Protein AF-A0A0L0C2Z0-F1 (afdb_monomer_lite)

InterPro domains:
  IPR006155 Josephin domain [PF02099] (285-440)
  IPR006155 Josephin domain [PS50957] (277-455)
  IPR006155 Josephin domain [SM01246] (284-443)
  IPR007239 Autophagy-related protein 5 [PTHR13040] (2-260)
  IPR042526 Autophagy protein Atg5, helix rich domain [G3DSA:1.10.246.190] (118-175)
  IPR042527 Autophagy protein Atg5, UblA domain superfamily [G3DSA:3.10.20.620] (15-117)
  IPR048318 Autophagy protein ATG5, UblB domain [PF04106] (185-260)
  IPR048939 Autophagy protein ATG5, UblA domain [PF20638] (11-105)
  IPR048940 Autophagy protein ATG5, alpha-helical bundle region [PF20637] (120-175)

pLDDT: mean 80.2, std 19.44, range [28.69, 98.31]

Structure (mmCIF, N/CA/C/O backbone):
data_AF-A0A0L0C2Z0-F1
#
_entry.id   AF-A0A0L0C2Z0-F1
#
loop_
_atom_site.group_PDB
_atom_site.id
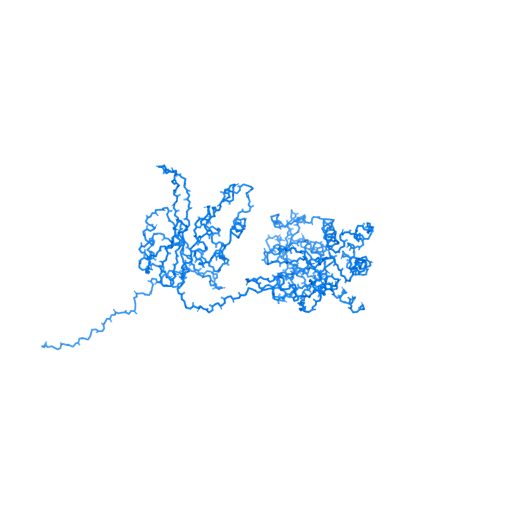_atom_site.type_symbol
_atom_site.label_atom_id
_atom_site.label_alt_id
_atom_site.label_comp_id
_atom_site.label_asym_id
_atom_site.label_entity_id
_atom_site.label_seq_id
_atom_site.pdbx_PDB_ins_code
_atom_site.Cartn_x
_atom_site.Cartn_y
_atom_site.Cartn_z
_atom_site.occupancy
_atom_site.B_iso_or_equiv
_atom_site.auth_seq_id
_atom_site.auth_comp_id
_atom_site.auth_asym_id
_atom_site.auth_atom_id
_atom_site.pdbx_PDB_model_num
ATOM 1 N N . MET A 1 1 ? -10.459 -18.770 23.429 1.00 47.56 1 MET A N 1
ATOM 2 C CA . MET A 1 1 ? -9.121 -18.829 24.066 1.00 47.56 1 MET A CA 1
ATOM 3 C C . MET A 1 1 ? -8.181 -19.833 23.396 1.00 47.56 1 MET A C 1
ATOM 5 O O . MET A 1 1 ? -7.162 -19.390 22.893 1.00 47.56 1 MET A O 1
ATOM 9 N N . ALA A 1 2 ? -8.463 -21.149 23.352 1.00 56.53 2 ALA A N 1
ATOM 10 C CA . ALA A 1 2 ? -7.576 -22.105 22.654 1.00 56.53 2 ALA A CA 1
ATOM 11 C C . ALA A 1 2 ? -7.590 -21.919 21.121 1.00 56.53 2 ALA A C 1
ATOM 13 O O . ALA A 1 2 ? -6.533 -21.776 20.516 1.00 56.53 2 ALA A O 1
ATOM 14 N N . TYR A 1 3 ? -8.785 -21.803 20.533 1.00 68.88 3 TYR A N 1
ATOM 15 C CA . TYR A 1 3 ? -8.979 -21.578 19.094 1.00 68.88 3 TYR A CA 1
ATOM 16 C C . TYR A 1 3 ? -8.363 -20.263 18.588 1.00 68.88 3 TYR A C 1
ATOM 18 O O . TYR A 1 3 ? -7.812 -20.210 17.496 1.00 68.88 3 TYR A O 1
ATOM 26 N N . ASP A 1 4 ? -8.375 -19.205 19.401 1.00 87.19 4 ASP A N 1
ATOM 27 C CA . ASP A 1 4 ? -7.778 -17.919 19.018 1.00 87.19 4 ASP A CA 1
ATOM 28 C C . ASP A 1 4 ? -6.243 -17.996 18.926 1.00 87.19 4 ASP A C 1
ATOM 30 O O . ASP A 1 4 ? -5.631 -17.391 18.045 1.00 87.19 4 ASP A O 1
ATOM 34 N N . ARG A 1 5 ? -5.600 -18.803 19.788 1.00 89.88 5 ARG A N 1
ATOM 35 C CA . ARG A 1 5 ? -4.153 -19.064 19.701 1.00 89.88 5 ARG A CA 1
ATOM 36 C C . ARG A 1 5 ? -3.799 -19.863 18.445 1.00 89.88 5 ARG A C 1
ATOM 38 O O . ARG A 1 5 ? -2.723 -19.653 17.890 1.00 89.88 5 ARG A O 1
ATOM 45 N N . GLU A 1 6 ? -4.677 -20.759 18.000 1.00 93.69 6 GLU A N 1
ATOM 46 C CA . GLU A 1 6 ? -4.495 -21.480 16.735 1.00 93.69 6 GLU A CA 1
ATOM 47 C C . GLU A 1 6 ? -4.529 -20.517 15.547 1.00 93.69 6 GLU A C 1
ATOM 49 O O . GLU A 1 6 ? -3.650 -20.600 14.695 1.00 93.69 6 GLU A O 1
ATOM 54 N N . VAL A 1 7 ? -5.441 -19.535 15.538 1.00 94.81 7 VAL A N 1
ATOM 55 C CA . VAL A 1 7 ? -5.459 -18.477 14.510 1.00 94.81 7 VAL A CA 1
ATOM 56 C C . VAL A 1 7 ? -4.134 -17.715 14.485 1.00 94.81 7 VAL A C 1
ATOM 58 O O . VAL A 1 7 ? -3.525 -17.600 13.424 1.00 94.81 7 VAL A O 1
ATOM 61 N N . LEU A 1 8 ? -3.634 -17.263 15.642 1.00 95.88 8 LEU A N 1
ATOM 62 C CA . LEU A 1 8 ? -2.332 -16.583 15.730 1.00 95.88 8 LEU A CA 1
ATOM 63 C C . LEU A 1 8 ? -1.199 -17.421 15.135 1.00 95.88 8 LEU A C 1
ATOM 65 O O . LEU A 1 8 ? -0.312 -16.893 14.463 1.00 95.88 8 LEU A O 1
ATOM 69 N N . ARG A 1 9 ? -1.227 -18.729 15.393 1.00 96.25 9 ARG A N 1
ATOM 70 C CA . ARG A 1 9 ? -0.222 -19.661 14.898 1.00 96.25 9 ARG A CA 1
ATOM 71 C C . ARG A 1 9 ? -0.334 -19.878 13.390 1.00 96.25 9 ARG A C 1
ATOM 73 O O . ARG A 1 9 ? 0.683 -19.836 12.712 1.00 96.25 9 ARG A O 1
ATOM 80 N N . MET A 1 10 ? -1.548 -20.016 12.859 1.00 95.88 10 MET A N 1
ATOM 81 C CA . MET A 1 10 ? -1.787 -20.124 11.416 1.00 95.88 10 MET A CA 1
ATOM 82 C C . MET A 1 10 ? -1.337 -18.870 10.661 1.00 95.88 10 MET A C 1
ATOM 84 O O . MET A 1 10 ? -0.741 -18.982 9.593 1.00 95.88 10 MET A O 1
ATOM 88 N N . ILE A 1 11 ? -1.585 -17.680 11.217 1.00 96.12 11 ILE A N 1
ATOM 89 C CA . ILE A 1 11 ? -1.091 -16.420 10.647 1.00 96.12 11 ILE A CA 1
ATOM 90 C C . ILE A 1 11 ? 0.441 -16.377 10.675 1.00 96.12 11 ILE A C 1
ATOM 92 O O . ILE A 1 11 ? 1.062 -16.005 9.681 1.00 96.12 11 ILE A O 1
ATOM 96 N N . TRP A 1 12 ? 1.054 -16.800 11.784 1.00 97.62 12 TRP A N 1
ATOM 97 C CA . TRP A 1 12 ? 2.509 -16.858 11.927 1.00 97.62 12 TRP A CA 1
ATOM 98 C C . TRP A 1 12 ? 3.179 -17.804 10.928 1.00 97.62 12 TRP A C 1
ATOM 100 O O . TRP A 1 12 ? 4.178 -17.451 10.306 1.00 97.62 12 TRP A O 1
ATOM 110 N N . GLU A 1 13 ? 2.607 -18.991 10.753 1.00 96.88 13 GLU A N 1
ATOM 111 C CA . GLU A 1 13 ? 3.121 -20.045 9.877 1.00 96.88 13 GLU A CA 1
ATOM 112 C C . GLU A 1 13 ? 2.783 -19.803 8.392 1.00 96.88 13 GLU A C 1
ATOM 114 O O . GLU A 1 13 ? 3.186 -20.581 7.528 1.00 96.88 13 GLU A O 1
ATOM 119 N N . GLY A 1 14 ? 2.072 -18.718 8.063 1.00 96.12 14 GLY A N 1
ATOM 120 C CA . GLY A 1 14 ? 1.723 -18.358 6.693 1.00 96.12 14 GLY A CA 1
ATOM 121 C C . GLY A 1 14 ? 2.952 -18.053 5.832 1.00 96.12 14 GLY A C 1
ATOM 122 O O . GLY A 1 14 ? 3.730 -17.143 6.129 1.00 96.12 14 GLY A O 1
ATOM 123 N N . GLN A 1 15 ? 3.097 -18.767 4.712 1.00 95.69 15 GLN A N 1
ATOM 124 C CA . GLN A 1 15 ? 4.221 -18.612 3.783 1.00 95.69 15 GLN A CA 1
ATOM 125 C C . GLN A 1 15 ? 3.777 -18.226 2.366 1.00 95.69 15 GLN A C 1
ATOM 127 O O . GLN A 1 15 ? 2.624 -18.419 1.975 1.00 95.69 15 GLN A O 1
ATOM 132 N N . ILE A 1 16 ? 4.716 -17.675 1.597 1.00 94.25 16 ILE A N 1
ATOM 133 C CA . ILE A 1 16 ? 4.593 -17.374 0.169 1.00 94.25 16 ILE A CA 1
ATOM 134 C C . ILE A 1 16 ? 5.745 -18.061 -0.566 1.00 94.25 16 ILE A C 1
ATOM 136 O O . ILE A 1 16 ? 6.902 -17.954 -0.152 1.00 94.25 16 ILE A O 1
ATOM 140 N N . ALA A 1 17 ? 5.421 -18.752 -1.658 1.00 95.50 17 ALA A N 1
ATOM 141 C CA . ALA A 1 17 ? 6.410 -19.283 -2.584 1.00 95.50 17 ALA A CA 1
ATOM 142 C C . ALA A 1 17 ? 6.963 -18.144 -3.450 1.00 95.50 17 ALA A C 1
ATOM 144 O O . ALA A 1 17 ? 6.219 -17.542 -4.223 1.00 95.50 17 ALA A O 1
ATOM 145 N N . LEU A 1 18 ? 8.254 -17.853 -3.316 1.00 95.81 18 LEU A N 1
ATOM 146 C CA . LEU A 1 18 ? 8.974 -16.841 -4.083 1.00 95.81 18 LEU A CA 1
ATOM 147 C C . LEU A 1 18 ? 9.867 -17.510 -5.127 1.00 95.81 18 LEU A C 1
ATOM 149 O O . LEU A 1 18 ? 10.524 -18.512 -4.836 1.00 95.81 18 LEU A O 1
ATOM 153 N N . SER A 1 19 ? 9.920 -16.921 -6.317 1.00 96.12 19 SER A N 1
ATOM 154 C CA . SER A 1 19 ? 10.895 -17.236 -7.360 1.00 96.12 19 SER A CA 1
ATOM 155 C C . SER A 1 19 ? 11.698 -15.978 -7.639 1.00 96.12 19 SER A C 1
ATOM 157 O O . SER A 1 19 ? 11.128 -14.988 -8.072 1.00 96.12 19 SER A O 1
ATOM 159 N N . PHE A 1 20 ? 13.003 -15.998 -7.408 1.00 97.12 20 PHE A N 1
ATOM 160 C CA . PHE A 1 20 ? 13.877 -14.876 -7.725 1.00 97.12 20 PHE A CA 1
ATOM 161 C C . PHE A 1 20 ? 14.598 -15.125 -9.043 1.00 97.12 20 PHE A C 1
ATOM 163 O O . PHE A 1 20 ? 15.106 -16.224 -9.265 1.00 97.12 20 PHE A O 1
ATOM 170 N N . GLN A 1 21 ? 14.683 -14.093 -9.870 1.00 95.38 21 GLN A N 1
ATOM 171 C CA . GLN A 1 21 ? 15.511 -14.038 -11.074 1.00 95.38 21 GLN A CA 1
ATOM 172 C C . GLN A 1 21 ? 16.359 -12.765 -11.022 1.00 95.38 21 GLN A C 1
ATOM 174 O O . GLN A 1 21 ? 15.881 -11.753 -10.517 1.00 95.38 21 GLN A O 1
ATOM 179 N N . ALA A 1 22 ? 17.598 -12.793 -11.506 1.00 93.69 22 ALA A N 1
ATOM 180 C CA . ALA A 1 22 ? 18.374 -11.562 -11.669 1.00 93.69 22 ALA A CA 1
ATOM 181 C C . ALA A 1 22 ? 17.960 -10.840 -12.957 1.00 93.69 22 ALA A C 1
ATOM 183 O O . ALA A 1 22 ? 17.511 -11.489 -13.905 1.00 93.69 22 ALA A O 1
ATOM 184 N N . ASP A 1 23 ? 18.098 -9.515 -12.982 1.00 90.62 23 ASP A N 1
ATOM 185 C CA . ASP A 1 23 ? 17.866 -8.740 -14.200 1.00 90.62 23 ASP A CA 1
ATOM 186 C C . ASP A 1 23 ? 18.815 -9.226 -15.325 1.00 90.62 23 ASP A C 1
ATOM 188 O O . ASP A 1 23 ? 20.036 -9.257 -15.121 1.00 90.62 23 ASP A O 1
ATOM 192 N N . PRO A 1 24 ? 18.287 -9.628 -16.501 1.00 87.75 24 PRO A N 1
ATOM 193 C CA . PRO A 1 24 ? 19.092 -10.078 -17.636 1.00 87.75 24 PRO A CA 1
ATOM 194 C C . PRO A 1 24 ? 20.181 -9.096 -18.075 1.00 87.75 24 PRO A C 1
ATOM 196 O O . PRO A 1 24 ? 21.230 -9.549 -18.536 1.00 87.75 24 PRO A O 1
ATOM 199 N N . ASP A 1 25 ? 19.955 -7.789 -17.917 1.00 88.38 25 ASP A N 1
ATOM 200 C CA . ASP A 1 25 ? 20.890 -6.731 -18.308 1.00 88.38 25 ASP A CA 1
ATOM 201 C C . ASP A 1 25 ? 22.071 -6.590 -17.330 1.00 88.38 25 ASP A C 1
ATOM 203 O O . ASP A 1 25 ? 23.088 -5.984 -17.673 1.00 88.38 25 ASP A O 1
ATOM 207 N N . GLU A 1 26 ? 21.962 -7.138 -16.114 1.00 88.81 26 GLU A N 1
ATOM 208 C CA . GLU A 1 26 ? 23.016 -7.097 -15.087 1.00 88.81 26 GLU A CA 1
ATOM 209 C C . GLU A 1 26 ? 23.879 -8.372 -15.051 1.00 88.81 26 GLU A C 1
ATOM 211 O O . GLU A 1 26 ? 24.938 -8.405 -14.414 1.00 88.81 26 GLU A O 1
ATOM 216 N N . ILE A 1 27 ? 23.443 -9.433 -15.735 1.00 92.00 27 ILE A N 1
ATOM 217 C CA . ILE A 1 27 ? 24.115 -10.733 -15.729 1.00 92.00 27 ILE A CA 1
ATOM 218 C C . ILE A 1 27 ? 25.329 -10.738 -16.664 1.00 92.00 27 ILE A C 1
ATOM 220 O O . ILE A 1 27 ? 25.259 -10.405 -17.847 1.00 92.00 27 ILE A O 1
ATOM 224 N N . VAL A 1 28 ? 26.450 -11.235 -16.145 1.00 89.62 28 VAL A N 1
ATOM 225 C CA . VAL A 1 28 ? 27.685 -11.479 -16.886 1.00 89.62 28 VAL A CA 1
ATOM 226 C C . VAL A 1 28 ? 27.852 -12.978 -17.133 1.00 89.62 28 VAL A C 1
ATOM 228 O O . VAL A 1 28 ? 28.074 -13.765 -16.213 1.00 89.62 28 VAL A O 1
ATOM 231 N N . GLY A 1 29 ? 27.817 -13.378 -18.405 1.00 88.12 29 GLY A N 1
ATOM 232 C CA . GLY A 1 29 ? 28.074 -14.756 -18.826 1.00 88.12 29 GLY A CA 1
ATOM 233 C C . GLY A 1 29 ? 26.810 -15.611 -18.910 1.00 88.12 29 GLY A C 1
ATOM 234 O O . GLY A 1 29 ? 25.892 -15.287 -19.660 1.00 88.12 29 GLY A O 1
ATOM 235 N N . LEU A 1 30 ? 26.800 -16.755 -18.219 1.00 89.69 30 LEU A N 1
ATOM 236 C CA . LEU A 1 30 ? 25.678 -17.694 -18.264 1.00 89.69 30 LEU A CA 1
ATOM 237 C C . LEU A 1 30 ? 24.506 -17.161 -17.430 1.00 89.69 30 LEU A C 1
ATOM 239 O O . LEU A 1 30 ? 24.693 -16.778 -16.277 1.00 89.69 30 LEU A O 1
ATOM 243 N N . GLN A 1 31 ? 23.300 -17.221 -17.994 1.00 90.88 31 GLN A N 1
ATOM 244 C CA . GLN A 1 31 ? 22.061 -16.943 -17.272 1.00 90.88 31 GLN A CA 1
ATOM 245 C C . GLN A 1 31 ? 21.900 -17.922 -16.087 1.00 90.88 31 GLN A C 1
ATOM 247 O O . GLN A 1 31 ? 21.938 -19.138 -16.308 1.00 90.88 31 GLN A O 1
ATOM 252 N N . PRO A 1 32 ? 21.766 -17.428 -14.841 1.00 94.19 32 PRO A N 1
ATOM 253 C CA . PRO A 1 32 ? 21.552 -18.267 -13.670 1.00 94.19 32 PRO A CA 1
ATOM 254 C C . PRO A 1 32 ? 20.141 -18.859 -13.660 1.00 94.19 32 PRO A C 1
ATOM 256 O O . PRO A 1 32 ? 19.200 -18.283 -14.202 1.00 94.19 32 PRO A O 1
ATOM 259 N N . GLU A 1 33 ? 19.985 -20.000 -12.993 1.00 95.81 33 GLU A N 1
ATOM 260 C CA . GLU A 1 33 ? 18.660 -20.552 -12.716 1.00 95.81 33 GLU A CA 1
ATOM 261 C C . GLU A 1 33 ? 17.923 -19.702 -11.672 1.00 95.81 33 GLU A C 1
ATOM 263 O O . GLU A 1 33 ? 18.534 -19.050 -10.819 1.00 95.81 33 GLU A O 1
ATOM 268 N N . ASN A 1 34 ? 16.590 -19.744 -11.704 1.00 96.50 34 ASN A N 1
ATOM 269 C CA . ASN A 1 34 ? 15.777 -19.064 -10.704 1.00 96.50 34 ASN A CA 1
ATOM 270 C C . ASN A 1 34 ? 16.021 -19.647 -9.306 1.00 96.50 34 ASN A C 1
ATOM 272 O O . ASN A 1 34 ? 16.109 -20.862 -9.114 1.00 96.50 34 ASN A O 1
ATOM 276 N N . PHE A 1 35 ? 16.068 -18.774 -8.301 1.00 97.56 35 PHE A N 1
ATOM 277 C CA . PHE A 1 35 ? 16.209 -19.175 -6.905 1.00 97.56 35 PHE A CA 1
ATOM 278 C C . PHE A 1 35 ? 14.834 -19.225 -6.239 1.00 97.56 35 PHE A C 1
ATOM 280 O O . PHE A 1 35 ? 14.166 -18.201 -6.107 1.00 97.56 35 PHE A O 1
ATOM 287 N N . TYR A 1 36 ? 14.429 -20.396 -5.752 1.00 97.00 36 TYR A N 1
ATOM 288 C CA . TYR A 1 36 ? 13.130 -20.582 -5.104 1.00 97.00 36 TYR A CA 1
ATOM 289 C C . TYR A 1 36 ? 13.244 -20.573 -3.577 1.00 97.00 36 TYR A C 1
ATOM 291 O O . TYR A 1 36 ? 14.165 -21.159 -3.003 1.00 97.00 36 TYR A O 1
ATOM 299 N N . LEU A 1 37 ? 12.293 -19.922 -2.905 1.00 96.06 37 LEU A N 1
ATOM 300 C CA . LEU A 1 37 ? 12.256 -19.818 -1.445 1.00 96.06 37 LEU A CA 1
ATOM 301 C C . LEU A 1 37 ? 10.814 -19.771 -0.932 1.00 96.06 37 LEU A C 1
ATOM 303 O O . LEU A 1 37 ? 10.010 -18.982 -1.418 1.00 96.06 37 LEU A O 1
ATOM 307 N N . MET A 1 38 ? 10.506 -20.546 0.109 1.00 96.50 38 MET A N 1
ATOM 308 C CA . MET A 1 38 ? 9.313 -20.310 0.927 1.00 96.50 38 MET A CA 1
ATOM 309 C C . MET A 1 38 ? 9.646 -19.256 1.982 1.00 96.50 38 MET A C 1
ATOM 311 O O . MET A 1 38 ? 10.513 -19.483 2.826 1.00 96.50 38 MET A O 1
ATOM 315 N N . ALA A 1 39 ? 8.983 -18.104 1.930 1.00 96.31 39 ALA A N 1
ATOM 316 C CA . ALA A 1 39 ? 9.209 -17.006 2.865 1.00 96.31 39 ALA A CA 1
ATOM 317 C C . ALA A 1 39 ? 7.976 -16.759 3.738 1.00 96.31 39 ALA A C 1
ATOM 319 O O . ALA A 1 39 ? 6.848 -16.815 3.251 1.00 96.31 39 ALA A O 1
ATOM 320 N N . SER A 1 40 ? 8.185 -16.458 5.024 1.00 97.25 40 SER A N 1
ATOM 321 C CA . SER A 1 40 ? 7.097 -16.062 5.926 1.00 97.25 40 SER A CA 1
ATOM 322 C C . SER A 1 40 ? 6.457 -14.755 5.454 1.00 97.25 40 SER A C 1
ATOM 324 O O . SER A 1 40 ? 7.158 -13.780 5.170 1.00 97.25 40 SER A O 1
ATOM 326 N N . ARG A 1 41 ? 5.119 -14.715 5.436 1.00 96.50 41 ARG A N 1
ATOM 327 C CA . ARG A 1 41 ? 4.322 -13.509 5.148 1.00 96.50 41 ARG A CA 1
ATOM 328 C C . ARG A 1 41 ? 4.651 -12.360 6.095 1.00 96.50 41 ARG A C 1
ATOM 330 O O . ARG A 1 41 ? 4.566 -11.199 5.701 1.00 96.50 41 ARG A O 1
ATOM 337 N N . LEU A 1 42 ? 5.012 -12.689 7.332 1.00 97.62 42 LEU A N 1
ATOM 338 C CA . LEU A 1 42 ? 5.240 -11.721 8.399 1.00 97.62 42 LEU A CA 1
ATOM 339 C C . LEU A 1 42 ? 6.662 -11.150 8.408 1.00 97.62 42 LEU A C 1
ATOM 341 O O . LEU A 1 42 ? 6.927 -10.200 9.142 1.00 97.62 42 LEU A O 1
ATOM 345 N N . SER A 1 43 ? 7.571 -11.731 7.620 1.00 96.44 43 SER A N 1
ATOM 346 C CA . SER A 1 43 ? 8.952 -11.268 7.508 1.00 96.44 43 SER A CA 1
ATOM 347 C C . SER A 1 43 ? 9.094 -10.173 6.446 1.00 96.44 43 SER A C 1
ATOM 349 O O . SER A 1 43 ? 8.129 -9.781 5.789 1.00 96.44 43 SER A O 1
ATOM 351 N N . TYR A 1 44 ? 10.316 -9.686 6.269 1.00 95.56 44 TYR A N 1
ATOM 352 C CA . TYR A 1 44 ? 10.690 -8.645 5.315 1.00 95.56 44 TYR A CA 1
ATOM 353 C C . TYR A 1 44 ? 11.719 -9.205 4.334 1.00 95.56 44 TYR A C 1
ATOM 355 O O . TYR A 1 44 ? 12.557 -10.018 4.731 1.00 95.56 44 TYR A O 1
ATOM 363 N N . LEU A 1 45 ? 11.701 -8.749 3.075 1.00 94.44 45 LEU A N 1
ATOM 364 C CA . LEU A 1 45 ? 12.628 -9.241 2.044 1.00 94.44 45 LEU A CA 1
ATOM 365 C C . LEU A 1 45 ? 14.098 -9.215 2.512 1.00 94.44 45 LEU A C 1
ATOM 367 O O . LEU A 1 45 ? 14.719 -10.278 2.490 1.00 94.44 45 LEU A O 1
ATOM 371 N N . PRO A 1 46 ? 14.636 -8.108 3.075 1.00 92.81 46 PRO A N 1
ATOM 372 C CA . PRO A 1 46 ? 16.037 -8.061 3.507 1.00 92.81 46 PRO A CA 1
ATOM 373 C C . PRO A 1 46 ? 16.429 -9.085 4.584 1.00 92.81 46 PRO A C 1
ATOM 375 O O . PRO A 1 46 ? 17.612 -9.368 4.749 1.00 92.81 46 PRO A O 1
ATOM 378 N N . LEU A 1 47 ? 15.473 -9.644 5.338 1.00 92.88 47 LEU A N 1
ATOM 379 C CA . LEU A 1 47 ? 15.763 -10.648 6.369 1.00 92.88 47 LEU A CA 1
ATOM 380 C C . LEU A 1 47 ? 15.894 -12.064 5.804 1.00 92.88 47 LEU A C 1
ATOM 382 O O . LEU A 1 47 ? 16.556 -12.901 6.416 1.00 92.88 47 LEU A O 1
ATOM 386 N N . VAL A 1 48 ? 15.265 -12.342 4.660 1.00 93.25 48 VAL A N 1
ATOM 387 C CA . VAL A 1 48 ? 15.159 -13.701 4.103 1.00 93.25 48 VAL A CA 1
ATOM 388 C C . VAL A 1 48 ? 15.990 -13.901 2.834 1.00 93.25 48 VAL A C 1
ATOM 390 O O . VAL A 1 48 ? 16.184 -15.037 2.402 1.00 93.25 48 VAL A O 1
ATOM 393 N N . THR A 1 49 ? 16.532 -12.828 2.249 1.00 93.88 49 THR A N 1
ATOM 394 C CA . THR A 1 49 ? 17.219 -12.865 0.948 1.00 93.88 49 THR A CA 1
ATOM 395 C C . THR A 1 49 ? 18.749 -12.905 1.019 1.00 93.88 49 THR A C 1
ATOM 397 O O . THR A 1 49 ? 19.394 -12.809 -0.021 1.00 93.88 49 THR A O 1
ATOM 400 N N . ASP A 1 50 ? 19.368 -13.121 2.187 1.00 92.38 50 ASP A N 1
ATOM 401 C CA . ASP A 1 50 ? 20.840 -13.226 2.314 1.00 92.38 50 ASP A CA 1
ATOM 402 C C . ASP A 1 50 ? 21.426 -14.318 1.389 1.00 92.38 50 ASP A C 1
ATOM 404 O O . ASP A 1 50 ? 22.436 -14.122 0.705 1.00 92.38 50 ASP A O 1
ATOM 408 N N . LYS A 1 51 ? 20.762 -15.483 1.324 1.00 94.50 51 LYS A N 1
ATOM 409 C CA . LYS A 1 51 ? 21.162 -16.593 0.438 1.00 94.50 51 LYS A CA 1
ATOM 410 C C . LYS A 1 51 ? 20.912 -16.281 -1.039 1.00 94.50 51 LYS A C 1
ATOM 412 O O . LYS A 1 51 ? 21.720 -16.686 -1.870 1.00 94.50 51 LYS A O 1
ATOM 417 N N . VAL A 1 52 ? 19.836 -15.552 -1.336 1.00 95.31 52 VAL A N 1
ATOM 418 C CA . VAL A 1 52 ? 19.462 -15.116 -2.691 1.00 95.31 52 VAL A CA 1
ATOM 419 C C . VAL A 1 52 ? 20.524 -14.156 -3.227 1.00 95.31 52 VAL A C 1
ATOM 421 O O . VAL A 1 52 ? 21.109 -14.416 -4.276 1.00 95.31 52 VAL A O 1
ATOM 424 N N . LYS A 1 53 ? 20.876 -13.123 -2.446 1.00 93.69 53 LYS A N 1
ATOM 425 C CA . LYS A 1 53 ? 21.947 -12.170 -2.773 1.00 93.69 53 LYS A CA 1
ATOM 426 C C . LYS A 1 53 ? 23.267 -12.893 -3.053 1.00 93.69 53 LYS A C 1
ATOM 428 O O . LYS A 1 53 ? 23.874 -12.671 -4.093 1.00 93.69 53 LYS A O 1
ATOM 433 N N . LYS A 1 54 ? 23.685 -13.806 -2.165 1.00 94.38 54 LYS A N 1
ATOM 434 C CA . LYS A 1 54 ? 24.940 -14.573 -2.307 1.00 94.38 54 LYS A CA 1
ATOM 435 C C . LYS A 1 54 ? 24.965 -15.515 -3.519 1.00 94.38 54 LYS A C 1
ATOM 437 O O . LYS A 1 54 ? 26.046 -15.868 -3.997 1.00 94.38 54 LYS A O 1
ATOM 442 N N . TYR A 1 55 ? 23.806 -16.007 -3.951 1.00 96.00 55 TYR A N 1
ATOM 443 C CA . TYR A 1 55 ? 23.698 -16.851 -5.137 1.00 96.00 55 TYR A CA 1
ATOM 444 C C . TYR A 1 55 ? 23.883 -16.016 -6.406 1.00 96.00 55 TYR A C 1
ATOM 446 O O . TYR A 1 55 ? 24.805 -16.292 -7.174 1.00 96.00 55 TYR A O 1
ATOM 454 N N . PHE A 1 56 ? 23.075 -14.964 -6.575 1.00 95.25 56 PHE A N 1
ATOM 455 C CA . PHE A 1 56 ? 23.084 -14.147 -7.788 1.00 95.25 56 PHE A CA 1
ATOM 456 C C . PHE A 1 56 ? 24.340 -13.289 -7.933 1.00 95.25 56 PHE A C 1
ATOM 458 O O . PHE A 1 56 ? 24.809 -13.132 -9.052 1.00 95.25 56 PHE A O 1
ATOM 465 N N . SER A 1 57 ? 24.969 -12.840 -6.839 1.00 93.38 57 SER A N 1
ATOM 466 C CA . SER A 1 57 ? 26.181 -12.006 -6.912 1.00 93.38 57 SER A CA 1
ATOM 467 C C . SER A 1 57 ? 27.334 -12.652 -7.694 1.00 93.38 57 SER A C 1
ATOM 469 O O . SER A 1 57 ? 28.195 -11.953 -8.208 1.00 93.38 57 SER A O 1
ATOM 471 N N . ARG A 1 58 ? 27.358 -13.985 -7.828 1.00 93.44 58 ARG A N 1
ATOM 472 C CA . ARG A 1 58 ? 28.373 -14.722 -8.606 1.00 93.44 58 ARG A CA 1
ATOM 473 C C . ARG A 1 58 ? 28.260 -14.509 -10.116 1.00 93.44 58 ARG A C 1
ATOM 475 O O . ARG A 1 58 ? 29.214 -14.802 -10.829 1.00 93.44 58 ARG A O 1
ATOM 482 N N . PHE A 1 59 ? 27.100 -14.050 -10.575 1.00 93.38 59 PHE A N 1
ATOM 483 C CA . PHE A 1 59 ? 26.765 -13.823 -11.978 1.00 93.38 59 PHE A CA 1
ATOM 484 C C . PHE A 1 59 ? 26.744 -12.331 -12.332 1.00 93.38 59 PHE A C 1
ATOM 486 O O . PHE A 1 59 ? 26.435 -11.988 -13.463 1.00 93.38 59 PHE A O 1
ATOM 493 N N . ILE A 1 60 ? 27.066 -11.450 -11.383 1.00 92.62 60 ILE A N 1
ATOM 494 C CA . ILE A 1 60 ? 27.052 -9.993 -11.553 1.00 92.62 60 ILE A CA 1
ATOM 495 C C . ILE A 1 60 ? 28.488 -9.477 -11.689 1.00 92.62 60 ILE A C 1
ATOM 497 O O . ILE A 1 60 ? 29.424 -10.054 -11.121 1.00 92.62 60 ILE A O 1
ATOM 501 N N . ALA A 1 61 ? 28.668 -8.385 -12.436 1.00 87.00 61 ALA A N 1
ATOM 502 C CA . ALA A 1 61 ? 29.957 -7.717 -12.600 1.00 87.00 61 ALA A CA 1
ATOM 503 C C . ALA A 1 61 ? 30.581 -7.339 -11.242 1.00 87.00 61 ALA A C 1
ATOM 505 O O . ALA A 1 61 ? 29.885 -6.896 -10.330 1.00 87.00 61 ALA A O 1
ATOM 506 N N . ALA A 1 62 ? 31.898 -7.529 -11.095 1.00 85.56 62 ALA A N 1
ATOM 507 C CA . ALA A 1 62 ? 32.604 -7.418 -9.811 1.00 85.56 62 ALA A CA 1
ATOM 508 C C . ALA A 1 62 ? 32.459 -6.044 -9.128 1.00 85.56 62 ALA A C 1
ATOM 510 O O . ALA A 1 62 ? 32.458 -5.967 -7.905 1.00 85.56 62 ALA A O 1
ATOM 511 N N . ASP A 1 63 ? 32.306 -4.975 -9.907 1.00 84.56 63 ASP A N 1
ATOM 512 C CA . ASP A 1 63 ? 32.081 -3.604 -9.441 1.00 84.56 63 ASP A CA 1
ATOM 513 C C . ASP A 1 63 ? 30.658 -3.356 -8.908 1.00 84.56 63 ASP A C 1
ATOM 515 O O . ASP A 1 63 ? 30.427 -2.368 -8.214 1.00 84.56 63 ASP A O 1
ATOM 519 N N . GLN A 1 64 ? 29.716 -4.261 -9.188 1.00 84.31 64 GLN A N 1
ATOM 520 C CA . GLN A 1 64 ? 28.310 -4.174 -8.781 1.00 84.31 64 GLN A CA 1
ATOM 521 C C . GLN A 1 64 ? 27.914 -5.218 -7.721 1.00 84.31 64 GLN A C 1
ATOM 523 O O . GLN A 1 64 ? 26.850 -5.103 -7.116 1.00 84.31 64 GLN A O 1
ATOM 528 N N . GLN A 1 65 ? 28.760 -6.217 -7.439 1.00 81.88 65 GLN A N 1
ATOM 529 C CA . GLN A 1 65 ? 28.454 -7.298 -6.481 1.00 81.88 65 GLN A CA 1
ATOM 530 C C . GLN A 1 65 ? 28.154 -6.794 -5.061 1.00 81.88 65 GLN A C 1
ATOM 532 O O . GLN A 1 65 ? 27.308 -7.364 -4.364 1.00 81.88 65 GLN A O 1
ATOM 537 N N . ASP A 1 66 ? 28.819 -5.712 -4.653 1.00 78.81 66 ASP A N 1
ATOM 538 C CA . ASP A 1 66 ? 28.648 -5.078 -3.342 1.00 78.81 66 ASP A CA 1
ATOM 539 C C . ASP A 1 66 ? 27.537 -4.012 -3.323 1.00 78.81 66 ASP A C 1
ATOM 541 O O . ASP A 1 66 ? 27.322 -3.352 -2.304 1.00 78.81 66 ASP A O 1
ATOM 545 N N . GLY A 1 67 ? 26.795 -3.862 -4.425 1.00 76.19 67 GLY A N 1
ATOM 546 C CA . GLY A 1 67 ? 25.687 -2.923 -4.552 1.00 76.19 67 GLY A CA 1
ATOM 547 C C . GLY A 1 67 ? 24.551 -3.144 -3.543 1.00 76.19 67 GLY A C 1
ATOM 548 O O . GLY A 1 67 ? 24.369 -4.224 -2.952 1.00 76.19 67 GLY A O 1
ATOM 549 N N . VAL A 1 68 ? 23.762 -2.083 -3.345 1.00 84.00 68 VAL A N 1
ATOM 550 C CA . VAL A 1 68 ? 22.525 -2.135 -2.557 1.00 84.00 68 VAL A CA 1
ATOM 551 C C . VAL A 1 68 ? 21.476 -2.871 -3.375 1.00 84.00 68 VAL A C 1
ATOM 553 O O . VAL A 1 68 ? 21.022 -2.386 -4.409 1.00 84.00 68 VAL A O 1
ATOM 556 N N . VAL A 1 69 ? 21.097 -4.048 -2.890 1.00 91.06 69 VAL A N 1
ATOM 557 C CA . VAL A 1 69 ? 20.124 -4.902 -3.564 1.00 91.06 69 VAL A CA 1
ATOM 558 C C . VAL A 1 69 ? 18.719 -4.343 -3.395 1.00 91.06 69 VAL A C 1
ATOM 560 O O . VAL A 1 69 ? 18.316 -3.981 -2.287 1.00 91.06 69 VAL A O 1
ATOM 563 N N . TRP A 1 70 ? 17.953 -4.351 -4.479 1.00 92.88 70 TRP A N 1
ATOM 564 C CA . TRP A 1 70 ? 16.524 -4.062 -4.464 1.00 92.88 70 TRP A CA 1
ATOM 565 C C . TRP A 1 70 ? 15.758 -5.072 -5.321 1.00 92.88 70 TRP A C 1
ATOM 567 O O . TRP A 1 70 ? 16.352 -5.885 -6.030 1.00 92.88 70 TRP A O 1
ATOM 577 N N . PHE A 1 71 ? 14.434 -5.070 -5.183 1.00 93.75 71 PHE A N 1
ATOM 578 C CA . PHE A 1 71 ? 13.558 -6.025 -5.852 1.00 93.75 71 PHE A CA 1
ATOM 579 C C . PHE A 1 71 ? 12.420 -5.297 -6.553 1.00 93.75 71 PHE A C 1
ATOM 581 O O . PHE A 1 71 ? 11.900 -4.319 -6.010 1.00 93.75 71 PHE A O 1
ATOM 588 N N . ASP A 1 72 ? 11.990 -5.814 -7.697 1.00 90.69 72 ASP A N 1
ATOM 589 C CA . ASP A 1 72 ? 10.769 -5.380 -8.371 1.00 90.69 72 ASP A CA 1
ATOM 590 C C . ASP A 1 72 ? 9.840 -6.558 -8.679 1.00 90.69 72 ASP A C 1
ATOM 592 O O . ASP A 1 72 ? 10.246 -7.726 -8.694 1.00 90.69 72 ASP A O 1
ATOM 596 N N . TYR A 1 73 ? 8.576 -6.220 -8.913 1.00 86.94 73 TYR A N 1
ATOM 597 C CA . TYR A 1 73 ? 7.595 -7.099 -9.529 1.00 86.94 73 TYR A CA 1
ATOM 598 C C . TYR A 1 73 ? 6.967 -6.376 -10.724 1.00 86.94 73 TYR A C 1
ATOM 600 O O . TYR A 1 73 ? 6.348 -5.327 -10.544 1.00 86.94 73 TYR A O 1
ATOM 608 N N . ASN A 1 74 ? 7.107 -6.927 -11.934 1.00 80.00 74 ASN A N 1
ATOM 609 C CA . ASN A 1 74 ? 6.595 -6.339 -13.182 1.00 80.00 74 ASN A CA 1
ATOM 610 C C . ASN A 1 74 ? 7.021 -4.871 -13.403 1.00 80.00 74 ASN A C 1
ATOM 612 O O . ASN A 1 74 ? 6.226 -4.044 -13.850 1.00 80.00 74 ASN A O 1
ATOM 616 N N . GLY A 1 75 ? 8.267 -4.536 -13.069 1.00 77.94 75 GLY A N 1
ATOM 617 C CA . GLY A 1 75 ? 8.826 -3.191 -13.192 1.00 77.94 75 GLY A CA 1
ATOM 618 C C . GLY A 1 75 ? 8.445 -2.241 -12.054 1.00 77.94 75 GLY A C 1
ATOM 619 O O . GLY A 1 75 ? 8.824 -1.073 -12.097 1.00 77.94 75 GLY A O 1
ATOM 620 N N . ILE A 1 76 ? 7.711 -2.709 -11.037 1.00 82.62 76 ILE A N 1
ATOM 621 C CA . ILE A 1 76 ? 7.312 -1.907 -9.873 1.00 82.62 76 ILE A CA 1
ATOM 622 C C . ILE A 1 76 ? 8.271 -2.192 -8.705 1.00 82.62 76 ILE A C 1
ATOM 624 O O . ILE A 1 76 ? 8.240 -3.301 -8.159 1.00 82.62 76 ILE A O 1
ATOM 628 N N . PRO A 1 77 ? 9.095 -1.215 -8.271 1.00 88.81 77 PRO A N 1
ATOM 629 C CA . PRO A 1 77 ? 10.013 -1.398 -7.150 1.00 88.81 77 PRO A CA 1
ATOM 630 C C . PRO A 1 77 ? 9.284 -1.705 -5.835 1.00 88.81 77 PRO A C 1
ATOM 632 O O . PRO A 1 77 ? 8.331 -1.024 -5.449 1.00 88.81 77 PRO A O 1
ATOM 635 N N . LEU A 1 78 ? 9.760 -2.714 -5.103 1.00 89.94 78 LEU A N 1
ATOM 636 C CA . LEU A 1 78 ? 9.147 -3.174 -3.860 1.00 89.94 78 LEU A CA 1
ATOM 637 C C . LEU A 1 78 ? 9.708 -2.444 -2.635 1.00 89.94 78 LEU A C 1
ATOM 639 O O . LEU A 1 78 ? 10.913 -2.418 -2.375 1.00 89.94 78 LEU A O 1
ATOM 643 N N . LYS A 1 79 ? 8.806 -1.906 -1.809 1.00 90.06 79 LYS A N 1
ATOM 644 C CA . LYS A 1 79 ? 9.144 -1.225 -0.552 1.00 90.06 79 LYS A CA 1
ATOM 645 C C . LYS A 1 79 ? 9.620 -2.228 0.502 1.00 90.06 79 LYS A C 1
ATOM 647 O O . LYS A 1 79 ? 8.816 -2.862 1.176 1.00 90.06 79 LYS A O 1
ATOM 652 N N . LEU A 1 80 ? 10.937 -2.319 0.692 1.00 90.88 80 LEU A N 1
ATOM 653 C CA . LEU A 1 80 ? 11.595 -3.328 1.545 1.00 90.88 80 LEU A CA 1
ATOM 654 C C . LEU A 1 80 ? 11.183 -3.309 3.028 1.00 90.88 80 LEU A C 1
ATOM 656 O O . LEU A 1 80 ? 11.368 -4.301 3.730 1.00 90.88 80 LEU A O 1
ATOM 660 N N . HIS A 1 81 ? 10.629 -2.193 3.504 1.00 90.31 81 HIS A N 1
ATOM 661 C CA . HIS A 1 81 ? 10.125 -2.040 4.869 1.00 90.31 81 HIS A CA 1
ATOM 662 C C . HIS A 1 81 ? 8.683 -2.518 5.054 1.00 90.31 81 HIS A C 1
ATOM 664 O O . HIS A 1 81 ? 8.158 -2.435 6.161 1.00 90.31 81 HIS A O 1
ATOM 670 N N . TYR A 1 82 ? 8.016 -2.989 4.000 1.00 93.56 82 TYR A N 1
ATOM 671 C CA . TYR A 1 82 ? 6.718 -3.641 4.130 1.00 93.56 82 TYR A CA 1
ATOM 672 C C . TYR A 1 82 ? 6.896 -5.151 4.308 1.00 93.56 82 TYR A C 1
ATOM 674 O O . TYR A 1 82 ? 7.726 -5.755 3.622 1.00 93.56 82 TYR A O 1
ATOM 682 N N . PRO A 1 83 ? 6.109 -5.774 5.203 1.00 96.00 83 PRO A N 1
ATOM 683 C CA . PRO A 1 83 ? 6.005 -7.223 5.275 1.00 96.00 83 PRO A CA 1
ATOM 684 C C . PRO A 1 83 ? 5.742 -7.870 3.908 1.00 96.00 83 PRO A C 1
ATOM 686 O O . PRO A 1 83 ? 4.947 -7.366 3.109 1.00 96.00 83 PRO A O 1
ATOM 689 N N . ILE A 1 84 ? 6.367 -9.023 3.662 1.00 96.00 84 ILE A N 1
ATOM 690 C CA . ILE A 1 84 ? 6.281 -9.770 2.394 1.00 96.00 84 ILE A CA 1
ATOM 691 C C . ILE A 1 84 ? 4.823 -10.079 2.037 1.00 96.00 84 ILE A C 1
ATOM 693 O O . ILE A 1 84 ? 4.428 -9.943 0.881 1.00 96.00 84 ILE A O 1
ATOM 697 N N . GLY A 1 85 ? 4.005 -10.437 3.031 1.00 94.56 85 GLY A N 1
ATOM 698 C CA . GLY A 1 85 ? 2.580 -10.708 2.858 1.00 94.56 85 GLY A CA 1
ATOM 699 C C . GLY A 1 85 ? 1.806 -9.528 2.275 1.00 94.56 85 GLY A C 1
ATOM 700 O O . GLY A 1 85 ? 0.947 -9.728 1.425 1.00 94.56 85 GLY A O 1
ATOM 701 N N . ILE A 1 86 ? 2.150 -8.301 2.668 1.00 92.94 86 ILE A N 1
ATOM 702 C CA . ILE A 1 86 ? 1.489 -7.085 2.180 1.00 92.94 86 ILE A CA 1
ATOM 703 C C . ILE A 1 86 ? 1.942 -6.773 0.764 1.00 92.94 86 ILE A C 1
ATOM 705 O O . ILE A 1 86 ? 1.105 -6.493 -0.086 1.00 92.94 86 ILE A O 1
ATOM 709 N N . LEU A 1 87 ? 3.253 -6.840 0.504 1.00 92.00 87 LEU A N 1
ATOM 710 C CA . LEU A 1 87 ? 3.788 -6.625 -0.841 1.00 92.00 87 LEU A CA 1
ATOM 711 C C . LEU A 1 87 ? 3.145 -7.595 -1.842 1.00 92.00 87 LEU A C 1
ATOM 713 O O . LEU A 1 87 ? 2.738 -7.179 -2.919 1.00 92.00 87 LEU A O 1
ATOM 717 N N . HIS A 1 88 ? 2.980 -8.856 -1.449 1.00 90.69 88 HIS A N 1
ATOM 718 C CA . HIS A 1 88 ? 2.291 -9.858 -2.250 1.00 90.69 88 HIS A CA 1
ATOM 719 C C . HIS A 1 88 ? 0.801 -9.533 -2.435 1.00 90.69 88 HIS A C 1
ATOM 721 O O . HIS A 1 88 ? 0.300 -9.520 -3.559 1.00 90.69 88 HIS A O 1
ATOM 727 N N . ASP A 1 89 ? 0.077 -9.257 -1.346 1.00 87.81 89 ASP A N 1
ATOM 728 C CA . ASP A 1 89 ? -1.371 -9.027 -1.388 1.00 87.81 89 ASP A CA 1
ATOM 729 C C . ASP A 1 89 ? -1.758 -7.728 -2.128 1.00 87.81 89 ASP A C 1
ATOM 731 O O . ASP A 1 89 ? -2.897 -7.619 -2.584 1.00 87.81 89 ASP A O 1
ATOM 735 N N . LEU A 1 90 ? -0.836 -6.763 -2.257 1.00 82.88 90 LEU A N 1
ATOM 736 C CA . LEU A 1 90 ? -1.018 -5.531 -3.037 1.00 82.88 90 LEU A CA 1
ATOM 737 C C . LEU A 1 90 ? -0.914 -5.735 -4.548 1.00 82.88 90 LEU A C 1
ATOM 739 O O . LEU A 1 90 ? -1.527 -4.983 -5.296 1.00 82.88 90 LEU A O 1
ATOM 743 N N . GLN A 1 91 ? -0.112 -6.705 -4.985 1.00 73.50 91 GLN A N 1
ATOM 744 C CA . GLN A 1 91 ? 0.283 -6.851 -6.388 1.00 73.50 91 GLN A CA 1
ATOM 745 C C . GLN A 1 91 ? -0.428 -8.012 -7.100 1.00 73.50 91 GLN A C 1
ATOM 747 O O . GLN A 1 91 ? -0.314 -8.154 -8.315 1.00 73.50 91 GLN A O 1
ATOM 752 N N . THR A 1 92 ? -1.156 -8.862 -6.365 1.00 60.12 92 THR A N 1
ATOM 753 C CA . THR A 1 92 ? -1.758 -10.091 -6.904 1.00 60.12 92 THR A CA 1
ATOM 754 C C . THR A 1 92 ? -3.285 -10.015 -6.978 1.00 60.12 92 THR A C 1
ATOM 756 O O . THR A 1 92 ? -4.003 -10.331 -6.026 1.00 60.12 92 THR A O 1
ATOM 759 N N . ASP A 1 93 ? -3.788 -9.658 -8.163 1.00 55.28 93 ASP A N 1
ATOM 760 C CA . ASP A 1 93 ? -5.145 -10.033 -8.597 1.00 55.28 93 ASP A CA 1
ATOM 761 C C . ASP A 1 93 ? -5.189 -11.458 -9.187 1.00 55.28 93 ASP A C 1
ATOM 763 O O . ASP A 1 93 ? -6.261 -12.056 -9.264 1.00 55.28 93 ASP A O 1
ATOM 767 N N . ASN A 1 94 ? -4.025 -12.027 -9.533 1.00 52.09 94 ASN A N 1
ATOM 768 C CA . ASN A 1 94 ? -3.867 -13.388 -10.046 1.00 52.09 94 ASN A CA 1
ATOM 769 C C . ASN A 1 94 ? -3.166 -14.286 -9.014 1.00 52.09 94 ASN A C 1
ATOM 771 O O . ASN A 1 94 ? -2.064 -13.977 -8.567 1.00 52.09 94 ASN A O 1
ATOM 775 N N . ASP A 1 95 ? -3.766 -15.438 -8.698 1.00 58.75 95 ASP A N 1
ATOM 776 C CA . ASP A 1 95 ? -3.219 -16.487 -7.815 1.00 58.75 95 ASP A CA 1
ATOM 777 C C . ASP A 1 95 ? -2.021 -17.253 -8.437 1.00 58.75 95 ASP A C 1
ATOM 779 O O . ASP A 1 95 ? -1.777 -18.420 -8.124 1.00 58.75 95 ASP A O 1
ATOM 783 N N . SER A 1 96 ? -1.266 -16.636 -9.353 1.00 66.81 96 SER A N 1
ATOM 784 C CA . SER A 1 96 ? -0.121 -17.277 -10.000 1.00 66.81 96 SER A CA 1
ATOM 785 C C . SER A 1 96 ? 1.028 -17.427 -9.002 1.00 66.81 96 SER A C 1
ATOM 787 O O . SER A 1 96 ? 1.698 -16.454 -8.660 1.00 66.81 96 SER A O 1
ATOM 789 N N . GLN A 1 97 ? 1.248 -18.655 -8.539 1.00 78.50 97 GLN A N 1
ATOM 790 C CA . GLN A 1 97 ? 2.411 -19.040 -7.744 1.00 78.50 97 GLN A CA 1
ATOM 791 C C . GLN A 1 97 ? 3.423 -19.802 -8.615 1.00 78.50 97 GLN A C 1
ATOM 793 O O . GLN A 1 97 ? 3.005 -20.568 -9.488 1.00 78.50 97 GLN A O 1
ATOM 798 N N . PRO A 1 98 ? 4.738 -19.667 -8.359 1.00 90.25 98 PRO A N 1
ATOM 799 C CA . PRO A 1 98 ? 5.362 -18.818 -7.336 1.00 90.25 98 PRO A CA 1
ATOM 800 C C . PRO A 1 98 ? 5.345 -17.324 -7.707 1.00 90.25 98 PRO A C 1
ATOM 802 O O . PRO A 1 98 ? 5.271 -16.969 -8.879 1.00 90.25 98 PRO A O 1
ATOM 805 N N . TRP A 1 99 ? 5.429 -16.442 -6.707 1.00 92.38 99 TRP A N 1
ATOM 806 C CA . TRP A 1 99 ? 5.533 -14.998 -6.925 1.00 92.38 99 TRP A CA 1
ATOM 807 C C . TRP A 1 99 ? 6.942 -14.661 -7.434 1.00 92.38 99 TRP A C 1
ATOM 809 O O . TRP A 1 99 ? 7.928 -14.784 -6.701 1.00 92.38 99 TRP A O 1
ATOM 819 N N . CYS A 1 100 ? 7.033 -14.317 -8.721 1.00 92.38 100 CYS A N 1
ATOM 820 C CA . CYS A 1 100 ? 8.293 -14.085 -9.424 1.00 92.38 100 CYS A CA 1
ATOM 821 C C . CYS A 1 100 ? 8.816 -12.666 -9.192 1.00 92.38 100 CYS A C 1
ATOM 823 O O . CYS A 1 100 ? 8.222 -11.718 -9.688 1.00 92.38 100 CYS A O 1
ATOM 825 N N . LEU A 1 101 ? 9.928 -12.525 -8.477 1.00 94.44 101 LEU A N 1
ATOM 826 C CA . LEU A 1 101 ? 10.589 -11.257 -8.185 1.00 94.44 101 LEU A CA 1
ATOM 827 C C . LEU A 1 101 ? 11.885 -11.128 -8.980 1.00 94.44 101 LEU A C 1
ATOM 829 O O . LEU A 1 101 ? 12.666 -12.080 -9.051 1.00 94.44 101 LEU A O 1
ATOM 833 N N . THR A 1 102 ? 12.152 -9.935 -9.500 1.00 94.19 102 THR A N 1
ATOM 834 C CA . THR A 1 102 ? 13.457 -9.619 -10.087 1.00 94.19 102 THR A CA 1
ATOM 835 C C . THR A 1 102 ? 14.349 -8.998 -9.015 1.00 94.19 102 THR A C 1
ATOM 837 O O . THR A 1 102 ? 13.917 -8.092 -8.301 1.00 94.19 102 THR A O 1
ATOM 840 N N . ILE A 1 103 ? 15.571 -9.509 -8.857 1.00 95.50 103 ILE A N 1
ATOM 841 C CA . ILE A 1 103 ? 16.612 -8.942 -7.992 1.00 95.50 103 ILE A CA 1
ATOM 842 C C . ILE A 1 103 ? 17.563 -8.087 -8.829 1.00 95.50 103 ILE A C 1
ATOM 844 O O . ILE A 1 103 ? 18.038 -8.527 -9.875 1.00 95.50 103 ILE A O 1
ATOM 848 N N . HIS A 1 104 ? 17.873 -6.900 -8.316 1.00 93.31 104 HIS A N 1
ATOM 849 C CA . HIS A 1 104 ? 18.775 -5.933 -8.933 1.00 93.31 104 HIS A CA 1
ATOM 850 C C . HIS A 1 104 ? 19.942 -5.616 -8.005 1.00 93.31 104 HIS A C 1
ATOM 852 O O . HIS A 1 104 ? 19.772 -5.529 -6.784 1.00 93.31 104 HIS A O 1
ATOM 858 N N . PHE A 1 105 ? 21.117 -5.412 -8.589 1.00 91.69 105 PHE A N 1
ATOM 859 C CA . PHE A 1 105 ? 22.368 -5.059 -7.916 1.00 91.69 105 PHE A CA 1
ATOM 860 C C . PHE A 1 105 ? 22.839 -3.643 -8.265 1.00 91.69 105 PHE A C 1
ATOM 862 O O . PHE A 1 105 ? 23.670 -3.080 -7.547 1.00 91.69 105 PHE A O 1
ATOM 869 N N . SER A 1 106 ? 22.298 -3.046 -9.329 1.00 87.75 106 SER A N 1
ATOM 870 C CA . SER A 1 106 ? 22.610 -1.689 -9.771 1.00 87.75 106 SER A CA 1
ATOM 871 C C . SER A 1 106 ? 21.347 -0.819 -9.866 1.00 87.75 106 SER A C 1
ATOM 873 O O . SER A 1 106 ? 20.258 -1.239 -9.478 1.00 87.75 106 SER A O 1
ATOM 875 N N . LYS A 1 107 ? 21.495 0.437 -10.318 1.00 84.88 107 LYS A N 1
ATOM 876 C CA . LYS A 1 107 ? 20.383 1.369 -10.615 1.00 84.88 107 LYS A CA 1
ATOM 877 C C . LYS A 1 107 ? 19.308 1.447 -9.515 1.00 84.88 107 LYS A C 1
ATOM 879 O O . LYS A 1 107 ? 18.116 1.438 -9.805 1.00 84.88 107 LYS A O 1
ATOM 884 N N . PHE A 1 108 ? 19.727 1.522 -8.249 1.00 84.31 108 PHE A N 1
ATOM 885 C CA . PHE A 1 108 ? 18.789 1.612 -7.130 1.00 84.31 108 PHE A CA 1
ATOM 886 C C . PHE A 1 108 ? 17.855 2.830 -7.308 1.00 84.31 108 PHE A C 1
ATOM 888 O O . PHE A 1 108 ? 18.364 3.940 -7.480 1.00 84.31 108 PHE A O 1
ATOM 895 N N . PRO A 1 109 ? 16.521 2.661 -7.247 1.00 82.62 109 PRO A N 1
ATOM 896 C CA . PRO A 1 109 ? 15.564 3.750 -7.446 1.00 82.62 109 PRO A CA 1
ATOM 897 C C . PRO A 1 109 ? 15.472 4.625 -6.186 1.00 82.62 109 PRO A C 1
ATOM 899 O O . PRO A 1 109 ? 14.559 4.483 -5.371 1.00 82.62 109 PRO A O 1
ATOM 902 N N . GLU A 1 110 ? 16.457 5.507 -5.991 1.00 78.56 110 GLU A N 1
ATOM 903 C CA . GLU A 1 110 ? 16.592 6.391 -4.815 1.00 78.56 110 GLU A CA 1
ATOM 904 C C . GLU A 1 110 ? 15.424 7.375 -4.643 1.00 78.56 110 GLU A C 1
ATOM 906 O O . GLU A 1 110 ? 15.162 7.869 -3.549 1.00 78.56 110 GLU A O 1
ATOM 911 N N . ASP A 1 111 ? 14.714 7.647 -5.729 1.00 69.69 111 ASP A N 1
ATOM 912 C CA . ASP A 1 111 ? 13.540 8.501 -5.834 1.00 69.69 111 ASP A CA 1
ATOM 913 C C . ASP A 1 111 ? 12.248 7.830 -5.328 1.00 69.69 111 ASP A C 1
ATOM 915 O O . ASP A 1 111 ? 11.303 8.529 -4.956 1.00 69.69 111 ASP A O 1
ATOM 919 N N . VAL A 1 112 ? 12.213 6.492 -5.246 1.00 65.88 112 VAL A N 1
ATOM 920 C CA . VAL A 1 112 ? 11.024 5.719 -4.827 1.00 65.88 112 VAL A CA 1
ATOM 921 C C . VAL A 1 112 ? 11.281 4.844 -3.595 1.00 65.88 112 VAL A C 1
ATOM 923 O O . VAL A 1 112 ? 10.375 4.639 -2.779 1.00 65.88 112 VAL A O 1
ATOM 926 N N . LEU A 1 113 ? 12.501 4.326 -3.430 1.00 76.94 113 LEU A N 1
ATOM 927 C CA . LEU A 1 113 ? 12.870 3.411 -2.353 1.00 76.94 113 LEU A CA 1
ATOM 928 C C . LEU A 1 113 ? 13.831 4.049 -1.347 1.00 76.94 113 LEU A C 1
ATOM 930 O O . LEU A 1 113 ? 14.728 4.816 -1.678 1.00 76.94 113 LEU A O 1
ATOM 934 N N . VAL A 1 114 ? 13.675 3.647 -0.087 1.00 76.56 114 VAL A N 1
ATOM 935 C CA . VAL A 1 114 ? 14.642 3.941 0.974 1.00 76.56 114 VAL A CA 1
ATOM 936 C C . VAL A 1 114 ? 15.633 2.788 1.051 1.00 76.56 114 VAL A C 1
ATOM 938 O O . VAL A 1 114 ? 15.226 1.625 1.102 1.00 76.56 114 VAL A O 1
ATOM 941 N N . LYS A 1 115 ? 16.926 3.110 1.081 1.00 78.31 115 LYS A N 1
ATOM 942 C CA . LYS A 1 115 ? 17.996 2.124 1.247 1.00 78.31 115 LYS A CA 1
ATOM 943 C C . LYS A 1 115 ? 17.922 1.477 2.632 1.00 78.31 115 LYS A C 1
ATOM 945 O O . LYS A 1 115 ? 17.885 2.173 3.645 1.00 78.31 115 LYS A O 1
ATOM 950 N N . PHE A 1 116 ? 17.899 0.145 2.667 1.00 76.94 116 PHE A N 1
ATOM 951 C CA . PHE A 1 116 ? 17.991 -0.656 3.891 1.00 76.94 116 PHE A CA 1
ATOM 952 C C . PHE A 1 116 ? 19.336 -1.374 3.928 1.00 76.94 116 PHE A C 1
ATOM 954 O O . PHE A 1 116 ? 19.431 -2.575 3.686 1.00 76.94 116 PHE A O 1
ATOM 961 N N . ASP A 1 117 ? 20.379 -0.605 4.235 1.00 71.62 117 ASP A N 1
ATOM 962 C CA . ASP A 1 117 ? 21.772 -1.066 4.182 1.00 71.62 117 ASP A CA 1
ATOM 963 C C . ASP A 1 117 ? 22.175 -1.902 5.411 1.00 71.62 117 ASP A C 1
ATOM 965 O O . ASP A 1 117 ? 23.251 -2.499 5.444 1.00 71.62 117 ASP A O 1
ATOM 969 N N . SER A 1 118 ? 21.317 -1.967 6.436 1.00 79.12 118 SER A N 1
ATOM 970 C CA . SER A 1 118 ? 21.544 -2.769 7.638 1.00 79.12 118 SER A CA 1
ATOM 971 C C . SER A 1 118 ? 20.252 -3.340 8.225 1.00 79.12 118 SER A C 1
ATOM 973 O O . SER A 1 118 ? 19.166 -2.761 8.111 1.00 79.12 118 SER A O 1
ATOM 975 N N . LYS A 1 119 ? 20.386 -4.477 8.921 1.00 85.38 119 LYS A N 1
ATOM 976 C CA . LYS A 1 119 ? 19.291 -5.079 9.701 1.00 85.38 119 LYS A CA 1
ATOM 977 C C . LYS A 1 119 ? 18.837 -4.156 10.843 1.00 85.38 119 LYS A C 1
ATOM 979 O O . LYS A 1 119 ? 17.655 -4.154 11.169 1.00 85.38 119 LYS A O 1
ATOM 984 N N . ASP A 1 120 ? 19.730 -3.311 11.360 1.00 88.44 120 ASP A N 1
ATOM 985 C CA . ASP A 1 120 ? 19.445 -2.353 12.438 1.00 88.44 120 ASP A CA 1
ATOM 986 C C . ASP A 1 120 ? 18.460 -1.252 12.012 1.00 88.44 120 ASP A C 1
ATOM 988 O O . ASP A 1 120 ? 17.636 -0.799 12.813 1.00 88.44 120 ASP A O 1
ATOM 992 N N . LEU A 1 121 ? 18.511 -0.811 10.747 1.00 89.75 121 LEU A N 1
ATOM 993 C CA . LEU A 1 121 ? 17.555 0.175 10.235 1.00 89.75 121 LEU A CA 1
ATOM 994 C C . LEU A 1 121 ? 16.149 -0.428 10.142 1.00 89.75 121 LEU A C 1
ATOM 996 O O . LEU A 1 121 ? 15.163 0.225 10.491 1.00 89.75 121 LEU A O 1
ATOM 1000 N N . LEU A 1 122 ? 16.060 -1.689 9.718 1.00 90.88 122 LEU A N 1
ATOM 1001 C CA . LEU A 1 122 ? 14.797 -2.416 9.664 1.00 90.88 122 LEU A CA 1
ATOM 1002 C C . LEU A 1 122 ? 14.251 -2.708 11.069 1.00 90.88 122 LEU A C 1
ATOM 1004 O O . LEU A 1 122 ? 13.059 -2.514 11.300 1.00 90.88 122 LEU A O 1
ATOM 1008 N N . GLU A 1 123 ? 15.113 -3.077 12.020 1.00 94.62 123 GLU A N 1
ATOM 1009 C CA . GLU A 1 123 ? 14.753 -3.197 13.439 1.00 94.62 123 GLU A CA 1
ATOM 1010 C C . GLU A 1 123 ? 14.199 -1.873 13.981 1.00 94.62 123 GLU A C 1
ATOM 1012 O O . GLU A 1 123 ? 13.152 -1.839 14.628 1.00 94.62 123 GLU A O 1
ATOM 1017 N N . SER A 1 124 ? 14.865 -0.758 13.673 1.00 93.25 124 SER A N 1
ATOM 1018 C CA . SER A 1 124 ? 14.437 0.577 14.097 1.00 93.25 124 SER A CA 1
ATOM 1019 C C . SER A 1 124 ? 13.073 0.950 13.514 1.00 93.25 124 SER A C 1
ATOM 1021 O O . SER A 1 124 ? 12.218 1.472 14.235 1.00 93.25 124 SER A O 1
ATOM 1023 N N . TYR A 1 125 ? 12.838 0.645 12.233 1.00 93.12 125 TYR A N 1
ATOM 1024 C CA . TYR A 1 125 ? 11.542 0.838 11.582 1.00 93.12 125 TYR A CA 1
ATOM 1025 C C . TYR A 1 125 ? 10.445 -0.016 12.235 1.00 93.12 125 TYR A C 1
ATOM 1027 O O . TYR A 1 125 ? 9.380 0.501 12.583 1.00 93.12 125 TYR A O 1
ATOM 1035 N N . PHE A 1 126 ? 10.725 -1.300 12.465 1.00 96.12 126 PHE A N 1
ATOM 1036 C CA . PHE A 1 126 ? 9.825 -2.228 13.143 1.00 96.12 126 PHE A CA 1
ATOM 1037 C C . PHE A 1 126 ? 9.444 -1.724 14.544 1.00 96.12 126 PHE A C 1
ATOM 1039 O O . PHE A 1 126 ? 8.261 -1.619 14.877 1.00 96.12 126 PHE A O 1
ATOM 1046 N N . MET A 1 127 ? 10.434 -1.314 15.341 1.00 96.38 127 MET A N 1
ATOM 1047 C CA . MET A 1 127 ? 10.208 -0.766 16.679 1.00 96.38 127 MET A CA 1
ATOM 1048 C C . MET A 1 127 ? 9.457 0.568 16.656 1.00 96.38 127 MET A C 1
ATOM 1050 O O . MET A 1 127 ? 8.699 0.855 17.583 1.00 96.38 127 MET A O 1
ATOM 1054 N N . SER A 1 128 ? 9.645 1.386 15.619 1.00 96.31 128 SER A N 1
ATOM 1055 C CA . SER A 1 128 ? 8.872 2.615 15.420 1.00 96.31 128 SER A CA 1
ATOM 1056 C C . SER A 1 128 ? 7.388 2.307 15.200 1.00 96.31 128 SER A C 1
ATOM 1058 O O . SER A 1 128 ? 6.540 2.874 15.888 1.00 96.31 128 SER A O 1
ATOM 1060 N N . CYS A 1 129 ? 7.074 1.341 14.329 1.00 97.12 129 CYS A N 1
ATOM 1061 C CA . CYS A 1 129 ? 5.696 0.909 14.078 1.00 97.12 129 CYS A CA 1
ATOM 1062 C C . CYS A 1 129 ? 5.046 0.327 15.343 1.00 97.12 129 CYS A C 1
ATOM 1064 O O . CYS A 1 129 ? 3.946 0.725 15.710 1.00 97.12 129 CYS A O 1
ATOM 1066 N N . LEU A 1 130 ? 5.755 -0.529 16.081 1.00 97.31 130 LEU A N 1
ATOM 1067 C CA . LEU A 1 130 ? 5.274 -1.067 17.358 1.00 97.31 130 LEU A CA 1
ATOM 1068 C C . LEU A 1 130 ? 4.920 0.032 18.372 1.00 97.31 130 LEU A C 1
ATOM 1070 O O . LEU A 1 130 ? 3.878 -0.030 19.027 1.00 97.31 130 LEU A O 1
ATOM 1074 N N . LYS A 1 131 ? 5.779 1.052 18.500 1.00 97.19 131 LYS A N 1
ATOM 1075 C CA . LYS A 1 131 ? 5.529 2.202 19.384 1.00 97.19 131 LYS A CA 1
ATOM 1076 C C . LYS A 1 131 ? 4.320 3.004 18.928 1.00 97.19 131 LYS A C 1
ATOM 1078 O O . LYS A 1 131 ? 3.500 3.383 19.758 1.00 97.19 131 LYS A O 1
ATOM 1083 N N . GLU A 1 132 ? 4.194 3.240 17.628 1.00 97.56 132 GLU A N 1
ATOM 1084 C CA . GLU A 1 132 ? 3.046 3.927 17.041 1.00 97.56 132 GLU A CA 1
ATOM 1085 C C . GLU A 1 132 ? 1.736 3.172 17.321 1.00 97.56 132 GLU A C 1
ATOM 1087 O O . GLU A 1 132 ? 0.770 3.761 17.813 1.00 97.56 132 GLU A O 1
ATOM 1092 N N . ALA A 1 133 ? 1.717 1.857 17.098 1.00 97.94 133 ALA A N 1
ATOM 1093 C CA . ALA A 1 133 ? 0.566 1.012 17.388 1.00 97.94 133 ALA A CA 1
ATOM 1094 C C . ALA A 1 133 ? 0.187 1.055 18.878 1.00 97.94 133 ALA A C 1
ATOM 1096 O O . ALA A 1 133 ? -0.992 1.162 19.216 1.00 97.94 133 ALA A O 1
ATOM 1097 N N . ASP A 1 134 ? 1.167 1.030 19.786 1.00 97.62 134 ASP A N 1
ATOM 1098 C CA . ASP A 1 134 ? 0.907 1.135 21.225 1.00 97.62 134 ASP A CA 1
ATOM 1099 C C . ASP A 1 134 ? 0.421 2.532 21.647 1.00 97.62 134 ASP A C 1
ATOM 1101 O O . ASP A 1 134 ? -0.384 2.662 22.570 1.00 97.62 134 ASP A O 1
ATOM 1105 N N . VAL A 1 135 ? 0.838 3.599 20.958 1.00 97.06 135 VAL A N 1
ATOM 1106 C CA . VAL A 1 135 ? 0.269 4.945 21.151 1.00 97.06 135 VAL A CA 1
ATOM 1107 C C . VAL A 1 135 ? -1.220 4.961 20.806 1.00 97.06 135 VAL A C 1
ATOM 1109 O O . VAL A 1 135 ? -2.016 5.523 21.566 1.00 97.06 135 VAL A O 1
ATOM 1112 N N . LEU A 1 136 ? -1.613 4.301 19.717 1.00 96.56 136 LEU A N 1
ATOM 1113 C CA . LEU A 1 136 ? -3.013 4.203 19.301 1.00 96.56 136 LEU A CA 1
ATOM 1114 C C . LEU A 1 136 ? -3.845 3.354 20.273 1.00 96.56 136 LEU A C 1
ATOM 1116 O O . LEU A 1 136 ? -4.948 3.769 20.640 1.00 96.56 136 LEU A O 1
ATOM 1120 N N . LYS A 1 137 ? -3.304 2.219 20.736 1.00 96.25 137 LYS A N 1
ATOM 1121 C CA . LYS A 1 137 ? -4.006 1.285 21.631 1.00 96.25 137 LYS A CA 1
ATOM 1122 C C . LYS A 1 137 ? -4.042 1.749 23.088 1.00 96.25 137 LYS A C 1
ATOM 1124 O O . LYS A 1 137 ? -5.117 1.793 23.685 1.00 96.25 137 LYS A O 1
ATOM 1129 N N . HIS A 1 138 ? -2.890 2.147 23.631 1.00 95.38 138 HIS A N 1
ATOM 1130 C CA . HIS A 1 138 ? -2.636 2.326 25.069 1.00 95.38 138 HIS A CA 1
ATOM 1131 C C . HIS A 1 138 ? -1.919 3.639 25.417 1.00 95.38 138 HIS A C 1
ATOM 1133 O O . HIS A 1 138 ? -1.381 3.786 26.514 1.00 95.38 138 HIS A O 1
ATOM 1139 N N . ARG A 1 139 ? -1.864 4.617 24.499 1.00 93.94 139 ARG A N 1
ATOM 1140 C CA . ARG A 1 139 ? -1.107 5.876 24.682 1.00 93.94 139 ARG A CA 1
ATOM 1141 C C . ARG A 1 139 ? 0.399 5.658 24.912 1.00 93.94 139 ARG A C 1
ATOM 1143 O O . ARG A 1 139 ? 1.050 6.509 25.511 1.00 93.94 139 ARG A O 1
ATOM 1150 N N . GLY A 1 140 ? 0.943 4.530 24.454 1.00 93.88 140 GLY A N 1
ATOM 1151 C CA . GLY A 1 140 ? 2.365 4.199 24.554 1.00 93.88 140 GLY A CA 1
ATOM 1152 C C . GLY A 1 140 ? 2.785 3.669 25.928 1.00 93.88 140 GLY A C 1
ATOM 1153 O O . GLY A 1 140 ? 3.982 3.532 26.185 1.00 93.88 140 GLY A O 1
ATOM 1154 N N . GLN A 1 141 ? 1.837 3.421 26.838 1.00 95.06 141 GLN A N 1
ATOM 1155 C CA . GLN A 1 141 ? 2.137 3.035 28.218 1.00 95.06 141 GLN A CA 1
ATOM 1156 C C . GLN A 1 141 ? 2.736 1.630 28.311 1.00 95.06 141 GLN A C 1
ATOM 1158 O O . GLN A 1 141 ? 3.698 1.421 29.053 1.00 95.06 141 GLN A O 1
ATOM 1163 N N . VAL A 1 142 ? 2.204 0.672 27.546 1.00 95.94 142 VAL A N 1
ATOM 1164 C CA . VAL A 1 142 ? 2.625 -0.727 27.642 1.00 95.94 142 VAL A CA 1
ATOM 1165 C C . VAL A 1 142 ? 4.040 -0.874 27.100 1.00 95.94 142 VAL A C 1
ATOM 1167 O O . VAL A 1 142 ? 4.903 -1.395 27.809 1.00 95.94 142 VAL A O 1
ATOM 1170 N N . ILE A 1 143 ? 4.326 -0.351 25.905 1.00 95.69 143 ILE A N 1
ATOM 1171 C CA . ILE A 1 143 ? 5.653 -0.481 25.293 1.00 95.69 143 ILE A CA 1
ATOM 1172 C C . ILE A 1 143 ? 6.733 0.299 26.050 1.00 95.69 143 ILE A C 1
ATOM 1174 O O . ILE A 1 143 ? 7.877 -0.154 26.119 1.00 95.69 143 ILE A O 1
ATOM 1178 N N . SER A 1 144 ? 6.374 1.437 26.658 1.00 94.81 144 SER A N 1
ATOM 1179 C CA . SER A 1 144 ? 7.293 2.236 27.482 1.00 94.81 144 SER A CA 1
ATOM 1180 C C . SER A 1 144 ? 7.614 1.567 28.819 1.00 94.81 144 SER A C 1
ATOM 1182 O O . SER A 1 144 ? 8.671 1.823 29.388 1.00 94.81 144 SER A O 1
ATOM 1184 N N . SER A 1 145 ? 6.731 0.694 29.318 1.00 96.12 145 SER A N 1
ATOM 1185 C CA . SER A 1 145 ? 6.973 -0.100 30.532 1.00 96.12 145 SER A CA 1
ATOM 1186 C C . SER A 1 145 ? 7.882 -1.317 30.303 1.00 96.12 145 SER A C 1
ATOM 1188 O O . SER A 1 145 ? 8.331 -1.942 31.264 1.00 96.12 145 SER A O 1
ATOM 1190 N N . MET A 1 146 ? 8.129 -1.689 29.042 1.00 96.88 146 MET A N 1
ATOM 1191 C CA . MET A 1 146 ? 8.948 -2.847 28.689 1.00 96.88 146 MET A CA 1
ATOM 1192 C C . MET A 1 146 ? 10.444 -2.551 28.813 1.00 96.88 146 MET A C 1
ATOM 1194 O O . MET A 1 146 ? 10.923 -1.454 28.531 1.00 96.88 146 MET A O 1
ATOM 1198 N N . GLN A 1 147 ? 11.209 -3.572 29.188 1.00 97.31 147 GLN A N 1
ATOM 1199 C CA . GLN A 1 147 ? 12.667 -3.507 29.248 1.00 97.31 147 GLN A CA 1
ATOM 1200 C C . GLN A 1 147 ? 13.284 -3.677 27.852 1.00 97.31 147 GLN A C 1
ATOM 1202 O O . GLN A 1 147 ? 12.740 -4.375 26.999 1.00 97.31 147 GLN A O 1
ATOM 1207 N N . LYS A 1 148 ? 14.503 -3.156 27.642 1.00 96.12 148 LYS A N 1
ATOM 1208 C CA . LYS A 1 148 ? 15.247 -3.308 26.371 1.00 96.12 148 LYS A CA 1
ATOM 1209 C C . LYS A 1 148 ? 15.374 -4.771 25.914 1.00 96.12 148 LYS A C 1
ATOM 1211 O O . LYS A 1 148 ? 15.325 -5.052 24.722 1.00 96.12 148 LYS A O 1
ATOM 1216 N N . LYS A 1 149 ? 15.506 -5.714 26.856 1.00 97.50 149 LYS A N 1
ATOM 1217 C CA . LYS A 1 149 ? 15.555 -7.156 26.554 1.00 97.50 149 LYS A CA 1
ATOM 1218 C C . LYS A 1 149 ? 14.256 -7.678 25.931 1.00 97.50 149 LYS A C 1
ATOM 1220 O O . LYS A 1 149 ? 14.310 -8.572 25.100 1.00 97.50 149 LYS A O 1
ATOM 1225 N N . GLU A 1 150 ? 13.113 -7.113 26.315 1.00 98.06 150 GLU A N 1
ATOM 1226 C CA . GLU A 1 150 ? 11.797 -7.485 25.790 1.00 98.06 150 GLU A CA 1
ATOM 1227 C C . GLU A 1 150 ? 11.596 -6.909 24.385 1.00 98.06 150 GLU A C 1
ATOM 1229 O O . GLU A 1 150 ? 11.108 -7.615 23.509 1.00 98.06 150 GLU A O 1
ATOM 1234 N N . HIS A 1 151 ? 12.061 -5.677 24.130 1.00 97.12 151 HIS A N 1
ATOM 1235 C CA . HIS A 1 151 ? 12.105 -5.112 22.770 1.00 97.12 151 HIS A CA 1
ATOM 1236 C C . HIS A 1 151 ? 12.961 -5.976 21.836 1.00 97.12 151 HIS A C 1
ATOM 1238 O O . HIS A 1 151 ? 12.507 -6.366 20.764 1.00 97.12 151 HIS A O 1
ATOM 1244 N N . ASN A 1 152 ? 14.159 -6.361 22.284 1.00 97.12 152 ASN A N 1
ATOM 1245 C CA . ASN A 1 152 ? 15.031 -7.263 21.530 1.00 97.12 152 ASN A CA 1
ATOM 1246 C C . ASN A 1 152 ? 14.386 -8.647 21.318 1.00 97.12 152 ASN A C 1
ATOM 1248 O O . ASN A 1 152 ? 14.529 -9.251 20.261 1.00 97.12 152 ASN A O 1
ATOM 1252 N N . GLN A 1 153 ? 13.643 -9.157 22.305 1.00 98.25 153 GLN A N 1
ATOM 1253 C CA . GLN A 1 153 ? 12.939 -10.433 22.185 1.00 98.25 153 GLN A CA 1
ATOM 1254 C C . GLN A 1 153 ? 11.834 -10.398 21.117 1.00 98.25 153 GLN A C 1
ATOM 1256 O O . GLN A 1 153 ? 11.684 -11.385 20.396 1.00 98.25 153 GLN A O 1
ATOM 1261 N N . LEU A 1 154 ? 11.100 -9.285 20.982 1.00 98.19 154 LEU A N 1
ATOM 1262 C CA . LEU A 1 154 ? 10.129 -9.092 19.896 1.00 98.19 154 LEU A CA 1
ATOM 1263 C C . LEU A 1 154 ? 10.824 -9.154 18.528 1.00 98.19 154 LEU A C 1
ATOM 1265 O O . LEU A 1 154 ? 10.398 -9.906 17.655 1.00 98.19 154 LEU A O 1
ATOM 1269 N N . TRP A 1 155 ? 11.928 -8.425 18.358 1.00 97.50 155 TRP A N 1
ATOM 1270 C CA . TRP A 1 155 ? 12.680 -8.412 17.102 1.00 97.50 155 TRP A CA 1
ATOM 1271 C C . TRP A 1 155 ? 13.261 -9.787 16.741 1.00 97.50 155 TRP A C 1
ATOM 1273 O O . TRP A 1 155 ? 12.995 -10.319 15.663 1.00 97.50 155 TRP A O 1
ATOM 1283 N N . ILE A 1 156 ? 13.992 -10.412 17.670 1.00 97.25 156 ILE A N 1
ATOM 1284 C CA . ILE A 1 156 ? 14.607 -11.732 17.465 1.00 97.25 156 ILE A CA 1
ATOM 1285 C C . ILE A 1 156 ? 13.544 -12.805 17.198 1.00 97.25 156 ILE A C 1
ATOM 1287 O O . ILE A 1 156 ? 13.790 -13.723 16.414 1.00 97.25 156 ILE A O 1
ATOM 1291 N N . GLY A 1 157 ? 12.363 -12.681 17.812 1.00 97.56 157 GLY A N 1
ATOM 1292 C CA . GLY A 1 157 ? 11.230 -13.564 17.553 1.00 97.56 157 GLY A CA 1
ATOM 1293 C C . GLY A 1 157 ? 10.834 -13.594 16.075 1.00 97.56 157 GLY A C 1
ATOM 1294 O O . GLY A 1 157 ? 10.581 -14.671 15.548 1.00 97.56 157 GLY A O 1
ATOM 1295 N N . ILE A 1 158 ? 10.854 -12.450 15.388 1.00 95.88 158 ILE A N 1
ATOM 1296 C CA . ILE A 1 158 ? 10.562 -12.361 13.947 1.00 95.88 158 ILE A CA 1
ATOM 1297 C C . ILE A 1 158 ? 11.744 -12.867 13.122 1.00 95.88 158 ILE A C 1
ATOM 1299 O O . ILE A 1 158 ? 11.564 -13.709 12.247 1.00 95.88 158 ILE A O 1
ATOM 1303 N N . VAL A 1 159 ? 12.958 -12.388 13.417 1.00 95.69 159 VAL A N 1
ATOM 1304 C CA . VAL A 1 159 ? 14.173 -12.734 12.653 1.00 95.69 159 VAL A CA 1
ATOM 1305 C C . VAL A 1 159 ? 14.413 -14.245 12.619 1.00 95.69 159 VAL A C 1
ATOM 1307 O O . VAL A 1 159 ? 14.810 -14.783 11.589 1.00 95.69 159 VAL A O 1
ATOM 1310 N N . ASN A 1 160 ? 14.150 -14.934 13.731 1.00 95.94 160 ASN A N 1
ATOM 1311 C CA . ASN A 1 160 ? 14.368 -16.375 13.866 1.00 95.94 160 ASN A CA 1
ATOM 1312 C C . ASN A 1 160 ? 13.098 -17.218 13.685 1.00 95.94 160 ASN A C 1
ATOM 1314 O O . ASN A 1 160 ? 13.147 -18.425 13.944 1.00 95.94 160 ASN A O 1
ATOM 1318 N N . ASP A 1 161 ? 11.979 -16.599 13.297 1.00 96.50 161 ASP A N 1
ATOM 1319 C CA . ASP A 1 161 ? 10.687 -17.263 13.102 1.00 96.50 161 ASP A CA 1
ATOM 1320 C C . ASP A 1 161 ? 10.236 -18.079 14.339 1.00 96.50 161 ASP A C 1
ATOM 1322 O O . ASP A 1 161 ? 9.900 -19.264 14.281 1.00 96.50 161 ASP A O 1
ATOM 1326 N N . LYS A 1 162 ? 10.310 -17.457 15.525 1.00 97.88 162 LYS A N 1
ATOM 1327 C CA . LYS A 1 162 ? 9.991 -18.060 16.830 1.00 97.88 162 LYS A CA 1
ATOM 1328 C C . LYS A 1 162 ? 8.711 -17.482 17.432 1.00 97.88 162 LYS A C 1
ATOM 1330 O O . LYS A 1 162 ? 8.756 -16.585 18.275 1.00 97.88 162 LYS A O 1
ATOM 1335 N N . PHE A 1 163 ? 7.583 -18.097 17.078 1.00 97.62 163 PHE A N 1
ATOM 1336 C CA . PHE A 1 163 ? 6.242 -17.755 17.569 1.00 97.62 163 PHE A CA 1
ATOM 1337 C C . PHE A 1 163 ? 6.167 -17.547 19.091 1.00 97.62 163 PHE A C 1
ATOM 1339 O O . PHE A 1 163 ? 5.798 -16.466 19.547 1.00 97.62 163 PHE A O 1
ATOM 1346 N N . ASP A 1 164 ? 6.544 -18.552 19.894 1.00 97.62 164 ASP A N 1
ATOM 1347 C CA . ASP A 1 164 ? 6.398 -18.475 21.357 1.00 97.62 164 ASP A CA 1
ATOM 1348 C C . ASP A 1 164 ? 7.313 -17.401 21.969 1.00 97.62 164 ASP A C 1
ATOM 1350 O O . ASP A 1 164 ? 6.942 -16.750 22.946 1.00 97.62 164 ASP A O 1
ATOM 1354 N N . GLN A 1 165 ? 8.487 -17.166 21.371 1.00 98.00 165 GLN A N 1
ATOM 1355 C CA . GLN A 1 165 ? 9.404 -16.114 21.807 1.00 98.00 165 GLN A CA 1
ATOM 1356 C C . GLN A 1 165 ? 8.792 -14.726 21.588 1.00 98.00 165 GLN A C 1
ATOM 1358 O O . GLN A 1 165 ? 8.846 -13.895 22.496 1.00 98.00 165 GLN A O 1
ATOM 1363 N N . PHE A 1 166 ? 8.192 -14.491 20.418 1.00 98.31 166 PHE A N 1
ATOM 1364 C CA . PHE A 1 166 ? 7.522 -13.236 20.090 1.00 98.31 166 PHE A CA 1
ATOM 1365 C C . PHE A 1 166 ? 6.281 -13.013 20.968 1.00 98.31 166 PHE A C 1
ATOM 1367 O O . PHE A 1 166 ? 6.160 -11.995 21.657 1.00 98.31 166 PHE A O 1
ATOM 1374 N N . TRP A 1 167 ? 5.375 -13.993 21.010 1.00 97.50 167 TRP A N 1
ATOM 1375 C CA . TRP A 1 167 ? 4.087 -13.865 21.696 1.00 97.50 167 TRP A CA 1
ATOM 1376 C C . TRP A 1 167 ? 4.179 -13.867 23.220 1.00 97.50 167 TRP A C 1
ATOM 1378 O O . TRP A 1 167 ? 3.294 -13.308 23.869 1.00 97.50 167 TRP A O 1
ATOM 1388 N N . ALA A 1 168 ? 5.264 -14.385 23.809 1.00 97.31 168 ALA A N 1
ATOM 1389 C CA . ALA A 1 168 ? 5.527 -14.239 25.242 1.00 97.31 168 ALA A CA 1
ATOM 1390 C C . ALA A 1 168 ? 5.548 -12.765 25.693 1.00 97.31 168 ALA A C 1
ATOM 1392 O O . ALA A 1 168 ? 5.117 -12.466 26.812 1.00 97.31 168 ALA A O 1
ATOM 1393 N N . VAL A 1 169 ? 6.001 -11.861 24.813 1.00 97.94 169 VAL A N 1
ATOM 1394 C CA . VAL A 1 169 ? 6.040 -10.409 25.042 1.00 97.94 169 VAL A CA 1
ATOM 1395 C C . VAL A 1 169 ? 4.853 -9.713 24.374 1.00 97.94 169 VAL A C 1
ATOM 1397 O O . VAL A 1 169 ? 4.162 -8.936 25.033 1.00 97.94 169 VAL A O 1
ATOM 1400 N N . ASN A 1 170 ? 4.571 -10.016 23.100 1.00 97.94 170 ASN A N 1
ATOM 1401 C CA . ASN A 1 170 ? 3.570 -9.297 22.303 1.00 97.94 170 ASN A CA 1
ATOM 1402 C C . ASN A 1 170 ? 2.146 -9.393 22.868 1.00 97.94 170 ASN A C 1
ATOM 1404 O O . ASN A 1 170 ? 1.365 -8.463 22.703 1.00 97.94 170 ASN A O 1
ATOM 1408 N N . ARG A 1 171 ? 1.815 -10.469 23.596 1.00 95.81 171 ARG A N 1
ATOM 1409 C CA . ARG A 1 171 ? 0.507 -10.613 24.258 1.00 95.81 171 ARG A CA 1
ATOM 1410 C C . ARG A 1 171 ? 0.145 -9.418 25.148 1.00 95.81 171 ARG A C 1
ATOM 1412 O O . ARG A 1 171 ? -0.991 -8.975 25.108 1.00 95.81 171 ARG A O 1
ATOM 1419 N N . ARG A 1 172 ? 1.126 -8.818 25.840 1.00 95.00 172 ARG A N 1
ATOM 1420 C CA . ARG A 1 172 ? 0.917 -7.627 26.685 1.00 95.00 172 ARG A CA 1
ATOM 1421 C C . ARG A 1 172 ? 0.444 -6.423 25.869 1.00 95.00 172 ARG A C 1
ATOM 1423 O O . ARG A 1 172 ? -0.293 -5.592 26.375 1.00 95.00 172 ARG A O 1
ATOM 1430 N N . LEU A 1 173 ? 0.883 -6.320 24.612 1.00 96.31 173 LEU A N 1
ATOM 1431 C CA . LEU A 1 173 ? 0.475 -5.263 23.682 1.00 96.31 173 LEU A CA 1
ATOM 1432 C C . LEU A 1 173 ? -0.886 -5.550 23.044 1.00 96.31 173 LEU A C 1
ATOM 1434 O O . LEU A 1 173 ? -1.416 -4.678 22.364 1.00 96.31 173 LEU A O 1
ATOM 1438 N N . MET A 1 174 ? -1.443 -6.748 23.210 1.00 95.81 174 MET A N 1
ATOM 1439 C CA . MET A 1 174 ? -2.760 -7.116 22.685 1.00 95.81 174 MET A CA 1
ATOM 1440 C C . MET A 1 174 ? -3.826 -7.215 23.782 1.00 95.81 174 MET A C 1
ATOM 1442 O O . MET A 1 174 ? -4.976 -7.511 23.482 1.00 95.81 174 MET A O 1
ATOM 1446 N N . GLU A 1 175 ? -3.471 -6.923 25.033 1.00 90.94 175 GLU A N 1
ATOM 1447 C CA . GLU A 1 175 ? -4.398 -6.854 26.161 1.00 90.94 175 GLU A CA 1
ATOM 1448 C C . GLU A 1 175 ? -4.907 -5.411 26.339 1.00 90.94 175 GLU A C 1
ATOM 1450 O O . GLU A 1 175 ? -4.093 -4.491 26.457 1.00 90.94 175 GLU A O 1
ATOM 1455 N N . PRO A 1 176 ? -6.233 -5.178 26.375 1.00 86.31 176 PRO A N 1
ATOM 1456 C CA . PRO A 1 176 ? -6.796 -3.888 26.764 1.00 86.31 176 PRO A CA 1
ATOM 1457 C C . PRO A 1 176 ? -6.316 -3.428 28.149 1.00 86.31 176 PRO A C 1
ATOM 1459 O O . PRO A 1 176 ? -6.020 -4.232 29.031 1.00 86.31 176 PRO A O 1
ATOM 1462 N N . THR A 1 177 ? -6.241 -2.113 28.366 1.00 80.69 177 THR A N 1
ATOM 1463 C CA . THR A 1 177 ? -5.786 -1.547 29.648 1.00 80.69 177 THR A CA 1
ATOM 1464 C C . THR A 1 177 ? -6.956 -1.262 30.593 1.00 80.69 177 THR A C 1
ATOM 1466 O O . THR A 1 177 ? -7.899 -0.568 30.214 1.00 80.69 177 THR A O 1
ATOM 1469 N N . GLY A 1 178 ? -6.839 -1.690 31.854 1.00 76.44 178 GLY A N 1
ATOM 1470 C CA . GLY A 1 178 ? -7.822 -1.412 32.909 1.00 76.44 178 GLY A CA 1
ATOM 1471 C C . GLY A 1 178 ? -9.101 -2.236 32.750 1.00 76.44 178 GLY A C 1
ATOM 1472 O O . GLY A 1 178 ? -9.033 -3.392 32.350 1.00 76.44 178 GLY A O 1
ATOM 1473 N N . ASP A 1 179 ? -10.253 -1.626 33.034 1.00 74.81 179 ASP A N 1
ATOM 1474 C CA . ASP A 1 179 ? -11.580 -2.261 32.918 1.00 74.81 179 ASP A CA 1
ATOM 1475 C C . ASP A 1 179 ? -12.178 -2.159 31.498 1.00 74.81 179 ASP A C 1
ATOM 1477 O O . ASP A 1 179 ? -13.382 -2.317 31.304 1.00 74.81 179 ASP A O 1
ATOM 1481 N N . LEU A 1 180 ? -11.364 -1.806 30.496 1.00 80.19 180 LEU A N 1
ATOM 1482 C CA . LEU A 1 180 ? -11.820 -1.682 29.114 1.00 80.19 180 LEU A CA 1
ATOM 1483 C C . LEU A 1 180 ? -11.819 -3.046 28.422 1.00 80.19 180 LEU A C 1
ATOM 1485 O O . LEU A 1 180 ? -10.832 -3.767 28.469 1.00 80.19 180 LEU A O 1
ATOM 1489 N N . ASP A 1 181 ? -12.876 -3.335 27.665 1.00 86.06 181 ASP A N 1
ATOM 1490 C CA . ASP A 1 181 ? -12.973 -4.551 26.842 1.00 86.06 181 ASP A CA 1
ATOM 1491 C C . ASP A 1 181 ? -12.372 -4.387 25.428 1.00 86.06 181 ASP A C 1
ATOM 1493 O O . ASP A 1 181 ? -12.495 -5.285 24.584 1.00 86.06 181 ASP A O 1
ATOM 1497 N N . THR A 1 182 ? -11.783 -3.222 25.121 1.00 93.12 182 THR A N 1
ATOM 1498 C CA . THR A 1 182 ? -11.224 -2.879 23.802 1.00 93.12 182 THR A CA 1
ATOM 1499 C C . THR A 1 182 ? -10.008 -1.960 23.892 1.00 93.12 182 THR A C 1
ATOM 1501 O O . THR A 1 182 ? -9.794 -1.268 24.888 1.00 93.12 182 THR A O 1
ATOM 1504 N N . PHE A 1 183 ? -9.254 -1.862 22.795 1.00 94.69 183 PHE A N 1
ATOM 1505 C CA . PHE A 1 183 ? -8.251 -0.813 22.619 1.00 94.69 183 PHE A CA 1
ATOM 1506 C C . PHE A 1 183 ? -8.889 0.579 22.548 1.00 94.69 183 PHE A C 1
ATOM 1508 O O . PHE A 1 183 ? -10.096 0.726 22.348 1.00 94.69 183 PHE A O 1
ATOM 1515 N N . ARG A 1 184 ? -8.068 1.629 22.666 1.00 94.12 184 ARG A N 1
ATOM 1516 C CA . ARG A 1 184 ? -8.541 3.000 22.440 1.00 94.12 184 ARG A CA 1
ATOM 1517 C C . ARG A 1 184 ? -8.806 3.283 20.958 1.00 94.12 184 ARG A C 1
ATOM 1519 O O . ARG A 1 184 ? -9.841 3.847 20.622 1.00 94.12 184 ARG A O 1
ATOM 1526 N N . HIS A 1 185 ? -7.875 2.900 20.090 1.00 96.12 185 HIS A N 1
ATOM 1527 C CA . HIS A 1 185 ? -8.037 2.907 18.639 1.00 96.12 185 HIS A CA 1
ATOM 1528 C C . HIS A 1 185 ? -7.399 1.652 18.051 1.00 96.12 185 HIS A C 1
ATOM 1530 O O . HIS A 1 185 ? -6.435 1.123 18.606 1.00 96.12 185 HIS A O 1
ATOM 1536 N N . VAL A 1 186 ? -7.920 1.210 16.911 1.00 96.88 186 VAL A N 1
ATOM 1537 C CA . VAL A 1 186 ? -7.377 0.094 16.136 1.00 96.88 186 VAL A CA 1
ATOM 1538 C C . VAL A 1 186 ? -6.233 0.610 15.252 1.00 96.88 186 VAL A C 1
ATOM 1540 O O . VAL A 1 186 ? -6.483 1.479 14.411 1.00 96.88 186 VAL A O 1
ATOM 1543 N N . PRO A 1 187 ? -4.991 0.109 15.400 1.00 97.69 187 PRO A N 1
ATOM 1544 C CA . PRO A 1 187 ? -3.897 0.439 14.492 1.00 97.69 187 PRO A CA 1
ATOM 1545 C C . PRO A 1 187 ? -4.148 -0.192 13.123 1.00 97.69 187 PRO A C 1
ATOM 1547 O O . PRO A 1 187 ? -4.117 -1.413 12.970 1.00 97.69 187 PRO A O 1
ATOM 1550 N N . VAL A 1 188 ? -4.423 0.637 12.118 1.00 94.94 188 VAL A N 1
ATOM 1551 C CA . VAL A 1 188 ? -4.778 0.164 10.778 1.00 94.94 188 VAL A CA 1
ATOM 1552 C C . VAL A 1 188 ? -4.193 1.053 9.688 1.00 94.94 188 VAL A C 1
ATOM 1554 O O . VAL A 1 188 ? -4.229 2.281 9.783 1.00 94.94 188 VAL A O 1
ATOM 1557 N N . ARG A 1 189 ? -3.674 0.420 8.634 1.00 93.62 189 ARG A N 1
ATOM 1558 C CA . ARG A 1 189 ? -3.149 1.066 7.428 1.00 93.62 189 ARG A CA 1
ATOM 1559 C C . ARG A 1 189 ? -3.935 0.578 6.217 1.00 93.62 189 ARG A C 1
ATOM 1561 O O . ARG A 1 189 ? -4.013 -0.623 5.962 1.00 93.62 189 ARG A O 1
ATOM 1568 N N . PHE A 1 190 ? -4.527 1.519 5.486 1.00 86.62 190 PHE A N 1
ATOM 1569 C CA . PHE A 1 190 ? -5.304 1.249 4.277 1.00 86.62 190 PHE A CA 1
ATOM 1570 C C . PHE A 1 190 ? -4.451 1.551 3.057 1.00 86.62 190 PHE A C 1
ATOM 1572 O O . PHE A 1 190 ? -4.101 2.710 2.839 1.00 86.62 190 PHE A O 1
ATOM 1579 N N . TYR A 1 191 ? -4.137 0.539 2.262 1.00 81.88 191 TYR A N 1
ATOM 1580 C CA . TYR A 1 191 ? -3.227 0.687 1.132 1.00 81.88 191 TYR A CA 1
ATOM 1581 C C . TYR A 1 191 ? -3.982 0.933 -0.175 1.00 81.88 191 TYR A C 1
ATOM 1583 O O . TYR A 1 191 ? -5.019 0.313 -0.419 1.00 81.88 191 TYR A O 1
ATOM 1591 N N . SER A 1 192 ? -3.482 1.840 -1.007 1.00 68.31 192 SER A N 1
ATOM 1592 C CA . SER A 1 192 ? -3.939 2.075 -2.381 1.00 68.31 192 SER A CA 1
ATOM 1593 C C . SER A 1 192 ? -3.102 1.299 -3.404 1.00 68.31 192 SER A C 1
ATOM 1595 O O . SER A 1 192 ? -2.060 0.733 -3.075 1.00 68.31 192 SER A O 1
ATOM 1597 N N . GLU A 1 193 ? -3.576 1.272 -4.652 1.00 61.97 193 GLU A N 1
ATOM 1598 C CA . GLU A 1 193 ? -2.929 0.591 -5.789 1.00 61.97 193 GLU A CA 1
ATOM 1599 C C . GLU A 1 193 ? -1.495 1.091 -6.048 1.00 61.97 193 GLU A C 1
ATOM 1601 O O . GLU A 1 193 ? -0.638 0.332 -6.479 1.00 61.97 193 GLU A O 1
ATOM 1606 N N . ASP A 1 194 ? -1.186 2.340 -5.692 1.00 61.22 194 ASP A N 1
ATOM 1607 C CA . ASP A 1 194 ? 0.158 2.931 -5.774 1.00 61.22 194 ASP A CA 1
ATOM 1608 C C . ASP A 1 194 ? 1.096 2.500 -4.628 1.00 61.22 194 ASP A C 1
ATOM 1610 O O . ASP A 1 194 ? 2.159 3.091 -4.429 1.00 61.22 194 ASP A O 1
ATOM 1614 N N . THR A 1 195 ? 0.712 1.487 -3.843 1.00 68.00 195 THR A N 1
ATOM 1615 C CA . THR A 1 195 ? 1.422 0.960 -2.663 1.00 68.00 195 THR A CA 1
ATOM 1616 C C . THR A 1 195 ? 1.589 1.949 -1.510 1.00 68.00 195 THR A C 1
ATOM 1618 O O . THR A 1 195 ? 2.323 1.670 -0.561 1.00 68.00 195 THR A O 1
ATOM 1621 N N . ASN A 1 196 ? 0.969 3.127 -1.557 1.00 74.62 196 ASN A N 1
ATOM 1622 C CA . ASN A 1 196 ? 0.950 4.044 -0.422 1.00 74.62 196 ASN A CA 1
ATOM 1623 C C . ASN A 1 196 ? -0.170 3.656 0.539 1.00 74.62 196 ASN A C 1
ATOM 1625 O O . ASN A 1 196 ? -1.175 3.078 0.130 1.00 74.62 196 ASN A O 1
ATOM 1629 N N . TYR A 1 197 ? -0.005 3.963 1.826 1.00 81.81 197 TYR A N 1
ATOM 1630 C CA . TYR A 1 197 ? -1.073 3.770 2.800 1.00 81.81 197 TYR A CA 1
ATOM 1631 C C . TYR A 1 197 ? -1.555 5.088 3.386 1.00 81.81 197 TYR A C 1
ATOM 1633 O O . TYR A 1 197 ? -0.792 6.025 3.612 1.00 81.81 197 TYR A O 1
ATOM 1641 N N . MET A 1 198 ? -2.847 5.120 3.687 1.00 80.19 198 MET A N 1
ATOM 1642 C CA . MET A 1 198 ? -3.467 6.125 4.532 1.00 80.19 198 MET A CA 1
ATOM 1643 C C . MET A 1 198 ? -3.774 5.525 5.902 1.00 80.19 198 MET A C 1
ATOM 1645 O O . MET A 1 198 ? -4.201 4.375 6.019 1.00 80.19 198 MET A O 1
ATOM 1649 N N . GLN A 1 199 ? -3.595 6.329 6.943 1.00 83.06 199 GLN A N 1
ATOM 1650 C CA . GLN A 1 199 ? -3.920 5.961 8.314 1.00 83.06 199 GLN A CA 1
ATOM 1651 C C . GLN A 1 199 ? -5.017 6.883 8.841 1.00 83.06 199 GLN A C 1
ATOM 1653 O O . GLN A 1 199 ? -4.975 8.099 8.645 1.00 83.06 199 GLN A O 1
ATOM 1658 N N . LYS A 1 200 ? -6.016 6.296 9.498 1.00 82.31 200 LYS A N 1
ATOM 1659 C CA . LYS A 1 200 ? -7.128 7.005 10.139 1.00 82.31 200 LYS A CA 1
ATOM 1660 C C . LYS A 1 200 ? -7.240 6.562 11.594 1.00 82.31 200 LYS A C 1
ATOM 1662 O O . LYS A 1 200 ? -6.875 5.440 11.930 1.00 82.31 200 LYS A O 1
ATOM 1667 N N . LEU A 1 201 ? -7.772 7.434 12.449 1.00 90.81 201 LEU A N 1
ATOM 1668 C CA . LEU A 1 201 ? -8.131 7.069 13.818 1.00 90.81 201 LEU A CA 1
ATOM 1669 C C . LEU A 1 201 ? -9.432 6.265 13.797 1.00 90.81 201 LEU A C 1
ATOM 1671 O O . LEU A 1 201 ? -10.507 6.838 13.648 1.00 90.81 201 LEU A O 1
ATOM 1675 N N . ILE A 1 202 ? -9.325 4.943 13.932 1.00 93.19 202 ILE A N 1
ATOM 1676 C CA . ILE A 1 202 ? -10.474 4.035 13.925 1.00 93.19 202 ILE A CA 1
ATOM 1677 C C . ILE A 1 202 ? -10.795 3.595 15.352 1.00 93.19 202 ILE A C 1
ATOM 1679 O O . ILE A 1 202 ? -9.968 2.979 16.024 1.00 93.19 202 ILE A O 1
ATOM 1683 N N . SER A 1 203 ? -12.007 3.901 15.814 1.00 94.81 203 SER A N 1
ATOM 1684 C CA . SER A 1 203 ? -12.536 3.386 17.083 1.00 94.81 203 SER A CA 1
ATOM 1685 C C . SER A 1 203 ? -12.961 1.916 16.932 1.00 94.81 203 SER A C 1
ATOM 1687 O O . SER A 1 203 ? -13.643 1.593 15.953 1.00 94.81 203 SER A O 1
ATOM 1689 N N . PRO A 1 204 ? -12.633 1.024 17.890 1.00 94.81 204 PRO A N 1
ATOM 1690 C CA . PRO A 1 204 ? -13.140 -0.350 17.900 1.00 94.81 204 PRO A CA 1
ATOM 1691 C C . PRO A 1 204 ? -14.615 -0.448 18.314 1.00 94.81 204 PRO A C 1
ATOM 1693 O O . PRO A 1 204 ? -15.194 -1.530 18.224 1.00 94.81 204 PRO A O 1
ATOM 1696 N N . LEU A 1 205 ? -15.223 0.653 18.766 1.00 95.12 205 LEU A N 1
ATOM 1697 C CA . LEU A 1 205 ? -16.620 0.736 19.187 1.00 95.12 205 LEU A CA 1
ATOM 1698 C C . LEU A 1 205 ? -17.409 1.704 18.297 1.00 95.12 205 LEU A C 1
ATOM 1700 O O . LEU A 1 205 ? -16.874 2.713 17.823 1.00 95.12 205 LEU A O 1
ATOM 1704 N N . LEU A 1 206 ? -18.690 1.402 18.101 1.00 93.56 206 LEU A N 1
ATOM 1705 C CA . LEU A 1 206 ? -19.685 2.338 17.577 1.00 93.56 206 LEU A CA 1
ATOM 1706 C C . LEU A 1 206 ? -20.078 3.366 18.650 1.00 93.56 206 LEU A C 1
ATOM 1708 O O . LEU A 1 206 ? -19.806 3.178 19.834 1.00 93.56 206 LEU A O 1
ATOM 1712 N N . GLU A 1 207 ? -20.774 4.433 18.250 1.00 90.56 207 GLU A N 1
ATOM 1713 C CA . GLU A 1 207 ? -21.299 5.449 19.182 1.00 90.56 207 GLU A CA 1
ATOM 1714 C C . GLU A 1 207 ? -22.268 4.860 20.223 1.00 90.56 207 GLU A C 1
ATOM 1716 O O . GLU A 1 207 ? -22.365 5.362 21.338 1.00 90.56 207 GLU A O 1
ATOM 1721 N N . SER A 1 208 ? -22.936 3.753 19.886 1.00 90.88 208 SER A N 1
ATOM 1722 C CA . SER A 1 208 ? -23.784 2.964 20.789 1.00 90.88 208 SER A CA 1
ATOM 1723 C C . SER A 1 208 ? -23.009 2.202 21.873 1.00 90.88 208 SER A C 1
ATOM 1725 O O . SER A 1 208 ? -23.629 1.628 22.764 1.00 90.88 208 SER A O 1
ATOM 1727 N N . GLY A 1 209 ? -21.677 2.129 21.782 1.00 89.75 209 GLY A N 1
ATOM 1728 C CA . GLY A 1 209 ? -20.823 1.323 22.660 1.00 89.75 209 GLY A CA 1
ATOM 1729 C C . GLY A 1 209 ? -20.675 -0.145 22.241 1.00 89.75 209 GLY A C 1
ATOM 1730 O O . GLY A 1 209 ? -19.944 -0.890 22.886 1.00 89.75 209 GLY A O 1
ATOM 1731 N N . THR A 1 210 ? -21.320 -0.586 21.156 1.00 93.94 210 THR A N 1
ATOM 1732 C CA . THR A 1 210 ? -21.166 -1.957 20.638 1.00 93.94 210 THR A CA 1
ATOM 1733 C C . THR A 1 210 ? -19.874 -2.114 19.834 1.00 93.94 210 THR A C 1
ATOM 1735 O O . THR A 1 210 ? -19.433 -1.171 19.172 1.00 93.94 210 THR A O 1
ATOM 1738 N N . LYS A 1 211 ? -19.278 -3.317 19.843 1.00 95.50 211 LYS A N 1
ATOM 1739 C CA . LYS A 1 211 ? -18.063 -3.615 19.065 1.00 95.50 211 LYS A CA 1
ATOM 1740 C C . LYS A 1 211 ? -18.315 -3.416 17.573 1.00 95.50 211 LYS A C 1
ATOM 1742 O O . LYS A 1 211 ? -19.271 -3.946 17.017 1.00 95.50 211 LYS A O 1
ATOM 1747 N N . LYS A 1 212 ? -17.434 -2.648 16.939 1.00 96.75 212 LYS A N 1
ATOM 1748 C CA . LYS A 1 212 ? -17.493 -2.318 15.519 1.00 96.75 212 LYS A CA 1
ATOM 1749 C C . LYS A 1 212 ? -17.099 -3.525 14.676 1.00 96.75 212 LYS A C 1
ATOM 1751 O O . LYS A 1 212 ? -16.135 -4.220 15.004 1.00 96.75 212 LYS A O 1
ATOM 1756 N N . THR A 1 213 ? -17.825 -3.758 13.591 1.00 97.12 213 THR A N 1
ATOM 1757 C CA . THR A 1 213 ? -17.576 -4.853 12.644 1.00 97.12 213 THR A CA 1
ATOM 1758 C C . THR A 1 213 ? -16.829 -4.374 11.397 1.00 97.12 213 THR A C 1
ATOM 1760 O O . THR A 1 213 ? -16.689 -3.171 11.151 1.00 97.12 213 THR A O 1
ATOM 1763 N N . VAL A 1 214 ? -16.370 -5.312 10.567 1.00 94.62 214 VAL A N 1
ATOM 1764 C CA . VAL A 1 214 ? -15.847 -5.016 9.225 1.00 94.62 214 VAL A CA 1
ATOM 1765 C C . VAL A 1 214 ? -16.893 -4.303 8.368 1.00 94.62 214 VAL A C 1
ATOM 1767 O O . VAL A 1 214 ? -16.540 -3.361 7.664 1.00 94.62 214 VAL A O 1
ATOM 1770 N N . ARG A 1 215 ? -18.176 -4.675 8.456 1.00 93.81 215 ARG A N 1
ATOM 1771 C CA . ARG A 1 215 ? -19.270 -3.995 7.744 1.00 93.81 215 ARG A CA 1
ATOM 1772 C C . ARG A 1 215 ? -19.330 -2.514 8.093 1.00 93.81 215 ARG A C 1
ATOM 1774 O O . ARG A 1 215 ? -19.429 -1.670 7.204 1.00 93.81 215 ARG A O 1
ATOM 1781 N N . ASP A 1 216 ? -19.242 -2.199 9.379 1.00 94.69 216 ASP A N 1
ATOM 1782 C CA . ASP A 1 216 ? -19.272 -0.817 9.856 1.00 94.69 216 ASP A CA 1
ATOM 1783 C C . ASP A 1 216 ? -18.062 -0.029 9.352 1.00 94.69 216 ASP A C 1
ATOM 1785 O O . ASP A 1 216 ? -18.203 1.119 8.928 1.00 94.69 216 ASP A O 1
ATOM 1789 N N . LEU A 1 217 ? -16.879 -0.654 9.342 1.00 91.25 217 LEU A N 1
ATOM 1790 C CA . LEU A 1 217 ? -15.672 -0.051 8.782 1.00 91.25 217 LEU A CA 1
ATOM 1791 C C . LEU A 1 217 ? -15.806 0.194 7.274 1.00 91.25 217 LEU A C 1
ATOM 1793 O O . LEU A 1 217 ? -15.480 1.275 6.796 1.00 91.25 217 LEU A O 1
ATOM 1797 N N . LEU A 1 218 ? -16.321 -0.775 6.516 1.00 88.56 218 LEU A N 1
ATOM 1798 C CA . LEU A 1 218 ? -16.563 -0.632 5.078 1.00 88.56 218 LEU A CA 1
ATOM 1799 C C . LEU A 1 218 ? -17.547 0.506 4.781 1.00 88.56 218 LEU A C 1
ATOM 1801 O O . LEU A 1 218 ? -17.346 1.265 3.829 1.00 88.56 218 LEU A O 1
ATOM 1805 N N . ASN A 1 219 ? -18.583 0.662 5.604 1.00 87.31 219 ASN A N 1
ATOM 1806 C CA . ASN A 1 219 ? -19.522 1.774 5.497 1.00 87.31 219 ASN A CA 1
ATOM 1807 C C . ASN A 1 219 ? -18.848 3.121 5.804 1.00 87.31 219 ASN A C 1
ATOM 1809 O O . ASN A 1 219 ? -19.064 4.074 5.061 1.00 87.31 219 ASN A O 1
ATOM 1813 N N . GLU A 1 220 ? -17.991 3.192 6.827 1.00 85.94 220 GLU A N 1
ATOM 1814 C CA . GLU A 1 220 ? -17.223 4.401 7.173 1.00 85.94 220 GLU A CA 1
ATOM 1815 C C . GLU A 1 220 ? -16.203 4.792 6.089 1.00 85.94 220 GLU A C 1
ATOM 1817 O O . GLU A 1 220 ? -15.981 5.973 5.819 1.00 85.94 220 GLU A O 1
ATOM 1822 N N . LEU A 1 221 ? -15.574 3.805 5.447 1.00 79.19 221 LEU A N 1
ATOM 1823 C CA . LEU A 1 221 ? -14.624 4.030 4.354 1.00 79.19 221 LEU A CA 1
ATOM 1824 C C . LEU A 1 221 ? -15.315 4.341 3.023 1.00 79.19 221 LEU A C 1
ATOM 1826 O O . LEU A 1 221 ? -14.681 4.870 2.106 1.00 79.19 221 LEU A O 1
ATOM 1830 N N . SER A 1 222 ? -16.600 4.009 2.901 1.00 77.06 222 SER A N 1
ATOM 1831 C CA . SER A 1 222 ? -17.384 4.293 1.708 1.00 77.06 222 SER A CA 1
ATOM 1832 C C . SER A 1 222 ? -17.727 5.779 1.609 1.00 77.06 222 SER A C 1
ATOM 1834 O O . SER A 1 222 ? -18.006 6.467 2.584 1.00 77.06 222 SER A O 1
ATOM 1836 N N . THR A 1 223 ? -17.748 6.279 0.381 1.00 69.25 223 THR A N 1
ATOM 1837 C CA . THR A 1 223 ? -18.152 7.644 0.033 1.00 69.25 223 THR A CA 1
ATOM 1838 C C . THR A 1 223 ? -19.283 7.598 -0.991 1.00 69.25 223 THR A C 1
ATOM 1840 O O . THR A 1 223 ? -19.648 6.537 -1.505 1.00 69.25 223 THR A O 1
ATOM 1843 N N . SER A 1 224 ? -19.829 8.760 -1.347 1.00 50.50 224 SER A N 1
ATOM 1844 C CA . SER A 1 224 ? -20.857 8.882 -2.389 1.00 50.50 224 SER A CA 1
ATOM 1845 C C . SER A 1 224 ? -20.422 8.264 -3.727 1.00 50.50 224 SER A C 1
ATOM 1847 O O . SER A 1 224 ? -21.253 7.690 -4.430 1.00 50.50 224 SER A O 1
ATOM 1849 N N . ASN A 1 225 ? -19.118 8.324 -4.035 1.00 48.22 225 ASN A N 1
ATOM 1850 C CA . ASN A 1 225 ? -18.547 7.936 -5.328 1.00 48.22 225 ASN A CA 1
ATOM 1851 C C . ASN A 1 225 ? -17.740 6.622 -5.289 1.00 48.22 225 ASN A C 1
ATOM 1853 O O . ASN A 1 225 ? -17.470 6.039 -6.337 1.00 48.22 225 ASN A O 1
ATOM 1857 N N . ARG A 1 226 ? -17.342 6.134 -4.106 1.00 61.97 226 ARG A N 1
ATOM 1858 C CA . ARG A 1 226 ? -16.553 4.899 -3.944 1.00 61.97 226 ARG A CA 1
ATOM 1859 C C . ARG A 1 226 ? -17.154 4.035 -2.850 1.00 61.97 226 ARG A C 1
ATOM 1861 O O . ARG A 1 226 ? -17.317 4.512 -1.732 1.00 61.97 226 ARG A O 1
ATOM 1868 N N . LYS A 1 227 ? -17.458 2.773 -3.154 1.00 71.88 227 LYS A N 1
ATOM 1869 C CA . LYS A 1 227 ? -17.945 1.812 -2.161 1.00 71.88 227 LYS A CA 1
ATOM 1870 C C . LYS A 1 227 ? -16.810 0.860 -1.796 1.00 71.88 227 LYS A C 1
ATOM 1872 O O . LYS A 1 227 ? -16.262 0.193 -2.673 1.00 71.88 227 LYS A O 1
ATOM 1877 N N . ALA A 1 228 ? -16.465 0.795 -0.516 1.00 74.44 228 ALA A N 1
ATOM 1878 C CA . ALA A 1 228 ? -15.609 -0.272 -0.013 1.00 74.44 228 ALA A CA 1
ATOM 1879 C C . ALA A 1 228 ? -16.419 -1.574 -0.055 1.00 74.44 228 ALA A C 1
ATOM 1881 O O . ALA A 1 228 ? -17.552 -1.607 0.427 1.00 74.44 228 ALA A O 1
ATOM 1882 N N . ILE A 1 229 ? -15.891 -2.615 -0.698 1.00 76.75 229 ILE A N 1
ATOM 1883 C CA . ILE A 1 229 ? -16.652 -3.853 -0.959 1.00 76.75 229 ILE A CA 1
ATOM 1884 C C . ILE A 1 229 ? -16.122 -5.077 -0.227 1.00 76.75 229 ILE A C 1
ATOM 1886 O O . ILE A 1 229 ? -16.727 -6.140 -0.307 1.00 76.75 229 ILE A O 1
ATOM 1890 N N . GLY A 1 230 ? -14.993 -4.945 0.452 1.00 81.81 230 GLY A N 1
ATOM 1891 C CA . GLY A 1 230 ? -14.386 -6.034 1.188 1.00 81.81 230 GLY A CA 1
ATOM 1892 C C . GLY A 1 230 ? -13.033 -5.623 1.735 1.00 81.81 230 GLY A C 1
ATOM 1893 O O . GLY A 1 230 ? -12.429 -4.651 1.278 1.00 81.81 230 GLY A O 1
ATOM 1894 N N . ILE A 1 231 ? -12.581 -6.378 2.727 1.00 85.94 231 ILE A N 1
ATOM 1895 C CA . ILE A 1 231 ? -11.265 -6.229 3.337 1.00 85.94 231 ILE A CA 1
ATOM 1896 C C . ILE A 1 231 ? -10.523 -7.546 3.146 1.00 85.94 231 ILE A C 1
ATOM 1898 O O . ILE A 1 231 ? -11.073 -8.615 3.423 1.00 85.94 231 ILE A O 1
ATOM 1902 N N . ARG A 1 232 ? -9.276 -7.462 2.681 1.00 87.62 232 ARG A N 1
ATOM 1903 C CA . ARG A 1 232 ? -8.349 -8.591 2.594 1.00 87.62 232 ARG A CA 1
ATOM 1904 C C . ARG A 1 232 ? -7.151 -8.314 3.492 1.00 87.62 232 ARG A C 1
ATOM 1906 O O . ARG A 1 232 ? -6.712 -7.173 3.584 1.00 87.62 232 ARG A O 1
ATOM 1913 N N . THR A 1 233 ? -6.633 -9.343 4.148 1.00 92.00 233 THR A N 1
ATOM 1914 C CA . THR A 1 233 ? -5.345 -9.308 4.851 1.00 92.00 233 THR A CA 1
ATOM 1915 C C . THR A 1 233 ? -4.821 -10.737 4.989 1.00 92.00 233 THR A C 1
ATOM 1917 O O . THR A 1 233 ? -5.617 -11.673 4.974 1.00 92.00 233 THR A O 1
ATOM 1920 N N . HIS A 1 234 ? -3.503 -10.934 5.071 1.00 93.44 234 HIS A N 1
ATOM 1921 C CA . HIS A 1 234 ? -2.867 -12.267 5.110 1.00 93.44 234 HIS A CA 1
ATOM 1922 C C . HIS A 1 234 ? -3.310 -13.209 3.977 1.00 93.44 234 HIS A C 1
ATOM 1924 O O . HIS A 1 234 ? -3.427 -14.418 4.158 1.00 93.44 234 HIS A O 1
ATOM 1930 N N . GLY A 1 235 ? -3.595 -12.660 2.799 1.00 88.94 235 GLY A N 1
ATOM 1931 C CA . GLY A 1 235 ? -4.071 -13.406 1.639 1.00 88.94 235 GLY A CA 1
ATOM 1932 C C . GLY A 1 235 ? -5.546 -13.818 1.688 1.00 88.94 235 GLY A C 1
ATOM 1933 O O . GLY A 1 235 ? -6.040 -14.308 0.672 1.00 88.94 235 GLY A O 1
ATOM 1934 N N . ILE A 1 236 ? -6.280 -13.566 2.779 1.00 90.38 236 ILE A N 1
ATOM 1935 C CA . ILE A 1 236 ? -7.673 -14.006 2.973 1.00 90.38 236 ILE A CA 1
ATOM 1936 C C . ILE A 1 236 ? -8.669 -12.841 2.981 1.00 90.38 236 ILE A C 1
ATOM 1938 O O . ILE A 1 236 ? -8.362 -11.740 3.440 1.00 90.38 236 ILE A O 1
ATOM 1942 N N . ASN A 1 237 ? -9.884 -13.083 2.480 1.00 90.38 237 ASN A N 1
ATOM 1943 C CA . ASN A 1 237 ? -10.994 -12.135 2.599 1.00 90.38 237 ASN A CA 1
ATOM 1944 C C . ASN A 1 237 ? -11.624 -12.253 3.989 1.00 90.38 237 ASN A C 1
ATOM 1946 O O . ASN A 1 237 ? -11.896 -13.359 4.457 1.00 90.38 237 ASN A O 1
ATOM 1950 N N . ILE A 1 238 ? -11.889 -11.118 4.628 1.00 92.75 238 ILE A N 1
ATOM 1951 C CA . ILE A 1 238 ? -12.463 -11.087 5.971 1.00 92.75 238 ILE A CA 1
ATOM 1952 C C . ILE A 1 238 ? -13.980 -10.935 5.891 1.00 92.75 238 ILE A C 1
ATOM 1954 O O . ILE A 1 238 ? -14.495 -10.090 5.157 1.00 92.75 238 ILE A O 1
ATOM 1958 N N . HIS A 1 239 ? -14.690 -11.753 6.668 1.00 94.56 239 HIS A N 1
ATOM 1959 C CA . HIS A 1 239 ? -16.144 -11.695 6.761 1.00 94.56 239 HIS A CA 1
ATOM 1960 C C . HIS A 1 239 ? -16.620 -10.359 7.355 1.00 94.56 239 HIS A C 1
ATOM 1962 O O . HIS A 1 239 ? -16.006 -9.815 8.272 1.00 94.56 239 HIS A O 1
ATOM 1968 N N . GLU A 1 240 ? -17.740 -9.841 6.851 1.00 93.69 240 GLU A N 1
ATOM 1969 C CA . GLU A 1 240 ? -18.257 -8.519 7.222 1.00 93.69 240 GLU A CA 1
ATOM 1970 C C . GLU A 1 240 ? -18.676 -8.409 8.697 1.00 93.69 240 GLU A C 1
ATOM 1972 O O . GLU A 1 240 ? -18.589 -7.332 9.281 1.00 93.69 240 GLU A O 1
ATOM 1977 N N . ASP A 1 241 ? -19.089 -9.516 9.313 1.00 96.38 241 ASP A N 1
ATOM 1978 C CA . ASP A 1 241 ? -19.525 -9.538 10.717 1.00 96.38 241 ASP A CA 1
ATOM 1979 C C . ASP A 1 241 ? -18.357 -9.688 11.714 1.00 96.38 241 ASP A C 1
ATOM 1981 O O . ASP A 1 241 ? -18.563 -9.684 12.927 1.00 96.38 241 ASP A O 1
ATOM 1985 N N . THR A 1 242 ? -17.115 -9.813 11.234 1.00 96.25 242 THR A N 1
ATOM 1986 C CA . THR A 1 242 ? -15.942 -9.927 12.110 1.00 96.25 242 THR A CA 1
ATOM 1987 C C . THR A 1 242 ? -15.718 -8.621 12.876 1.00 96.25 242 THR A C 1
ATOM 1989 O O . THR A 1 242 ? -15.683 -7.539 12.288 1.00 96.25 242 THR A O 1
ATOM 1992 N N . HIS A 1 243 ? -15.528 -8.707 14.194 1.00 97.12 243 HIS A N 1
ATOM 1993 C CA . HIS A 1 243 ? -15.256 -7.543 15.040 1.00 97.12 243 HIS A CA 1
ATOM 1994 C C . HIS A 1 243 ? -13.840 -6.990 14.825 1.00 97.12 243 HIS A C 1
ATOM 1996 O O . HIS A 1 243 ? -12.861 -7.737 14.887 1.00 97.12 243 HIS A O 1
ATOM 2002 N N . LEU A 1 244 ? -13.715 -5.667 14.683 1.00 95.75 244 LEU A N 1
ATOM 2003 C CA . LEU A 1 244 ? -12.428 -4.994 14.464 1.00 95.75 244 LEU A CA 1
ATOM 2004 C C . LEU A 1 244 ? -11.448 -5.190 15.624 1.00 95.75 244 LEU A C 1
ATOM 2006 O O . LEU A 1 244 ? -10.255 -5.351 15.389 1.00 95.75 244 LEU A O 1
ATOM 2010 N N . GLN A 1 245 ? -11.945 -5.208 16.865 1.00 96.31 245 GLN A N 1
ATOM 2011 C CA . GLN A 1 245 ? -11.115 -5.483 18.042 1.00 96.31 245 GLN A CA 1
ATOM 2012 C C . GLN A 1 245 ? -10.445 -6.860 17.928 1.00 96.31 245 GLN A C 1
ATOM 2014 O O . GLN A 1 245 ? -9.229 -6.964 18.049 1.00 96.31 245 GLN A O 1
ATOM 2019 N N . TRP A 1 246 ? -11.229 -7.895 17.608 1.00 96.12 246 TRP A N 1
ATOM 2020 C CA . TRP A 1 246 ? -10.714 -9.254 17.446 1.00 96.12 246 TRP A CA 1
ATOM 2021 C C . TRP A 1 246 ? -9.726 -9.340 16.278 1.00 96.12 246 TRP A C 1
ATOM 2023 O O . TRP A 1 246 ? -8.681 -9.969 16.413 1.00 96.12 246 TRP A O 1
ATOM 2033 N N . MET A 1 247 ? -9.996 -8.658 15.157 1.00 95.88 247 MET A N 1
ATOM 2034 C CA . MET A 1 247 ? -9.025 -8.576 14.059 1.00 95.88 247 MET A CA 1
ATOM 2035 C C . MET A 1 247 ? -7.711 -7.954 14.525 1.00 95.88 247 MET A C 1
ATOM 2037 O O . MET A 1 247 ? -6.649 -8.478 14.218 1.00 95.88 247 MET A O 1
ATOM 2041 N N . SER A 1 248 ? -7.767 -6.856 15.279 1.00 96.75 248 SER A N 1
ATOM 2042 C CA . SER A 1 248 ? -6.566 -6.172 15.758 1.00 96.75 248 SER A CA 1
ATOM 2043 C C . SER A 1 248 ? -5.729 -7.048 16.691 1.00 96.75 248 SER A C 1
ATOM 2045 O O . SER A 1 248 ? -4.507 -6.937 16.681 1.00 96.75 248 SER A O 1
ATOM 2047 N N . GLU A 1 249 ? -6.361 -7.909 17.482 1.00 96.19 249 GLU A N 1
ATOM 2048 C CA . GLU A 1 249 ? -5.684 -8.848 18.381 1.00 96.19 249 GLU A CA 1
ATOM 2049 C C . GLU A 1 249 ? -5.072 -10.042 17.629 1.00 96.19 249 GLU A C 1
ATOM 2051 O O . GLU A 1 249 ? -3.971 -10.474 17.973 1.00 96.19 249 GLU A O 1
ATOM 2056 N N . HIS A 1 250 ? -5.756 -10.554 16.595 1.00 96.50 250 HIS A N 1
ATOM 2057 C CA . HIS A 1 250 ? -5.451 -11.870 16.013 1.00 96.50 250 HIS A CA 1
ATOM 2058 C C . HIS A 1 250 ? -4.909 -11.853 14.578 1.00 96.50 250 HIS A C 1
ATOM 2060 O O . HIS A 1 250 ? -4.282 -12.817 14.147 1.00 96.50 250 HIS A O 1
ATOM 2066 N N . LEU A 1 251 ? -5.146 -10.775 13.832 1.00 97.06 251 LEU A N 1
ATOM 2067 C CA . LEU A 1 251 ? -4.757 -10.621 12.426 1.00 97.06 251 LEU A CA 1
ATOM 2068 C C . LEU A 1 251 ? -3.794 -9.449 12.204 1.00 97.06 251 LEU A C 1
ATOM 2070 O O . LEU A 1 251 ? -3.429 -9.169 11.063 1.00 97.06 251 LEU A O 1
ATOM 2074 N N . SER A 1 252 ? -3.366 -8.743 13.252 1.00 97.69 252 SER A N 1
ATOM 2075 C CA . SER A 1 252 ? -2.288 -7.761 13.104 1.00 97.69 252 SER A CA 1
ATOM 2076 C C . SER A 1 252 ? -0.981 -8.454 12.733 1.00 97.69 252 SER A C 1
ATOM 2078 O O . SER A 1 252 ? -0.690 -9.562 13.186 1.00 97.69 252 SER A O 1
ATOM 2080 N N . TYR A 1 253 ? -0.166 -7.777 11.933 1.00 98.31 253 TYR A N 1
ATOM 2081 C CA . TYR A 1 253 ? 1.210 -8.198 11.701 1.00 98.31 253 TYR A CA 1
ATOM 2082 C C . TYR A 1 253 ? 2.045 -8.004 12.982 1.00 98.31 253 TYR A C 1
ATOM 2084 O O . TYR A 1 253 ? 1.583 -7.367 13.937 1.00 98.31 253 TYR A O 1
ATOM 2092 N N . PRO A 1 254 ? 3.280 -8.535 13.048 1.00 98.19 254 PRO A N 1
ATOM 2093 C CA . PRO A 1 254 ? 4.125 -8.390 14.234 1.00 98.19 254 PRO A CA 1
ATOM 2094 C C . PRO A 1 254 ? 4.397 -6.935 14.636 1.00 98.19 254 PRO A C 1
ATOM 2096 O O . PRO A 1 254 ? 4.621 -6.645 15.808 1.00 98.19 254 PRO A O 1
ATOM 2099 N N . ASP A 1 255 ? 4.318 -6.000 13.689 1.00 97.75 255 ASP A N 1
ATOM 2100 C CA . ASP A 1 255 ? 4.405 -4.556 13.936 1.00 97.75 255 ASP A CA 1
ATOM 2101 C C . ASP A 1 255 ? 3.158 -3.960 14.618 1.00 97.75 255 ASP A C 1
ATOM 2103 O O . ASP A 1 255 ? 3.114 -2.761 14.887 1.00 97.75 255 ASP A O 1
ATOM 2107 N N . ASN A 1 256 ? 2.176 -4.808 14.946 1.00 98.19 256 ASN A N 1
ATOM 2108 C CA . ASN A 1 256 ? 0.921 -4.502 15.627 1.00 98.19 256 ASN A CA 1
ATOM 2109 C C . ASN A 1 256 ? -0.068 -3.663 14.803 1.00 98.19 256 ASN A C 1
ATOM 2111 O O . ASN A 1 256 ? -1.015 -3.119 15.375 1.00 98.19 256 ASN A O 1
ATOM 2115 N N . PHE A 1 257 ? 0.110 -3.601 13.482 1.00 98.12 257 PHE A N 1
ATOM 2116 C CA . PHE A 1 257 ? -0.843 -2.986 12.565 1.00 98.12 257 PHE A CA 1
ATOM 2117 C C . PHE A 1 257 ? -1.668 -4.023 11.800 1.00 98.12 257 PHE A C 1
ATOM 2119 O O . PHE A 1 257 ? -1.171 -5.057 11.345 1.00 98.12 257 PHE A O 1
ATOM 2126 N N . LEU A 1 258 ? -2.944 -3.695 11.593 1.00 96.31 258 LEU A N 1
ATOM 2127 C CA . LEU A 1 258 ? -3.754 -4.288 10.540 1.00 96.31 258 LEU A CA 1
ATOM 2128 C C . LEU A 1 258 ? -3.409 -3.626 9.210 1.00 96.31 258 LEU A C 1
ATOM 2130 O O . LEU A 1 258 ? -3.664 -2.438 9.005 1.00 96.31 258 LEU A O 1
ATOM 2134 N N . HIS A 1 259 ? -2.869 -4.413 8.290 1.00 94.75 259 HIS A N 1
ATOM 2135 C CA . HIS A 1 259 ? -2.534 -3.952 6.950 1.00 94.75 259 HIS A CA 1
ATOM 2136 C C . HIS A 1 259 ? -3.589 -4.420 5.963 1.00 94.75 259 HIS A C 1
ATOM 2138 O O . HIS A 1 259 ? -3.771 -5.625 5.759 1.00 94.75 259 HIS A O 1
ATOM 2144 N N . LEU A 1 260 ? -4.315 -3.453 5.407 1.00 89.81 260 LEU A N 1
ATOM 2145 C CA . LEU A 1 260 ? -5.521 -3.675 4.624 1.00 89.81 260 LEU A CA 1
ATOM 2146 C C . LEU A 1 260 ? -5.331 -3.113 3.205 1.00 89.81 260 LEU A C 1
ATOM 2148 O O . LEU A 1 260 ? -5.579 -1.923 2.980 1.00 89.81 260 LEU A O 1
ATOM 2152 N N . PRO A 1 261 ? -4.870 -3.924 2.237 1.00 80.75 261 PRO A N 1
ATOM 2153 C CA . PRO A 1 261 ? -4.967 -3.588 0.820 1.00 80.75 261 PRO A CA 1
ATOM 2154 C C . PRO A 1 261 ? -6.426 -3.328 0.443 1.00 80.75 261 PRO A C 1
ATOM 2156 O O . PRO A 1 261 ? -7.305 -4.170 0.649 1.00 80.75 261 PRO A O 1
ATOM 2159 N N . ASN A 1 262 ? -6.709 -2.121 -0.047 1.00 62.84 262 ASN A N 1
ATOM 2160 C CA . ASN A 1 262 ? -8.075 -1.716 -0.337 1.00 62.84 262 ASN A CA 1
ATOM 2161 C C . ASN A 1 262 ? -8.612 -2.435 -1.579 1.00 62.84 262 ASN A C 1
ATOM 2163 O O . ASN A 1 262 ? -8.049 -2.312 -2.661 1.00 62.84 262 ASN A O 1
ATOM 2167 N N . LYS A 1 263 ? -9.789 -3.060 -1.455 1.00 56.94 263 LYS A N 1
ATOM 2168 C CA . LYS A 1 263 ? -10.653 -3.381 -2.598 1.00 56.94 263 LYS A CA 1
ATOM 2169 C C . LYS A 1 263 ? -11.852 -2.436 -2.596 1.00 56.94 263 LYS A C 1
ATOM 2171 O O . LYS A 1 263 ? -12.825 -2.625 -1.861 1.00 56.94 263 LYS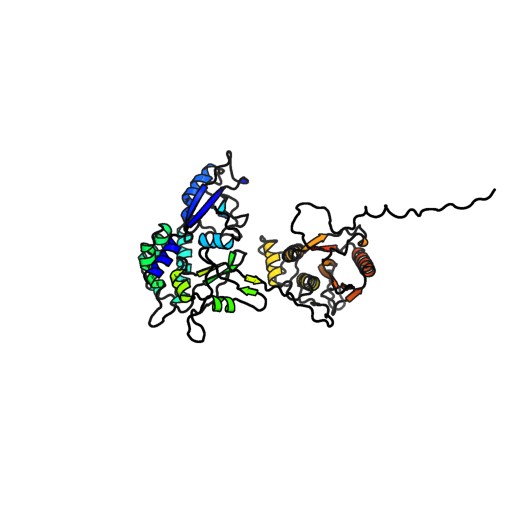 A O 1
ATOM 2176 N N . PHE A 1 264 ? -11.791 -1.394 -3.419 1.00 52.25 264 PHE A N 1
ATOM 2177 C CA . PHE A 1 264 ? -12.944 -0.537 -3.690 1.00 52.25 264 PHE A CA 1
ATOM 2178 C C . PHE A 1 264 ? -13.606 -0.968 -4.998 1.00 52.25 264 PHE A C 1
ATOM 2180 O O . PHE A 1 264 ? -12.923 -1.208 -5.987 1.00 52.25 264 PHE A O 1
ATOM 2187 N N . LYS A 1 265 ? -14.943 -0.991 -5.038 1.00 41.34 265 LYS A N 1
ATOM 2188 C CA . LYS A 1 265 ? -15.659 -0.864 -6.312 1.00 41.34 265 LYS A CA 1
ATOM 2189 C C . LYS A 1 265 ? -16.058 0.589 -6.472 1.00 41.34 265 LYS A C 1
ATOM 2191 O O . LYS A 1 265 ? -16.722 1.178 -5.609 1.00 41.34 265 LYS A O 1
ATOM 2196 N N . ILE A 1 266 ? -15.679 1.167 -7.602 1.00 40.28 266 ILE A N 1
ATOM 2197 C CA . ILE A 1 266 ? -16.321 2.384 -8.081 1.00 40.28 266 ILE A CA 1
ATOM 2198 C C . ILE A 1 266 ? -17.781 2.001 -8.340 1.00 40.28 266 ILE A C 1
ATOM 2200 O O . ILE A 1 266 ? -18.053 1.012 -9.019 1.00 40.28 266 ILE A O 1
ATOM 2204 N N . LYS A 1 267 ? -18.735 2.725 -7.745 1.00 35.66 267 LYS A N 1
ATOM 2205 C CA . LYS A 1 267 ? -20.135 2.550 -8.140 1.00 35.66 267 LYS A CA 1
ATOM 2206 C C . LYS A 1 267 ? -20.225 3.020 -9.587 1.00 35.66 267 LYS A C 1
ATOM 2208 O O . LYS A 1 267 ? -20.060 4.212 -9.831 1.00 35.66 267 LYS A O 1
ATOM 2213 N N . GLU A 1 268 ? -20.473 2.114 -10.528 1.00 32.84 268 GLU A N 1
ATOM 2214 C CA . GLU A 1 268 ? -20.864 2.510 -11.878 1.00 32.84 268 GLU A CA 1
ATOM 2215 C C . GLU A 1 268 ? -22.125 3.366 -11.765 1.00 32.84 268 GLU A C 1
ATOM 2217 O O . GLU A 1 268 ? -23.205 2.892 -11.404 1.00 32.84 268 GLU A O 1
ATOM 2222 N N . VAL A 1 269 ? -21.991 4.664 -12.025 1.00 34.84 269 VAL A N 1
ATOM 2223 C CA . VAL A 1 269 ? -23.139 5.555 -12.154 1.00 34.84 269 VAL A CA 1
ATOM 2224 C C . VAL A 1 269 ? -23.719 5.324 -13.547 1.00 34.84 269 VAL A C 1
ATOM 2226 O O . VAL A 1 269 ? -23.599 6.164 -14.432 1.00 34.84 269 VAL A O 1
ATOM 2229 N N . PHE A 1 270 ? -24.394 4.191 -13.747 1.00 32.06 270 PHE A N 1
ATOM 2230 C CA . PHE A 1 270 ? -25.402 4.087 -14.797 1.00 32.06 270 PHE A CA 1
ATOM 2231 C C . PHE A 1 270 ? -26.606 4.927 -14.363 1.00 32.06 270 PHE A C 1
ATOM 2233 O O . PHE A 1 270 ? -27.605 4.431 -13.840 1.00 32.06 270 PHE A O 1
ATOM 2240 N N . ARG A 1 271 ? -26.515 6.247 -14.547 1.00 34.66 271 ARG A N 1
ATOM 2241 C CA . ARG A 1 271 ? -27.711 7.084 -14.539 1.00 34.66 271 ARG A CA 1
ATOM 2242 C C . ARG A 1 271 ? -28.437 6.840 -15.857 1.00 34.66 271 ARG A C 1
ATOM 2244 O O . ARG A 1 271 ? -28.042 7.367 -16.892 1.00 34.66 271 ARG A O 1
ATOM 2251 N N . LYS A 1 272 ? -29.544 6.091 -15.793 1.00 28.69 272 LYS A N 1
ATOM 2252 C CA . LYS A 1 272 ? -30.691 6.325 -16.682 1.00 28.69 272 LYS A CA 1
ATOM 2253 C C . LYS A 1 272 ? -30.900 7.839 -16.745 1.00 28.69 272 LYS A C 1
ATOM 2255 O O . LYS A 1 272 ? -31.165 8.451 -15.709 1.00 28.69 272 LYS A O 1
ATOM 2260 N N . MET A 1 273 ? -30.709 8.427 -17.923 1.00 29.48 273 MET A N 1
ATOM 2261 C CA . MET A 1 273 ? -30.944 9.849 -18.143 1.00 29.48 273 MET A CA 1
ATOM 2262 C C . MET A 1 273 ? -32.420 10.155 -17.867 1.00 29.48 273 MET A C 1
ATOM 2264 O O . MET A 1 273 ? -33.286 9.589 -18.538 1.00 29.48 273 MET A O 1
ATOM 2268 N N . PRO A 1 274 ? -32.741 11.049 -16.920 1.00 29.31 274 PRO A N 1
ATOM 2269 C CA . PRO A 1 274 ? -34.005 11.751 -16.968 1.00 29.31 274 PRO A CA 1
ATOM 2270 C C . PRO A 1 274 ? -33.916 12.733 -18.136 1.00 29.31 274 PRO A C 1
ATOM 2272 O O . PRO A 1 274 ? -33.039 13.595 -18.180 1.00 29.31 274 PRO A O 1
ATOM 2275 N N . SER A 1 275 ? -34.824 12.579 -19.089 1.00 35.66 275 SER A N 1
ATOM 2276 C CA . SER A 1 275 ? -35.106 13.567 -20.120 1.00 35.66 275 SER A CA 1
ATOM 2277 C C . SER A 1 275 ? -35.496 14.903 -19.477 1.00 35.66 275 SER A C 1
ATOM 2279 O O . SER A 1 275 ? -36.559 14.981 -18.864 1.00 35.66 275 SER A O 1
ATOM 2281 N N . ALA A 1 276 ? -34.643 15.923 -19.615 1.00 33.59 276 ALA A N 1
ATOM 2282 C CA . ALA A 1 276 ? -34.991 17.345 -19.755 1.00 33.59 276 ALA A CA 1
ATOM 2283 C C . ALA A 1 276 ? -33.703 18.199 -19.730 1.00 33.59 276 ALA A C 1
ATOM 2285 O O . ALA A 1 276 ? -33.132 18.421 -18.667 1.00 33.59 276 ALA A O 1
ATOM 2286 N N . ASN A 1 277 ? -33.281 18.667 -20.915 1.00 41.06 277 ASN A N 1
ATOM 2287 C CA . ASN A 1 277 ? -32.251 19.681 -21.216 1.00 41.06 277 ASN A CA 1
ATOM 2288 C C . ASN A 1 277 ? -30.938 19.631 -20.403 1.00 41.06 277 ASN A C 1
ATOM 2290 O O . ASN A 1 277 ? -30.863 20.235 -19.325 1.00 41.06 277 ASN A O 1
ATOM 2294 N N . PRO A 1 278 ? -29.843 19.046 -20.926 1.00 44.84 278 PRO A N 1
ATOM 2295 C CA . PRO A 1 278 ? -28.558 19.149 -20.264 1.00 44.84 278 PRO A CA 1
ATOM 2296 C C . PRO A 1 278 ? -27.964 20.527 -20.532 1.00 44.84 278 PRO A C 1
ATOM 2298 O O . PRO A 1 278 ? -27.656 20.931 -21.652 1.00 44.84 278 PRO A O 1
ATOM 2301 N N . LYS A 1 279 ? -27.770 21.276 -19.456 1.00 70.25 279 LYS A N 1
ATOM 2302 C CA . LYS A 1 279 ? -26.924 22.459 -19.492 1.00 70.25 279 LYS A CA 1
ATOM 2303 C C . LYS A 1 279 ? -25.490 21.984 -19.742 1.00 70.25 279 LYS A C 1
ATOM 2305 O O . LYS A 1 279 ? -24.926 21.327 -18.870 1.00 70.25 279 LYS A O 1
ATOM 2310 N N . VAL A 1 280 ? -24.935 22.299 -20.919 1.00 81.75 280 VAL A N 1
ATOM 2311 C CA . VAL A 1 280 ? -23.526 22.046 -21.276 1.00 81.75 280 VAL A CA 1
ATOM 2312 C C . VAL A 1 280 ? -22.635 22.454 -20.104 1.00 81.75 280 VAL A C 1
ATOM 2314 O O . VAL A 1 280 ? -22.709 23.593 -19.627 1.00 81.75 280 VAL A O 1
ATOM 2317 N N . TYR A 1 281 ? -21.838 21.512 -19.606 1.00 84.75 281 TYR A N 1
ATOM 2318 C CA . TYR A 1 281 ? -20.935 21.768 -18.498 1.00 84.75 281 TYR A CA 1
ATOM 2319 C C . TYR A 1 281 ? -19.794 22.673 -18.976 1.00 84.75 281 TYR A C 1
ATOM 2321 O O . TYR A 1 281 ? -19.164 22.409 -20.001 1.00 84.75 281 TYR A O 1
ATOM 2329 N N . HIS A 1 282 ? -19.544 23.749 -18.226 1.00 84.00 282 HIS A N 1
ATOM 2330 C CA . HIS A 1 282 ? -18.516 24.738 -18.543 1.00 84.00 282 HIS A CA 1
ATOM 2331 C C . HIS A 1 282 ? -17.814 25.224 -17.284 1.00 84.00 282 HIS A C 1
ATOM 2333 O O . HIS A 1 282 ? -18.401 25.925 -16.453 1.00 84.00 282 HIS A O 1
ATOM 2339 N N . GLU A 1 283 ? -16.548 24.865 -17.154 1.00 81.81 283 GLU A N 1
ATOM 2340 C CA . GLU A 1 283 ? -15.638 25.373 -16.147 1.00 81.81 283 GLU A CA 1
ATOM 2341 C C . GLU A 1 283 ? -14.882 26.588 -16.683 1.00 81.81 283 GLU A C 1
ATOM 2343 O O . GLU A 1 283 ? -14.235 26.554 -17.734 1.00 81.81 283 GLU A O 1
ATOM 2348 N N . ARG A 1 284 ? -14.986 27.693 -15.940 1.00 81.81 284 ARG A N 1
ATOM 2349 C CA . ARG A 1 284 ? -14.315 28.952 -16.260 1.00 81.81 284 ARG A CA 1
ATOM 2350 C C . ARG A 1 284 ? -12.922 28.981 -15.654 1.00 81.81 284 ARG A C 1
ATOM 2352 O O . ARG A 1 284 ? -12.698 28.478 -14.553 1.00 81.81 284 ARG A O 1
ATOM 2359 N N . GLN A 1 285 ? -12.007 29.652 -16.345 1.00 76.38 285 GLN A N 1
ATOM 2360 C CA . GLN A 1 285 ? -10.619 29.730 -15.943 1.00 76.38 285 GLN A CA 1
ATOM 2361 C C . GLN A 1 285 ? -10.505 30.402 -14.578 1.00 76.38 285 GLN A C 1
ATOM 2363 O O . GLN A 1 285 ? -10.888 31.555 -14.379 1.00 76.38 285 GLN A O 1
ATOM 2368 N N . THR A 1 286 ? -9.904 29.676 -13.645 1.00 69.69 286 THR A N 1
ATOM 2369 C CA . THR A 1 286 ? -9.471 30.209 -12.359 1.00 69.69 286 THR A CA 1
ATOM 2370 C C . THR A 1 286 ? -7.954 30.114 -12.278 1.00 69.69 286 THR A C 1
ATOM 2372 O O . THR A 1 286 ? -7.364 29.055 -12.500 1.00 69.69 286 THR A O 1
ATOM 2375 N N . ARG A 1 287 ? -7.302 31.243 -11.970 1.00 69.62 287 ARG A N 1
ATOM 2376 C CA . ARG A 1 287 ? -5.833 31.348 -11.892 1.00 69.62 287 ARG A CA 1
ATOM 2377 C C . ARG A 1 287 ? -5.179 30.902 -13.216 1.00 69.62 287 ARG A C 1
ATOM 2379 O O . ARG A 1 287 ? -5.675 31.269 -14.280 1.00 69.62 287 ARG A O 1
ATOM 2386 N N . GLN A 1 288 ? -4.068 30.165 -13.190 1.00 67.81 288 GLN A N 1
ATOM 2387 C CA . GLN A 1 288 ? -3.386 29.709 -14.409 1.00 67.81 288 GLN A CA 1
ATOM 2388 C C . GLN A 1 288 ? -3.671 28.231 -14.732 1.00 67.81 288 GLN A C 1
ATOM 2390 O O . GLN A 1 288 ? -2.900 27.614 -15.444 1.00 67.81 288 GLN A O 1
ATOM 2395 N N . LEU A 1 289 ? -4.791 27.669 -14.259 1.00 79.44 289 LEU A N 1
ATOM 2396 C CA . LEU A 1 289 ? -5.154 26.247 -14.390 1.00 79.44 289 LEU A CA 1
ATOM 2397 C C . LEU A 1 289 ? -5.867 25.901 -15.715 1.00 79.44 289 LEU A C 1
ATOM 2399 O O . LEU A 1 289 ? -6.797 25.098 -15.728 1.00 79.44 289 LEU A O 1
ATOM 2403 N N . CYS A 1 290 ? -5.496 26.521 -16.838 1.00 83.12 290 CYS A N 1
ATOM 2404 C CA . CYS A 1 290 ? -6.233 26.346 -18.099 1.00 83.12 290 CYS A CA 1
ATOM 2405 C C . CYS A 1 290 ? -6.252 24.888 -18.596 1.00 83.12 290 CYS A C 1
ATOM 2407 O O . CYS A 1 290 ? -7.273 24.460 -19.130 1.00 83.12 290 CYS A O 1
ATOM 2409 N N . ALA A 1 291 ? -5.196 24.100 -18.363 1.00 86.88 291 ALA A N 1
ATOM 2410 C CA . ALA A 1 291 ? -5.175 22.682 -18.739 1.00 86.88 291 ALA A CA 1
ATOM 2411 C C . ALA A 1 291 ? -6.164 21.832 -17.917 1.00 86.88 291 ALA A C 1
ATOM 2413 O O . ALA A 1 291 ? -6.861 20.993 -18.480 1.00 86.88 291 ALA A O 1
ATOM 2414 N N . LEU A 1 292 ? -6.287 22.097 -16.608 1.00 89.62 292 LEU A N 1
ATOM 2415 C CA . LEU A 1 292 ? -7.277 21.443 -15.739 1.00 89.62 292 LEU A CA 1
ATOM 2416 C C . LEU A 1 292 ? -8.694 21.678 -16.252 1.00 89.62 292 LEU A C 1
ATOM 2418 O O . LEU A 1 292 ? -9.451 20.737 -16.471 1.00 89.62 292 LEU A O 1
ATOM 2422 N N . HIS A 1 293 ? -9.021 22.948 -16.487 1.00 88.00 293 HIS A N 1
ATOM 2423 C CA . HIS A 1 293 ? -10.346 23.341 -16.957 1.00 88.00 293 HIS A CA 1
ATOM 2424 C C . HIS A 1 293 ? -10.621 22.800 -18.359 1.00 88.00 293 HIS A C 1
ATOM 2426 O O . HIS A 1 293 ? -11.735 22.380 -18.639 1.00 88.00 293 HIS A O 1
ATOM 2432 N N . THR A 1 294 ? -9.600 22.732 -19.218 1.00 93.12 294 THR A N 1
ATOM 2433 C CA . THR A 1 294 ? -9.692 22.098 -20.542 1.00 93.12 294 THR A CA 1
ATOM 2434 C C . THR A 1 294 ? -10.065 20.626 -20.427 1.00 93.12 294 THR A C 1
ATOM 2436 O O . THR A 1 294 ? -10.993 20.193 -21.099 1.00 93.12 294 THR A O 1
ATOM 2439 N N . LEU A 1 295 ? -9.403 19.863 -19.553 1.00 92.31 295 LEU A N 1
ATOM 2440 C CA . LEU A 1 295 ? -9.722 18.451 -19.334 1.00 92.31 295 LEU A CA 1
ATOM 2441 C C . LEU A 1 295 ? -11.134 18.275 -18.754 1.00 92.31 295 LEU A C 1
ATOM 2443 O O . LEU A 1 295 ? -11.911 17.468 -19.258 1.00 92.31 295 LEU A O 1
ATOM 2447 N N . ASN A 1 296 ? -11.513 19.067 -17.751 1.00 90.62 296 ASN A N 1
ATOM 2448 C CA . ASN A 1 296 ? -12.850 18.998 -17.152 1.00 90.62 296 ASN A CA 1
ATOM 2449 C C . ASN A 1 296 ? -13.962 19.381 -18.137 1.00 90.62 296 ASN A C 1
ATOM 2451 O O . ASN A 1 296 ? -15.013 18.736 -18.166 1.00 90.62 296 ASN A O 1
ATOM 2455 N N . ASN A 1 297 ? -13.716 20.379 -18.987 1.00 90.75 297 ASN A N 1
ATOM 2456 C CA . ASN A 1 297 ? -14.610 20.752 -20.079 1.00 90.75 297 ASN A CA 1
ATOM 2457 C C . ASN A 1 297 ? -14.672 19.661 -21.147 1.00 90.75 297 ASN A C 1
ATOM 2459 O O . ASN A 1 297 ? -15.764 19.299 -21.576 1.00 90.75 297 ASN A O 1
ATOM 2463 N N . LEU A 1 298 ? -13.537 19.081 -21.537 1.00 93.38 298 LEU A N 1
ATOM 2464 C CA . LEU A 1 298 ? -13.503 17.977 -22.491 1.00 93.38 298 LEU A CA 1
ATOM 2465 C C . LEU A 1 298 ? -14.323 16.788 -21.981 1.00 93.38 298 LEU A C 1
ATOM 2467 O O . LEU A 1 298 ? -15.124 16.253 -22.732 1.00 93.38 298 LEU A O 1
ATOM 2471 N N . PHE A 1 299 ? -14.193 16.397 -20.714 1.00 90.94 299 PHE A N 1
ATOM 2472 C CA . PHE A 1 299 ? -14.950 15.279 -20.131 1.00 90.94 299 PHE A CA 1
ATOM 2473 C C . PHE A 1 299 ? -16.324 15.672 -19.571 1.00 90.94 299 PHE A C 1
ATOM 2475 O O . PHE A 1 299 ? -17.013 14.829 -18.998 1.00 90.94 299 PHE A O 1
ATOM 2482 N N . GLN A 1 300 ? -16.735 16.933 -19.743 1.00 88.69 300 GLN A N 1
ATOM 2483 C CA . GLN A 1 300 ? -18.029 17.464 -19.304 1.00 88.69 300 GLN A CA 1
ATOM 2484 C C . GLN A 1 300 ? -18.339 17.185 -17.819 1.00 88.69 300 GLN A C 1
ATOM 2486 O O . GLN A 1 300 ? -19.474 16.896 -17.439 1.00 88.69 300 GLN A O 1
ATOM 2491 N N . SER A 1 301 ? -17.319 17.271 -16.957 1.00 83.88 301 SER A N 1
ATOM 2492 C CA . SER A 1 301 ? -17.448 16.999 -15.525 1.00 83.88 301 SER A CA 1
ATOM 2493 C C . SER A 1 301 ? -16.420 17.760 -14.693 1.00 83.88 301 SER A C 1
ATOM 2495 O O . SER A 1 301 ? -15.216 17.646 -14.910 1.00 83.88 301 SER A O 1
ATOM 2497 N N . ARG A 1 302 ? -16.893 18.438 -13.637 1.00 74.75 302 ARG A N 1
ATOM 2498 C CA . ARG A 1 302 ? -16.045 19.139 -12.650 1.00 74.75 302 ARG A CA 1
ATOM 2499 C C . ARG A 1 302 ? -15.109 18.219 -11.871 1.00 74.75 302 ARG A C 1
ATOM 2501 O O . ARG A 1 302 ? -14.174 18.678 -11.231 1.00 74.75 302 ARG A O 1
ATOM 2508 N N . GLN A 1 303 ? -15.425 16.930 -11.844 1.00 78.00 303 GLN A N 1
ATOM 2509 C CA . GLN A 1 303 ? -14.673 15.923 -11.101 1.00 78.00 303 GLN A CA 1
ATOM 2510 C C . GLN A 1 303 ? -13.842 15.040 -12.035 1.00 78.00 303 GLN A C 1
ATOM 2512 O O . GLN A 1 303 ? -13.320 14.023 -11.584 1.00 78.00 303 GLN A O 1
ATOM 2517 N N . ALA A 1 304 ? -13.742 15.384 -13.328 1.00 80.44 304 ALA A N 1
ATOM 2518 C CA . ALA A 1 304 ? -12.940 14.603 -14.261 1.00 80.44 304 ALA A CA 1
ATOM 2519 C C . ALA A 1 304 ? -11.471 14.601 -13.830 1.00 80.44 304 ALA A C 1
ATOM 2521 O O . ALA A 1 304 ? -10.884 13.526 -13.740 1.00 80.44 304 ALA A O 1
ATOM 2522 N N . PHE A 1 305 ? -10.929 15.767 -13.483 1.00 86.69 305 PHE A N 1
ATOM 2523 C CA . PHE A 1 305 ? -9.617 15.932 -12.877 1.00 86.69 305 PHE A CA 1
ATOM 2524 C C . PHE A 1 305 ? -9.662 16.988 -11.776 1.00 86.69 305 PHE A C 1
ATOM 2526 O O . PHE A 1 305 ? -10.461 17.927 -11.814 1.00 86.69 305 PHE A O 1
ATOM 2533 N N . THR A 1 306 ? -8.784 16.841 -10.788 1.00 86.31 306 THR A N 1
ATOM 2534 C CA . THR A 1 306 ? -8.505 17.883 -9.797 1.00 86.31 306 THR A CA 1
ATOM 2535 C C . THR A 1 306 ? -7.112 18.460 -10.003 1.00 86.31 306 THR A C 1
ATOM 2537 O O . THR A 1 306 ? -6.260 17.874 -10.677 1.00 86.31 306 THR A O 1
ATOM 2540 N N . LYS A 1 307 ? -6.867 19.629 -9.406 1.00 80.19 307 LYS A N 1
ATOM 2541 C CA . LYS A 1 307 ? -5.546 20.256 -9.435 1.00 80.19 307 LYS A CA 1
ATOM 2542 C C . LYS A 1 307 ? -4.484 19.322 -8.854 1.00 80.19 307 LYS A C 1
ATOM 2544 O O . LYS A 1 307 ? -3.417 19.184 -9.432 1.00 80.19 307 LYS A O 1
ATOM 2549 N N . GLU A 1 308 ? -4.798 18.653 -7.750 1.00 80.38 308 GLU A N 1
ATOM 2550 C CA . GLU A 1 308 ? -3.887 17.746 -7.053 1.00 80.38 308 GLU A CA 1
ATOM 2551 C C . GLU A 1 308 ? -3.494 16.564 -7.946 1.00 80.38 308 GLU A C 1
ATOM 2553 O O . GLU A 1 308 ? -2.335 16.163 -7.958 1.00 80.38 308 GLU A O 1
ATOM 2558 N N . GLN A 1 309 ? -4.430 16.053 -8.753 1.00 79.31 309 GLN A N 1
ATOM 2559 C CA . GLN A 1 309 ? -4.143 14.994 -9.722 1.00 79.31 309 GLN A CA 1
ATOM 2560 C C . GLN A 1 309 ? -3.189 15.470 -10.822 1.00 79.31 309 GLN A C 1
ATOM 2562 O O . GLN A 1 309 ? -2.247 14.756 -11.153 1.00 79.31 309 GLN A O 1
ATOM 2567 N N . LEU A 1 310 ? -3.386 16.675 -11.365 1.00 79.56 310 LEU A N 1
ATOM 2568 C CA . LEU A 1 310 ? -2.485 17.222 -12.388 1.00 79.56 310 LEU A CA 1
ATOM 2569 C C . LEU A 1 310 ? -1.126 17.636 -11.815 1.00 79.56 310 LEU A C 1
ATOM 2571 O O . LEU A 1 310 ? -0.112 17.462 -12.484 1.00 79.56 310 LEU A O 1
ATOM 2575 N N . ASP A 1 311 ? -1.084 18.120 -10.573 1.00 76.12 311 ASP A N 1
ATOM 2576 C CA . ASP A 1 311 ? 0.160 18.388 -9.842 1.00 76.12 311 ASP A CA 1
ATOM 2577 C C . ASP A 1 311 ? 0.948 17.085 -9.616 1.00 76.12 311 ASP A C 1
ATOM 2579 O O . ASP A 1 311 ? 2.168 17.064 -9.806 1.00 76.12 311 ASP A O 1
ATOM 2583 N N . GLN A 1 312 ? 0.264 15.983 -9.290 1.00 74.19 312 GLN A N 1
ATOM 2584 C CA . GLN A 1 312 ? 0.893 14.670 -9.158 1.00 74.19 312 GLN A CA 1
ATOM 2585 C C . GLN A 1 312 ? 1.423 14.164 -10.504 1.00 74.19 312 GLN A C 1
ATOM 2587 O O . GLN A 1 312 ? 2.569 13.732 -10.584 1.00 74.19 312 GLN A O 1
ATOM 2592 N N . ILE A 1 313 ? 0.635 14.281 -11.576 1.00 75.75 313 ILE A N 1
ATOM 2593 C CA . ILE A 1 313 ? 1.069 13.914 -12.932 1.00 75.75 313 ILE A CA 1
ATOM 2594 C C . ILE A 1 313 ? 2.299 14.734 -13.349 1.00 75.75 313 ILE A C 1
ATOM 2596 O O . ILE A 1 313 ? 3.273 14.175 -13.845 1.00 75.75 313 ILE A O 1
ATOM 2600 N N . CYS A 1 314 ? 2.296 16.045 -13.100 1.00 66.56 314 CYS A N 1
ATOM 2601 C CA . CYS A 1 314 ? 3.437 16.918 -13.379 1.00 66.56 314 CYS A CA 1
ATOM 2602 C C . CYS A 1 314 ? 4.692 16.509 -12.597 1.00 66.56 314 CYS A C 1
ATOM 2604 O O . CYS A 1 314 ? 5.798 16.616 -13.121 1.00 66.56 314 CYS A O 1
ATOM 2606 N N . THR A 1 315 ? 4.525 16.044 -11.358 1.00 65.19 315 THR A N 1
ATOM 2607 C CA . THR A 1 315 ? 5.631 15.569 -10.516 1.00 65.19 315 THR A CA 1
ATOM 2608 C C . THR A 1 315 ? 6.197 14.253 -11.045 1.00 65.19 315 THR A C 1
ATOM 2610 O O . THR A 1 315 ? 7.411 14.092 -11.114 1.00 65.19 315 THR A O 1
ATOM 2613 N N . ASN A 1 316 ? 5.326 13.351 -11.499 1.00 67.12 316 ASN A N 1
ATOM 2614 C CA . ASN A 1 316 ? 5.720 12.055 -12.044 1.00 67.12 316 ASN A CA 1
ATOM 2615 C C . ASN A 1 316 ? 6.428 12.171 -13.409 1.00 67.12 316 ASN A C 1
ATOM 2617 O O . ASN A 1 316 ? 7.277 11.346 -13.725 1.00 67.12 316 ASN A O 1
ATOM 2621 N N . LEU A 1 317 ? 6.097 13.183 -14.219 1.00 59.06 317 LEU A N 1
ATOM 2622 C CA . LEU A 1 317 ? 6.682 13.373 -15.554 1.00 59.06 317 LEU A CA 1
ATOM 2623 C C . LEU A 1 317 ? 8.068 14.042 -15.551 1.00 59.06 317 LEU A C 1
ATOM 2625 O O . LEU A 1 317 ? 8.791 13.916 -16.537 1.00 59.06 317 LEU A O 1
ATOM 2629 N N . ASN A 1 318 ? 8.456 14.768 -14.493 1.00 46.56 318 ASN A N 1
ATOM 2630 C CA . ASN A 1 318 ? 9.784 15.392 -14.411 1.00 46.56 318 ASN A CA 1
ATOM 2631 C C . ASN A 1 318 ? 10.307 15.457 -12.955 1.00 46.56 318 ASN A C 1
ATOM 2633 O O . ASN A 1 318 ? 10.185 16.495 -12.296 1.00 46.56 318 ASN A O 1
ATOM 2637 N N . PRO A 1 319 ? 10.882 14.355 -12.435 1.00 46.59 319 PRO A N 1
ATOM 2638 C CA . PRO A 1 319 ? 11.240 14.221 -11.019 1.00 46.59 319 PRO A CA 1
ATOM 2639 C C . PRO A 1 319 ? 12.547 14.933 -10.599 1.00 46.59 319 PRO A C 1
ATOM 2641 O O . PRO A 1 319 ? 12.810 15.058 -9.406 1.00 46.59 319 PRO A O 1
ATOM 2644 N N . ASN A 1 320 ? 13.353 15.458 -11.537 1.00 39.75 320 ASN A N 1
ATOM 2645 C CA . ASN A 1 320 ? 14.770 15.797 -11.294 1.00 39.75 320 ASN A CA 1
ATOM 2646 C C . ASN A 1 320 ? 15.145 17.294 -11.195 1.00 39.75 320 ASN A C 1
ATOM 2648 O O . ASN A 1 320 ? 16.308 17.643 -11.397 1.00 39.75 320 ASN A O 1
ATOM 2652 N N . VAL A 1 321 ? 14.234 18.216 -10.848 1.00 39.00 321 VAL A N 1
ATOM 2653 C CA . VAL A 1 321 ? 14.627 19.629 -10.622 1.00 39.00 321 VAL A CA 1
ATOM 2654 C C . VAL A 1 321 ? 13.994 20.214 -9.355 1.00 39.00 321 VAL A C 1
ATOM 2656 O O . VAL A 1 321 ? 12.797 20.494 -9.306 1.00 39.00 321 VAL A O 1
ATOM 2659 N N . TRP A 1 322 ? 14.827 20.476 -8.338 1.00 36.53 322 TRP A N 1
ATOM 2660 C CA . TRP A 1 322 ? 14.452 21.099 -7.051 1.00 36.53 322 TRP A CA 1
ATOM 2661 C C . TRP A 1 322 ? 13.870 22.527 -7.202 1.00 36.53 322 TRP A C 1
ATOM 2663 O O . TRP A 1 322 ? 13.173 23.027 -6.320 1.00 36.53 322 TRP A O 1
ATOM 2673 N N . LEU A 1 323 ? 14.063 23.147 -8.372 1.00 36.59 323 LEU A N 1
ATOM 2674 C CA . LEU A 1 323 ? 13.368 24.340 -8.866 1.00 36.59 323 LEU A CA 1
ATOM 2675 C C . LEU A 1 323 ? 12.729 24.021 -10.223 1.00 36.59 323 LEU A C 1
ATOM 2677 O O . LEU A 1 323 ? 13.322 24.235 -11.274 1.00 36.59 323 LEU A O 1
ATOM 2681 N N . ASN A 1 324 ? 11.524 23.460 -10.189 1.00 37.22 324 ASN A N 1
ATOM 2682 C CA . ASN A 1 324 ? 10.807 22.987 -11.370 1.00 37.22 324 ASN A CA 1
ATOM 2683 C C . ASN A 1 324 ? 10.522 24.152 -12.369 1.00 37.22 324 ASN A C 1
ATOM 2685 O O . ASN A 1 324 ? 9.745 25.049 -12.034 1.00 37.22 324 ASN A O 1
ATOM 2689 N N . PRO A 1 325 ? 11.094 24.158 -13.598 1.00 38.16 325 PRO A N 1
ATOM 2690 C CA . PRO A 1 325 ? 10.872 25.205 -14.612 1.00 38.16 325 PRO A CA 1
ATOM 2691 C C . PRO A 1 325 ? 9.446 25.228 -15.189 1.00 38.16 325 PRO A C 1
ATOM 2693 O O . PRO A 1 325 ? 9.048 26.206 -15.821 1.00 38.16 325 PRO A O 1
ATOM 2696 N N . HIS A 1 326 ? 8.652 24.190 -14.920 1.00 43.59 326 HIS A N 1
ATOM 2697 C CA . HIS A 1 326 ? 7.219 24.105 -15.221 1.00 43.59 326 HIS A CA 1
ATOM 2698 C C . HIS A 1 326 ? 6.342 24.358 -13.983 1.00 43.59 326 HIS A C 1
ATOM 2700 O O . HIS A 1 326 ? 5.117 24.444 -14.071 1.00 43.59 326 HIS A O 1
ATOM 2706 N N . ARG A 1 327 ? 6.960 24.600 -12.821 1.00 43.91 327 ARG A N 1
ATOM 2707 C CA . ARG A 1 327 ? 6.304 25.090 -11.610 1.00 43.91 327 ARG A CA 1
ATOM 2708 C C . ARG A 1 327 ? 6.654 26.560 -11.446 1.00 43.91 327 ARG A C 1
ATOM 2710 O O . ARG A 1 327 ? 7.682 26.925 -10.886 1.00 43.91 327 ARG A O 1
ATOM 2717 N N . SER A 1 328 ? 5.757 27.450 -11.868 1.00 39.00 328 SER A N 1
ATOM 2718 C CA . SER A 1 328 ? 5.823 28.827 -11.367 1.00 39.00 328 SER A CA 1
ATOM 2719 C C . SER A 1 328 ? 5.794 28.758 -9.836 1.00 39.00 328 SER A C 1
ATOM 2721 O O . SER A 1 328 ? 4.871 28.148 -9.290 1.00 39.00 328 SER A O 1
ATOM 2723 N N . MET A 1 329 ? 6.793 29.347 -9.166 1.00 30.67 329 MET A N 1
ATOM 2724 C CA . MET A 1 329 ? 7.120 29.228 -7.726 1.00 30.67 329 MET A CA 1
ATOM 2725 C C . MET A 1 329 ? 6.004 29.604 -6.720 1.00 30.67 329 MET A C 1
ATOM 2727 O O . MET A 1 329 ? 6.249 29.746 -5.529 1.00 30.67 329 MET A O 1
ATOM 2731 N N . LEU A 1 330 ? 4.762 29.752 -7.180 1.00 35.47 330 LEU A N 1
ATOM 2732 C CA . LEU A 1 330 ? 3.564 30.078 -6.409 1.00 35.47 330 LEU A CA 1
ATOM 2733 C C . LEU A 1 330 ? 2.393 29.093 -6.651 1.00 35.47 330 LEU A C 1
ATOM 2735 O O . LEU A 1 330 ? 1.274 29.360 -6.221 1.00 35.47 330 LEU A O 1
ATOM 2739 N N . GLY A 1 331 ? 2.600 27.965 -7.351 1.00 42.50 331 GLY A N 1
ATOM 2740 C CA . GLY A 1 331 ? 1.572 26.918 -7.511 1.00 42.50 331 GLY A CA 1
ATOM 2741 C C . GLY A 1 331 ? 0.375 27.322 -8.386 1.00 42.50 331 GLY A C 1
ATOM 2742 O O . GLY A 1 331 ? -0.773 27.012 -8.051 1.00 42.50 331 GLY A O 1
ATOM 2743 N N . LEU A 1 332 ? 0.636 28.041 -9.485 1.00 44.66 332 LEU A N 1
ATOM 2744 C CA . LEU A 1 332 ? -0.390 28.741 -10.269 1.00 44.66 332 LEU A CA 1
ATOM 2745 C C . LEU A 1 332 ? -1.063 27.927 -11.396 1.00 44.66 332 LEU A C 1
ATOM 2747 O O . LEU A 1 332 ? -2.162 28.331 -11.776 1.00 44.66 332 LEU A O 1
ATOM 2751 N N . GLY A 1 333 ? -0.496 26.804 -11.873 1.00 48.84 333 GLY A N 1
ATOM 2752 C CA . GLY A 1 333 ? -1.220 25.850 -12.740 1.00 48.84 333 GLY A CA 1
ATOM 2753 C C . GLY A 1 333 ? -0.859 25.741 -14.233 1.00 48.84 333 GLY A C 1
ATOM 2754 O O . GLY A 1 333 ? -1.669 25.205 -14.984 1.00 48.84 333 GLY A O 1
ATOM 2755 N N . ASN A 1 334 ? 0.304 26.228 -14.686 1.00 62.38 334 ASN A N 1
ATOM 2756 C CA . ASN A 1 334 ? 0.713 26.161 -16.103 1.00 62.38 334 ASN A CA 1
ATOM 2757 C C . ASN A 1 334 ? 1.192 24.751 -16.509 1.00 62.38 334 ASN A C 1
ATOM 2759 O O . ASN A 1 334 ? 2.390 24.535 -16.674 1.00 62.38 334 ASN A O 1
ATOM 2763 N N . TYR A 1 335 ? 0.274 23.797 -16.651 1.00 74.62 335 TYR A N 1
ATOM 2764 C CA . TYR A 1 335 ? 0.614 22.437 -17.078 1.00 74.62 335 TYR A CA 1
ATOM 2765 C C . TYR A 1 335 ? 0.934 22.371 -18.579 1.00 74.62 335 TYR A C 1
ATOM 2767 O O . TYR A 1 335 ? 0.264 23.014 -19.398 1.00 74.62 335 TYR A O 1
ATOM 2775 N N . ASP A 1 336 ? 1.961 21.593 -18.923 1.00 73.94 336 ASP A N 1
ATOM 2776 C CA . ASP A 1 336 ? 2.365 21.319 -20.301 1.00 73.94 336 ASP A CA 1
ATOM 2777 C C . ASP A 1 336 ? 1.531 20.194 -20.945 1.00 73.94 336 ASP A C 1
ATOM 2779 O O . ASP A 1 336 ? 0.640 19.605 -20.327 1.00 73.94 336 ASP A O 1
ATOM 2783 N N . ILE A 1 337 ? 1.811 19.909 -22.219 1.00 77.56 337 ILE A N 1
ATOM 2784 C CA . ILE A 1 337 ? 1.096 18.885 -22.985 1.00 77.56 337 ILE A CA 1
ATOM 2785 C C . ILE A 1 337 ? 1.300 17.468 -22.436 1.00 77.56 337 ILE A C 1
ATOM 2787 O O . ILE A 1 337 ? 0.373 16.669 -22.510 1.00 77.56 337 ILE A O 1
ATOM 2791 N N . ASN A 1 338 ? 2.453 17.150 -21.841 1.00 77.50 338 ASN A N 1
ATOM 2792 C CA . ASN A 1 338 ? 2.726 15.805 -21.331 1.00 77.50 338 ASN A CA 1
ATOM 2793 C C . ASN A 1 338 ? 1.813 15.496 -20.142 1.00 77.50 338 ASN A C 1
ATOM 2795 O O . ASN A 1 338 ? 1.274 14.395 -20.041 1.00 77.50 338 ASN A O 1
ATOM 2799 N N . VAL A 1 339 ? 1.556 16.498 -19.293 1.00 82.06 339 VAL A N 1
ATOM 2800 C CA . VAL A 1 339 ? 0.584 16.383 -18.198 1.00 82.06 339 VAL A CA 1
ATOM 2801 C C . VAL A 1 339 ? -0.821 16.105 -18.734 1.00 82.06 339 VAL A C 1
ATOM 2803 O O . VAL A 1 339 ? -1.533 15.262 -18.191 1.00 82.06 339 VAL A O 1
ATOM 28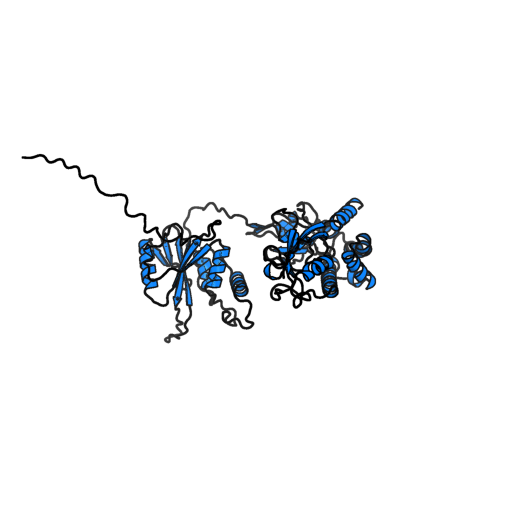06 N N . ILE A 1 340 ? -1.217 16.775 -19.820 1.00 84.31 340 ILE A N 1
ATOM 2807 C CA . ILE A 1 340 ? -2.512 16.548 -20.478 1.00 84.31 340 ILE A CA 1
ATOM 2808 C C . ILE A 1 340 ? -2.571 15.138 -21.082 1.00 84.31 340 ILE A C 1
ATOM 2810 O O . ILE A 1 340 ? -3.562 14.444 -20.877 1.00 84.31 340 ILE A O 1
ATOM 2814 N N . MET A 1 341 ? -1.525 14.688 -21.781 1.00 81.44 341 MET A N 1
ATOM 2815 C CA . MET A 1 341 ? -1.464 13.351 -22.387 1.00 81.44 341 MET A CA 1
ATOM 2816 C C . MET A 1 341 ? -1.571 12.245 -21.337 1.00 81.44 341 MET A C 1
ATOM 2818 O O . MET A 1 341 ? -2.391 11.340 -21.479 1.00 81.44 341 MET A O 1
ATOM 2822 N N . GLN A 1 342 ? -0.814 12.356 -20.246 1.00 79.69 342 GLN A N 1
ATOM 2823 C CA . GLN A 1 342 ? -0.872 11.394 -19.150 1.00 79.69 342 GLN A CA 1
ATOM 2824 C C . GLN A 1 342 ? -2.239 11.419 -18.450 1.00 79.69 342 GLN A C 1
ATOM 2826 O O . GLN A 1 342 ? -2.774 10.374 -18.087 1.00 79.69 342 GLN A O 1
ATOM 2831 N N . ALA A 1 343 ? -2.843 12.602 -18.287 1.00 85.88 343 ALA A N 1
ATOM 2832 C CA . ALA A 1 343 ? -4.191 12.718 -17.742 1.00 85.88 343 ALA A CA 1
ATOM 2833 C C . ALA A 1 343 ? -5.225 12.015 -18.636 1.00 85.88 343 ALA A C 1
ATOM 2835 O O . ALA A 1 343 ? -6.066 11.279 -18.127 1.00 85.88 343 ALA A O 1
ATOM 2836 N N . LEU A 1 344 ? -5.145 12.186 -19.958 1.00 83.88 344 LEU A N 1
ATOM 2837 C CA . LEU A 1 344 ? -6.029 11.512 -20.912 1.00 83.88 344 LEU A CA 1
ATOM 2838 C C . LEU A 1 344 ? -5.909 9.984 -20.824 1.00 83.88 344 LEU A C 1
ATOM 2840 O O . LEU A 1 344 ? -6.937 9.305 -20.793 1.00 83.88 344 LEU A O 1
ATOM 2844 N N . GLN A 1 345 ? -4.694 9.450 -20.670 1.00 80.88 345 GLN A N 1
ATOM 2845 C CA . GLN A 1 345 ? -4.473 8.007 -20.514 1.00 80.88 345 GLN A CA 1
ATOM 2846 C C . GLN A 1 345 ? -5.175 7.434 -19.273 1.00 80.88 345 GLN A C 1
ATOM 2848 O O . GLN A 1 345 ? -5.761 6.358 -19.345 1.00 80.88 345 GLN A O 1
ATOM 2853 N N . LEU A 1 346 ? -5.249 8.185 -18.163 1.00 80.75 346 LEU A N 1
ATOM 2854 C CA . LEU A 1 346 ? -6.022 7.791 -16.966 1.00 80.75 346 LEU A CA 1
ATOM 2855 C C . LEU A 1 346 ? -7.542 7.700 -17.207 1.00 80.75 346 LEU A C 1
ATOM 2857 O O . LEU A 1 346 ? -8.306 7.336 -16.304 1.00 80.75 346 LEU A O 1
ATOM 2861 N N . ARG A 1 347 ? -8.014 8.104 -18.387 1.00 80.88 347 ARG A N 1
ATOM 2862 C CA . ARG A 1 347 ? -9.402 7.988 -18.845 1.00 80.88 347 ARG A CA 1
ATOM 2863 C C . ARG A 1 347 ? -9.512 7.132 -20.107 1.00 80.88 347 ARG A C 1
ATOM 2865 O O . ARG A 1 347 ? -10.499 7.267 -20.822 1.00 80.88 347 ARG A O 1
ATOM 2872 N N . ASN A 1 348 ? -8.530 6.261 -20.364 1.00 80.69 348 ASN A N 1
ATOM 2873 C CA . ASN A 1 348 ? -8.450 5.421 -21.563 1.00 80.69 348 ASN A CA 1
ATOM 2874 C C . ASN A 1 348 ? -8.578 6.246 -22.849 1.00 80.69 348 ASN A C 1
ATOM 2876 O O . ASN A 1 348 ? -9.275 5.852 -23.779 1.00 80.69 348 ASN A O 1
ATOM 2880 N N . CYS A 1 349 ? -7.978 7.435 -22.863 1.00 82.00 349 CYS A N 1
ATOM 2881 C CA . CYS A 1 349 ? -7.944 8.306 -24.024 1.00 82.00 349 CYS A CA 1
ATOM 2882 C C . CYS A 1 349 ? -6.497 8.613 -24.410 1.00 82.00 349 CYS A C 1
ATOM 2884 O O . CYS A 1 349 ? -5.628 8.785 -23.557 1.00 82.00 349 CYS A O 1
ATOM 2886 N N . GLU A 1 350 ? -6.263 8.795 -25.700 1.00 82.81 350 GLU A N 1
ATOM 2887 C CA . GLU A 1 350 ? -4.977 9.195 -26.261 1.00 82.81 350 GLU A CA 1
ATOM 2888 C C . GLU A 1 350 ? -5.107 10.511 -27.022 1.00 82.81 350 GLU A C 1
ATOM 2890 O O . GLU A 1 350 ? -6.138 10.798 -27.631 1.00 82.81 350 GLU A O 1
ATOM 2895 N N . ALA A 1 351 ? -4.041 11.315 -26.999 1.00 86.62 351 ALA A N 1
ATOM 2896 C CA . ALA A 1 351 ? -3.929 12.517 -27.816 1.00 86.62 351 ALA A CA 1
ATOM 2897 C C . ALA A 1 351 ? -3.004 12.259 -29.007 1.00 86.62 351 ALA A C 1
ATOM 2899 O O . ALA A 1 351 ? -1.823 11.960 -28.834 1.00 86.62 351 ALA A O 1
ATOM 2900 N N . ALA A 1 352 ? -3.519 12.453 -30.216 1.00 83.44 352 ALA A N 1
ATOM 2901 C CA . ALA A 1 352 ? -2.741 12.413 -31.443 1.00 83.44 352 ALA A CA 1
ATOM 2902 C C . ALA A 1 352 ? -2.516 13.832 -31.983 1.00 83.44 352 ALA A C 1
ATOM 2904 O O . ALA A 1 352 ? -3.459 14.610 -32.139 1.00 83.44 352 ALA A O 1
ATOM 2905 N N . TRP A 1 353 ? -1.267 14.171 -32.310 1.00 86.44 353 TRP A N 1
ATOM 2906 C CA . TRP A 1 353 ? -0.947 15.447 -32.955 1.00 86.44 353 TRP A CA 1
ATOM 2907 C C . TRP A 1 353 ? -1.502 15.466 -34.390 1.00 86.44 353 TRP A C 1
ATOM 2909 O O . TRP A 1 353 ? -1.159 14.614 -35.217 1.00 86.44 353 TRP A O 1
ATOM 2919 N N . PHE A 1 354 ? -2.327 16.467 -34.712 1.00 87.38 354 PHE A N 1
ATOM 2920 C CA . PHE A 1 354 ? -2.777 16.733 -36.077 1.00 87.38 354 PHE A CA 1
ATOM 2921 C C . PHE A 1 354 ? -1.755 17.519 -36.922 1.00 87.38 354 PHE A C 1
ATOM 2923 O O . PHE A 1 354 ? -1.361 18.638 -36.587 1.00 87.38 354 PHE A O 1
ATOM 2930 N N . ASP A 1 355 ? -1.355 16.966 -38.068 1.00 83.81 355 ASP A N 1
ATOM 2931 C CA . ASP A 1 355 ? -0.472 17.658 -39.014 1.00 83.81 355 ASP A CA 1
ATOM 2932 C C . ASP A 1 355 ? -1.216 18.815 -39.703 1.00 83.81 355 ASP A C 1
ATOM 2934 O O . ASP A 1 355 ? -2.024 18.584 -40.601 1.00 83.81 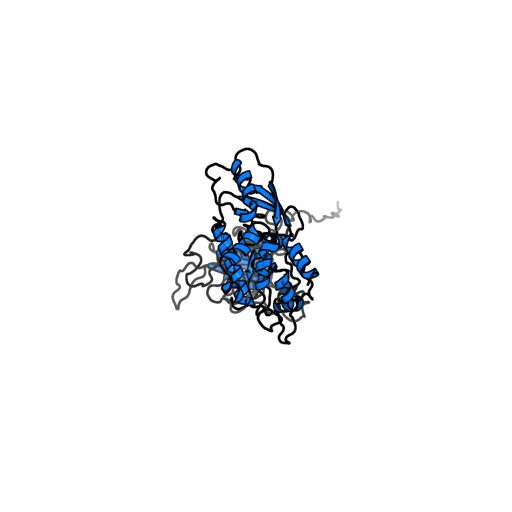355 ASP A O 1
ATOM 2938 N N . LYS A 1 356 ? -0.905 20.063 -39.323 1.00 84.50 356 LYS A N 1
ATOM 2939 C CA . LYS A 1 356 ? -1.543 21.289 -39.845 1.00 84.50 356 LYS A CA 1
ATOM 2940 C C . LYS A 1 356 ? -1.421 21.497 -41.360 1.00 84.50 356 LYS A C 1
ATOM 2942 O O . LYS A 1 356 ? -2.087 22.369 -41.906 1.00 84.50 356 LYS A O 1
ATOM 2947 N N . ARG A 1 357 ? -0.563 20.731 -42.045 1.00 83.00 357 ARG A N 1
ATOM 2948 C CA . ARG A 1 357 ? -0.451 20.744 -43.515 1.00 83.00 357 ARG A CA 1
ATOM 2949 C C . ARG A 1 357 ? -1.587 19.973 -44.193 1.00 83.00 357 ARG A C 1
ATOM 2951 O O . ARG A 1 357 ? -1.745 20.082 -45.404 1.00 83.00 357 ARG A O 1
ATOM 2958 N N . LYS A 1 358 ? -2.342 19.172 -43.436 1.00 85.31 358 LYS A N 1
ATOM 2959 C CA . LYS A 1 358 ? -3.504 18.418 -43.913 1.00 85.31 358 LYS A CA 1
ATOM 2960 C C . LYS A 1 358 ? -4.794 19.179 -43.635 1.00 85.31 358 LYS A C 1
ATOM 2962 O O . LYS A 1 358 ? -4.900 19.904 -42.649 1.00 85.31 358 LYS A O 1
ATOM 2967 N N . ASP A 1 359 ? -5.793 18.961 -44.482 1.00 88.12 359 ASP A N 1
ATOM 2968 C CA . ASP A 1 359 ? -7.131 19.491 -44.243 1.00 88.12 359 ASP A CA 1
ATOM 2969 C C . ASP A 1 359 ? -7.825 18.709 -43.103 1.00 88.12 359 ASP A C 1
ATOM 2971 O O . ASP A 1 359 ? -7.847 17.476 -43.162 1.00 88.12 359 ASP A O 1
ATOM 2975 N N . PRO A 1 360 ? -8.389 19.372 -42.070 1.00 89.31 360 PRO A N 1
ATOM 2976 C CA . PRO A 1 360 ? -9.101 18.715 -40.969 1.00 89.31 360 PRO A CA 1
ATOM 2977 C C . PRO A 1 360 ? -10.238 17.777 -41.389 1.00 89.31 360 PRO A C 1
ATOM 2979 O O . PRO A 1 360 ? -10.582 16.882 -40.623 1.00 89.31 360 PRO A O 1
ATOM 2982 N N . GLU A 1 361 ? -10.795 17.914 -42.595 1.00 90.00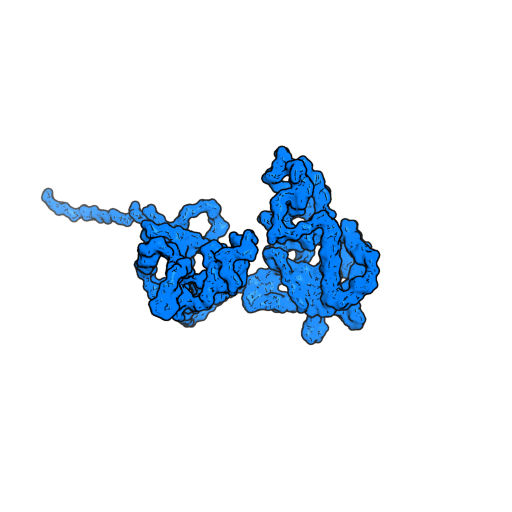 361 GLU A N 1
ATOM 2983 C CA . GLU A 1 361 ? -11.821 16.997 -43.107 1.00 90.00 361 GLU A CA 1
ATOM 2984 C C . GLU A 1 361 ? -11.345 15.545 -43.240 1.00 90.00 361 GLU A C 1
ATOM 2986 O O . GLU A 1 361 ? -12.182 14.639 -43.310 1.00 90.00 361 GLU A O 1
ATOM 2991 N N . CYS A 1 362 ? -10.029 15.299 -43.229 1.00 85.44 362 CYS A N 1
ATOM 2992 C CA . CYS A 1 362 ? -9.475 13.947 -43.198 1.00 85.44 362 CYS A CA 1
ATOM 2993 C C . CYS A 1 362 ? -9.661 13.227 -41.853 1.00 85.44 362 CYS A C 1
ATOM 2995 O O . CYS A 1 362 ? -9.366 12.039 -41.780 1.00 85.44 362 CYS A O 1
ATOM 2997 N N . ILE A 1 363 ? -10.141 13.903 -40.805 1.00 84.88 363 ILE A N 1
ATOM 2998 C CA . ILE A 1 363 ? -10.403 13.305 -39.490 1.00 84.88 363 ILE A CA 1
ATOM 2999 C C . ILE A 1 363 ? -11.740 12.554 -39.529 1.00 84.88 363 ILE A C 1
ATOM 3001 O O . ILE A 1 363 ? -12.764 13.114 -39.929 1.00 84.88 363 ILE A O 1
ATOM 3005 N N . ASP A 1 364 ? -11.742 11.294 -39.100 1.00 80.06 364 ASP A N 1
ATOM 3006 C CA . ASP A 1 364 ? -12.964 10.524 -38.866 1.00 80.06 364 ASP A CA 1
ATOM 3007 C C . ASP A 1 364 ? -13.547 10.892 -37.499 1.00 80.06 364 ASP A C 1
ATOM 3009 O O . ASP A 1 364 ? -13.038 10.457 -36.474 1.00 80.06 364 ASP A O 1
ATOM 3013 N N . LEU A 1 365 ? -14.611 11.701 -37.488 1.00 80.06 365 LEU A N 1
ATOM 3014 C CA . LEU A 1 365 ? -15.248 12.214 -36.272 1.00 80.06 365 LEU A CA 1
ATOM 3015 C C . LEU A 1 365 ? -15.969 11.137 -35.445 1.00 80.06 365 LEU A C 1
ATOM 3017 O O . LEU A 1 365 ? -16.244 11.382 -34.272 1.00 80.06 365 LEU A O 1
ATOM 3021 N N . SER A 1 366 ? -16.260 9.963 -36.020 1.00 72.69 366 SER A N 1
ATOM 3022 C CA . SER A 1 366 ? -17.029 8.905 -35.348 1.00 72.69 366 SER A CA 1
ATOM 3023 C C . SER A 1 366 ? -16.280 8.255 -34.180 1.00 72.69 366 SER A C 1
ATOM 3025 O O . SER A 1 366 ? -16.904 7.728 -33.261 1.00 72.69 366 SER A O 1
ATOM 3027 N N . VAL A 1 367 ? -14.950 8.350 -34.190 1.00 73.56 367 VAL A N 1
ATOM 3028 C CA . VAL A 1 367 ? -14.048 7.768 -33.186 1.00 73.56 367 VAL A CA 1
ATOM 3029 C C . VAL A 1 367 ? -13.387 8.830 -32.295 1.00 73.56 367 VA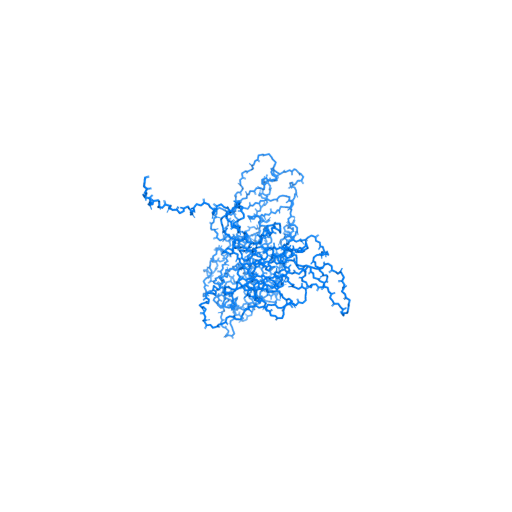L A C 1
ATOM 3031 O O . VAL A 1 367 ? -12.463 8.529 -31.540 1.00 73.56 367 VAL A O 1
ATOM 3034 N N . ILE A 1 368 ? -13.841 10.089 -32.380 1.00 82.25 368 ILE A N 1
ATOM 3035 C CA . ILE A 1 368 ? -13.243 11.226 -31.668 1.00 82.25 368 ILE A CA 1
ATOM 3036 C C . ILE A 1 368 ? -14.034 11.567 -30.410 1.00 82.25 368 ILE A C 1
ATOM 3038 O O . ILE A 1 368 ? -15.206 11.937 -30.463 1.00 82.25 368 ILE A O 1
ATOM 3042 N N . VAL A 1 369 ? -13.344 11.558 -29.271 1.00 86.12 369 VAL A N 1
ATOM 3043 C CA . VAL A 1 369 ? -13.872 12.035 -27.984 1.00 86.12 369 VAL A CA 1
ATOM 3044 C C . VAL A 1 369 ? -13.979 13.561 -27.977 1.00 86.12 369 VAL A C 1
ATOM 3046 O O . VAL A 1 369 ? -14.939 14.134 -27.455 1.00 86.12 369 VAL A O 1
ATOM 3049 N N . GLY A 1 370 ? -12.987 14.233 -28.560 1.00 90.50 370 GLY A N 1
ATOM 3050 C CA . GLY A 1 370 ? -12.961 15.678 -28.757 1.00 90.50 370 GLY A CA 1
ATOM 3051 C C . GLY A 1 370 ? -11.599 16.166 -29.243 1.00 90.50 370 GLY A C 1
ATOM 3052 O O . GLY A 1 370 ? -10.749 15.385 -29.663 1.00 90.50 370 GLY A O 1
ATOM 3053 N N . PHE A 1 371 ? -11.384 17.473 -29.174 1.00 94.81 371 PHE A N 1
ATOM 3054 C CA . PHE A 1 371 ? -10.158 18.129 -29.613 1.00 94.81 371 PHE A CA 1
ATOM 3055 C C . PHE A 1 371 ? -9.604 19.021 -28.512 1.00 94.81 371 PHE A C 1
ATOM 3057 O O . PHE A 1 371 ? -10.362 19.618 -27.742 1.00 94.81 371 PHE A O 1
ATOM 3064 N N . ILE A 1 372 ? -8.281 19.158 -28.486 1.00 96.19 372 ILE A N 1
ATOM 3065 C CA . ILE A 1 372 ? -7.587 20.142 -27.660 1.00 96.19 372 ILE A CA 1
ATOM 3066 C C . ILE A 1 372 ? -6.758 21.043 -28.574 1.00 96.19 372 ILE A C 1
ATOM 3068 O O . ILE A 1 372 ? -5.928 20.570 -29.347 1.00 96.19 372 ILE A O 1
ATOM 3072 N N . LEU A 1 373 ? -6.980 22.350 -28.482 1.00 92.69 373 LEU A N 1
ATOM 3073 C CA . LEU A 1 373 ? -6.197 23.373 -29.169 1.00 92.69 373 LEU A CA 1
ATOM 3074 C C . LEU A 1 373 ? -5.190 23.997 -28.205 1.00 92.69 373 LEU A C 1
ATOM 3076 O O . LEU A 1 373 ? -5.531 24.315 -27.065 1.00 92.69 373 LEU A O 1
ATOM 3080 N N . ASN A 1 374 ? -3.976 24.226 -28.697 1.00 89.88 374 ASN A N 1
ATOM 3081 C CA . ASN A 1 374 ? -2.948 25.013 -28.029 1.00 89.88 374 ASN A CA 1
ATOM 3082 C C . ASN A 1 374 ? -2.766 26.336 -28.775 1.00 89.88 374 ASN A C 1
ATOM 3084 O O . ASN A 1 374 ? -2.326 26.340 -29.929 1.00 89.88 374 ASN A O 1
ATOM 3088 N N . VAL A 1 375 ? -3.107 27.456 -28.141 1.00 87.94 375 VAL A N 1
ATOM 3089 C CA . VAL A 1 375 ? -3.081 28.782 -28.778 1.00 87.94 375 VAL A CA 1
ATOM 3090 C C . VAL A 1 375 ? -2.195 29.767 -28.005 1.00 87.94 375 VAL A C 1
ATOM 3092 O O . VAL A 1 375 ? -2.077 29.658 -26.779 1.00 87.94 375 VAL A O 1
ATOM 3095 N N . PRO A 1 376 ? -1.560 30.743 -28.681 1.00 80.38 376 PRO A N 1
ATOM 3096 C CA . PRO A 1 376 ? -0.893 31.856 -28.004 1.00 80.38 376 PRO A CA 1
ATOM 3097 C C . PRO A 1 376 ? -1.905 32.677 -27.186 1.00 80.38 376 PRO A C 1
ATOM 3099 O O . PRO A 1 376 ? -3.068 32.824 -27.565 1.00 80.38 376 PRO A O 1
ATOM 3102 N N . SER A 1 377 ? -1.473 33.219 -26.049 1.00 73.06 377 SER A N 1
ATOM 3103 C CA . SER A 1 377 ? -2.323 33.992 -25.145 1.00 73.06 377 SER A CA 1
ATOM 3104 C C . SER A 1 377 ? -1.603 35.224 -24.604 1.00 73.06 377 SER A C 1
ATOM 3106 O O . SER A 1 377 ? -0.796 35.111 -23.681 1.00 73.06 377 SER A O 1
ATOM 3108 N N . ASP A 1 378 ? -2.009 36.404 -25.068 1.00 57.75 378 ASP A N 1
ATOM 3109 C CA . ASP A 1 378 ? -1.472 37.681 -24.590 1.00 57.75 378 ASP A CA 1
ATOM 3110 C C . ASP A 1 378 ? -2.133 38.164 -23.289 1.00 57.75 378 ASP A C 1
ATOM 3112 O O . ASP A 1 378 ? -3.323 37.940 -23.040 1.00 57.75 378 ASP A O 1
ATOM 3116 N N . TYR A 1 379 ? -1.364 38.878 -22.459 1.00 48.97 379 TYR A N 1
ATOM 3117 C CA . TYR A 1 379 ? -1.864 39.544 -21.255 1.00 48.97 379 TYR A CA 1
ATOM 3118 C C . TYR A 1 379 ? -2.131 41.024 -21.549 1.00 48.97 379 TYR A C 1
ATOM 3120 O O . TYR A 1 379 ? -1.211 41.779 -21.873 1.00 48.97 379 TYR A O 1
ATOM 3128 N N . LYS A 1 380 ? -3.390 41.452 -21.409 1.00 42.72 380 LYS A N 1
ATOM 3129 C CA . LYS A 1 380 ? -3.771 42.867 -21.504 1.00 42.72 380 LYS A CA 1
ATOM 3130 C C . LYS A 1 380 ? -3.804 43.473 -20.105 1.00 42.72 380 LYS A C 1
ATOM 3132 O O . LYS A 1 380 ? -4.648 43.097 -19.294 1.00 42.72 380 LYS A O 1
ATOM 3137 N N . PHE A 1 381 ? -2.899 44.408 -19.826 1.00 40.56 381 PHE A N 1
ATOM 3138 C CA . PHE A 1 381 ? -2.946 45.226 -18.615 1.00 40.56 381 PHE A CA 1
ATOM 3139 C C . PHE A 1 381 ? -3.253 46.673 -19.009 1.00 40.56 381 PHE A C 1
ATOM 3141 O O . PHE A 1 381 ? -2.394 47.392 -19.519 1.00 40.56 381 PHE A O 1
ATOM 3148 N N . GLY A 1 382 ? -4.506 47.095 -18.816 1.00 51.34 382 GLY A N 1
ATOM 3149 C CA . GLY A 1 382 ? -4.977 48.399 -19.286 1.00 51.34 382 GLY A CA 1
ATOM 3150 C C . GLY A 1 382 ? -4.859 48.529 -20.810 1.00 51.34 382 GLY A C 1
ATOM 3151 O O . GLY A 1 382 ? -5.346 47.673 -21.545 1.00 51.34 382 GLY A O 1
ATOM 3152 N N . PHE A 1 383 ? -4.202 49.591 -21.281 1.00 39.78 383 PHE A N 1
ATOM 3153 C CA . PHE A 1 383 ? -4.025 49.895 -22.710 1.00 39.78 383 PHE A CA 1
ATOM 3154 C C . PHE A 1 383 ? -2.780 49.240 -23.339 1.00 39.78 383 PHE A C 1
ATOM 3156 O O . PHE A 1 383 ? -2.515 49.452 -24.520 1.00 39.78 383 PHE A O 1
ATOM 3163 N N . ILE A 1 384 ? -1.999 48.472 -22.567 1.00 32.94 384 ILE A N 1
ATOM 3164 C CA . ILE A 1 384 ? -0.709 47.911 -22.993 1.00 32.94 384 ILE A CA 1
ATOM 3165 C C . ILE A 1 384 ? -0.802 46.379 -23.026 1.00 32.94 384 ILE A C 1
ATOM 3167 O O . ILE A 1 384 ? -1.224 45.738 -22.058 1.00 32.94 384 ILE A O 1
ATOM 3171 N N . THR A 1 385 ? -0.388 45.789 -24.149 1.00 40.38 385 THR A N 1
ATOM 3172 C CA . THR A 1 385 ? -0.269 44.332 -24.312 1.00 40.38 385 THR A CA 1
ATOM 3173 C C . THR A 1 385 ? 1.172 43.936 -24.002 1.00 40.38 385 THR A C 1
ATOM 3175 O O . THR A 1 385 ? 2.089 44.367 -24.700 1.00 40.38 385 THR A O 1
ATOM 3178 N N . LEU A 1 386 ? 1.390 43.167 -22.933 1.00 39.34 386 LEU A N 1
ATOM 3179 C CA . LEU A 1 386 ? 2.729 42.697 -22.558 1.00 39.34 386 LEU A CA 1
ATOM 3180 C C . LEU A 1 386 ? 3.062 41.416 -23.348 1.00 39.34 386 LEU A C 1
ATOM 3182 O O . LEU A 1 386 ? 2.288 40.459 -23.252 1.00 39.34 386 LEU A O 1
ATOM 3186 N N . PRO A 1 387 ? 4.194 41.348 -24.082 1.00 40.72 387 PRO A N 1
ATOM 3187 C CA . PRO A 1 387 ? 4.541 40.225 -24.957 1.00 40.72 387 PRO A CA 1
ATOM 3188 C C . PRO A 1 387 ? 5.155 39.067 -24.154 1.00 40.72 387 PRO A C 1
ATOM 3190 O O . PRO A 1 387 ? 6.324 38.710 -24.297 1.00 40.72 387 PRO A O 1
ATOM 3193 N N . LEU A 1 388 ? 4.367 38.490 -23.251 1.00 49.59 388 LEU A N 1
ATOM 3194 C CA . LEU A 1 388 ? 4.721 37.275 -22.523 1.00 49.59 388 LEU A CA 1
ATOM 3195 C C . LEU A 1 388 ? 4.171 36.083 -23.314 1.00 49.59 388 LEU A C 1
ATOM 3197 O O . LEU A 1 388 ? 2.959 35.896 -23.357 1.00 49.59 388 LEU A O 1
ATOM 3201 N N . HIS A 1 389 ? 5.053 35.285 -23.924 1.00 55.16 389 HIS A N 1
ATOM 3202 C CA . HIS A 1 389 ? 4.716 34.121 -24.758 1.00 55.16 389 HIS A CA 1
ATOM 3203 C C . HIS A 1 389 ? 4.086 32.988 -23.925 1.00 55.16 389 HIS A C 1
ATOM 3205 O O . HIS A 1 389 ? 4.734 31.991 -23.609 1.00 55.16 389 HIS A O 1
ATOM 3211 N N . LYS A 1 390 ? 2.824 33.145 -23.519 1.00 68.06 390 LYS A N 1
ATOM 3212 C CA . LYS A 1 390 ? 2.073 32.136 -22.764 1.00 68.06 390 LYS A CA 1
ATOM 3213 C C . LYS A 1 390 ? 1.141 31.351 -23.676 1.00 68.06 390 LYS A C 1
ATOM 3215 O O . LYS A 1 390 ? 0.592 31.883 -24.639 1.00 68.06 390 LYS A O 1
ATOM 3220 N N . ARG A 1 391 ? 0.964 30.074 -23.348 1.00 79.56 391 ARG A N 1
ATOM 3221 C CA . ARG A 1 391 ? 0.102 29.130 -24.060 1.00 79.56 391 ARG A CA 1
ATOM 3222 C C . ARG A 1 391 ? -1.229 28.967 -23.339 1.00 79.56 391 ARG A C 1
ATOM 3224 O O . ARG A 1 391 ? -1.301 29.126 -22.119 1.00 79.56 391 ARG A O 1
ATOM 3231 N N . HIS A 1 392 ? -2.279 28.678 -24.093 1.00 87.50 392 HIS A N 1
ATOM 3232 C CA . HIS A 1 392 ? -3.620 28.462 -23.572 1.00 87.50 392 HIS A CA 1
ATOM 3233 C C . HIS A 1 392 ? -4.266 27.256 -24.237 1.00 87.50 392 HIS A C 1
ATOM 3235 O O . HIS A 1 392 ? -4.216 27.112 -25.458 1.00 87.50 392 HIS A O 1
ATOM 3241 N N . TRP A 1 393 ? -4.878 26.418 -23.407 1.00 92.38 393 TRP A N 1
ATOM 3242 C CA . TRP A 1 393 ? -5.523 25.183 -23.819 1.00 92.38 393 TRP A CA 1
ATOM 3243 C C . TRP A 1 393 ? -7.028 25.409 -23.964 1.00 92.38 393 TRP A C 1
ATOM 3245 O O . TRP A 1 393 ? -7.652 26.048 -23.112 1.00 92.38 393 TRP A O 1
ATOM 3255 N N . ILE A 1 394 ? -7.599 24.906 -25.056 1.00 93.50 394 ILE A N 1
ATOM 3256 C CA . ILE A 1 394 ? -9.028 25.015 -25.363 1.00 93.50 394 ILE A CA 1
ATOM 3257 C C . ILE A 1 394 ? -9.557 23.631 -25.722 1.00 93.50 394 ILE A C 1
ATOM 3259 O O . ILE A 1 394 ? -8.992 22.965 -26.585 1.00 93.50 394 ILE A O 1
ATOM 3263 N N . ALA A 1 395 ? -10.658 23.219 -25.094 1.00 95.88 395 ALA A N 1
ATOM 3264 C CA . ALA A 1 395 ? -11.365 21.995 -25.453 1.00 95.88 395 ALA A CA 1
ATOM 3265 C C . ALA A 1 395 ? -12.466 22.293 -26.474 1.00 95.88 395 ALA A C 1
ATOM 3267 O O . ALA A 1 395 ? -13.213 23.264 -26.332 1.00 95.88 395 ALA A O 1
ATOM 3268 N N . VAL A 1 396 ? -12.605 21.419 -27.467 1.00 95.31 396 VAL A N 1
ATOM 3269 C CA . VAL A 1 396 ? -13.737 21.406 -28.398 1.00 95.31 396 VAL A CA 1
ATOM 3270 C C . VAL A 1 396 ? -14.342 20.010 -28.395 1.00 95.31 396 VAL A C 1
ATOM 3272 O O . VAL A 1 396 ? -13.625 19.025 -28.557 1.00 95.31 396 VAL A O 1
ATOM 3275 N N . ARG A 1 397 ? -15.658 19.900 -28.203 1.00 93.06 397 ARG A N 1
ATOM 3276 C CA . ARG A 1 397 ? -16.335 18.597 -28.118 1.00 93.06 397 ARG A CA 1
ATOM 3277 C C . ARG A 1 397 ? -17.744 18.634 -28.699 1.00 93.06 397 ARG A C 1
ATOM 3279 O O . ARG A 1 397 ? -18.423 19.657 -28.616 1.00 93.06 397 ARG A O 1
ATOM 3286 N N . ALA A 1 398 ? -18.167 17.500 -29.260 1.00 88.31 398 ALA A N 1
ATOM 3287 C CA . ALA A 1 398 ? -19.554 17.239 -29.620 1.00 88.31 398 ALA A CA 1
ATOM 3288 C C . ALA A 1 398 ? -20.393 16.947 -28.370 1.00 88.31 398 ALA A C 1
ATOM 3290 O O . ALA A 1 398 ? -20.083 16.043 -27.592 1.00 88.31 398 ALA A O 1
ATOM 3291 N N . ILE A 1 399 ? -21.472 17.699 -28.190 1.00 84.94 399 ILE A N 1
ATOM 3292 C CA . ILE A 1 399 ? -22.443 17.528 -27.112 1.00 84.94 399 ILE A CA 1
ATOM 3293 C C . ILE A 1 399 ? -23.820 17.598 -27.761 1.00 84.94 399 ILE A C 1
ATOM 3295 O O . ILE A 1 399 ? -24.150 18.587 -28.411 1.00 84.94 399 ILE A O 1
ATOM 3299 N N . GLU A 1 400 ? -24.589 16.515 -27.649 1.00 81.56 400 GLU A N 1
ATOM 3300 C CA . GLU A 1 400 ? -25.922 16.392 -28.264 1.00 81.56 400 GLU A CA 1
ATOM 3301 C C . GLU A 1 400 ? -25.951 16.723 -29.772 1.00 81.56 400 GLU A C 1
ATOM 3303 O O . GLU A 1 400 ? -26.845 17.407 -30.268 1.00 81.56 400 GLU A O 1
ATOM 3308 N N . GLY A 1 401 ? -24.946 16.254 -30.519 1.00 77.69 401 GLY A N 1
ATOM 3309 C CA . GLY A 1 401 ? -24.884 16.419 -31.977 1.00 77.69 401 GLY A CA 1
ATOM 3310 C C . GLY A 1 401 ? -24.451 17.808 -32.461 1.00 77.69 401 GLY A C 1
ATOM 3311 O O . GLY A 1 401 ? -24.487 18.066 -33.662 1.00 77.69 401 GLY A O 1
ATOM 3312 N N . LYS A 1 402 ? -24.024 18.702 -31.558 1.00 86.12 402 LYS A N 1
ATOM 3313 C CA . LYS A 1 402 ? -23.406 19.990 -31.905 1.00 86.12 402 LYS A CA 1
ATOM 3314 C C . LYS A 1 402 ? -22.030 20.129 -31.274 1.00 86.12 402 LYS A C 1
ATOM 3316 O O . LYS A 1 402 ? -21.803 19.687 -30.152 1.00 86.12 402 LYS A O 1
ATOM 3321 N N . TYR A 1 403 ? -21.119 20.783 -31.978 1.00 90.62 403 TYR A N 1
ATOM 3322 C CA . TYR A 1 403 ? -19.789 21.096 -31.478 1.00 90.62 403 TYR A CA 1
ATOM 3323 C C . TYR A 1 403 ? -19.791 22.414 -30.722 1.00 90.62 403 TYR A C 1
ATOM 3325 O O . TYR A 1 403 ? -20.382 23.403 -31.165 1.00 90.62 403 TYR A O 1
ATOM 3333 N N . TYR A 1 404 ? -19.088 22.425 -29.596 1.00 92.12 404 TYR A N 1
ATOM 3334 C CA . TYR A 1 404 ? -18.932 23.595 -28.746 1.00 92.12 404 TYR A CA 1
ATOM 3335 C C . TYR A 1 404 ? -17.459 23.921 -28.547 1.00 92.12 404 TYR A C 1
ATOM 3337 O O . TYR A 1 404 ? -16.648 23.032 -28.286 1.00 92.12 404 TYR A O 1
ATOM 3345 N N . ASN A 1 405 ? -17.141 25.209 -28.622 1.00 94.12 405 ASN A N 1
ATOM 3346 C CA . ASN A 1 405 ? -15.916 25.778 -28.094 1.00 94.12 405 ASN A CA 1
ATOM 3347 C C . ASN A 1 405 ? -16.090 25.955 -26.579 1.00 94.12 405 ASN A C 1
ATOM 3349 O O . ASN A 1 405 ? -16.931 26.733 -26.118 1.00 94.12 405 ASN A O 1
ATOM 3353 N N . LEU A 1 406 ? -15.297 25.209 -25.814 1.00 93.31 406 LEU A N 1
ATOM 3354 C CA . LEU A 1 406 ? -15.338 25.167 -24.355 1.00 93.31 406 LEU A CA 1
ATOM 3355 C C . LEU A 1 406 ? -14.117 25.865 -23.748 1.00 93.31 406 LEU A C 1
ATOM 3357 O O . LEU A 1 406 ? -13.591 25.450 -22.711 1.00 93.31 406 LEU A O 1
ATOM 3361 N N . ASP A 1 407 ? -13.640 26.924 -24.403 1.00 91.81 407 ASP A N 1
ATOM 3362 C CA . ASP A 1 407 ? -12.583 27.772 -23.871 1.00 91.81 407 ASP A CA 1
ATOM 3363 C C . ASP A 1 407 ? -12.973 28.303 -22.483 1.00 91.81 407 ASP A C 1
ATOM 3365 O O . ASP A 1 407 ? -13.936 29.052 -22.307 1.00 91.81 407 ASP A O 1
ATOM 3369 N N . SER A 1 408 ? -12.177 27.935 -21.481 1.00 87.75 408 SER A N 1
ATOM 3370 C CA . SER A 1 408 ? -12.371 28.350 -20.093 1.00 87.75 408 SER A CA 1
ATOM 3371 C C . SER A 1 408 ? -12.324 29.879 -19.889 1.00 87.75 408 SER A C 1
ATOM 3373 O O . SER A 1 408 ? -12.834 30.375 -18.882 1.00 87.75 408 SER A O 1
ATOM 3375 N N . LYS A 1 409 ? -11.784 30.664 -20.832 1.00 84.94 409 LYS A N 1
ATOM 3376 C CA . LYS A 1 409 ? -11.852 32.138 -20.815 1.00 84.94 409 LYS A CA 1
ATOM 3377 C C . LYS A 1 409 ? -13.216 32.694 -21.218 1.00 84.94 409 LYS A C 1
ATOM 3379 O O . LYS A 1 409 ? -13.528 33.833 -20.863 1.00 84.94 409 LYS A O 1
ATOM 3384 N N . LEU A 1 410 ? -14.039 31.918 -21.922 1.00 81.25 410 LEU A N 1
ATOM 3385 C CA . LEU A 1 410 ? -15.394 32.323 -22.269 1.00 81.25 410 LEU A CA 1
ATOM 3386 C C . LEU A 1 410 ? -16.291 32.306 -21.032 1.00 81.25 410 LEU A C 1
ATOM 3388 O O . LEU A 1 410 ? -16.184 31.452 -20.149 1.00 81.25 410 LEU A O 1
ATOM 3392 N N . HIS A 1 411 ? -17.228 33.250 -20.982 1.00 75.25 411 HIS A N 1
ATOM 3393 C CA . HIS A 1 411 ? -18.230 33.290 -19.920 1.00 75.25 411 HIS A CA 1
ATOM 3394 C C . HIS A 1 411 ? -19.206 32.099 -19.998 1.00 75.25 411 HIS A C 1
ATOM 3396 O O . HIS A 1 411 ? -19.737 31.670 -18.973 1.00 75.25 411 HIS A O 1
ATOM 3402 N N . MET A 1 412 ? -19.437 31.569 -21.200 1.00 78.31 412 MET A N 1
ATOM 3403 C CA . MET A 1 412 ? -20.295 30.416 -21.484 1.00 78.31 412 MET A CA 1
ATOM 3404 C C . MET A 1 412 ? -19.789 29.668 -22.732 1.00 78.31 412 MET A C 1
ATOM 3406 O O . MET A 1 412 ? -19.090 30.294 -23.530 1.00 78.31 412 MET A O 1
ATOM 3410 N N . PRO A 1 413 ? -20.145 28.381 -22.920 1.00 86.56 413 PRO A N 1
ATOM 3411 C CA . PRO A 1 413 ? -19.831 27.628 -24.133 1.00 86.56 413 PRO A CA 1
ATOM 3412 C C . PRO A 1 413 ? -20.312 28.346 -25.385 1.00 86.56 413 PRO A C 1
ATOM 3414 O O . PRO A 1 413 ? -21.463 28.783 -25.449 1.00 86.56 413 PRO A O 1
ATOM 3417 N N . GLU A 1 414 ? -19.458 28.413 -26.396 1.00 89.75 414 GLU A N 1
ATOM 3418 C CA . GLU A 1 414 ? -19.824 28.964 -27.694 1.00 89.75 414 GLU A CA 1
ATOM 3419 C C . GLU A 1 414 ? -20.160 27.814 -28.648 1.00 89.75 414 GLU A C 1
ATOM 3421 O O . GLU A 1 414 ? -19.356 26.911 -28.872 1.00 89.75 414 GLU A O 1
ATOM 3426 N N . CYS A 1 415 ? -21.381 27.810 -29.181 1.00 90.25 415 CYS A N 1
ATOM 3427 C CA . CYS A 1 415 ? -21.820 26.785 -30.120 1.00 90.25 415 CYS A CA 1
ATOM 3428 C C . CYS A 1 415 ? -21.166 27.024 -31.485 1.00 90.25 415 CYS A C 1
ATOM 3430 O O . CYS A 1 415 ? -21.481 28.006 -32.151 1.00 90.25 415 CYS A O 1
ATOM 3432 N N . ILE A 1 416 ? -20.317 26.095 -31.921 1.00 92.69 416 ILE A N 1
ATOM 3433 C CA . ILE A 1 416 ? -19.747 26.076 -33.274 1.00 92.69 416 ILE A CA 1
ATOM 3434 C C . ILE A 1 416 ? -20.794 25.544 -34.262 1.00 92.69 416 ILE A C 1
ATOM 3436 O O . ILE A 1 416 ? -20.959 26.088 -35.350 1.00 92.69 416 ILE A O 1
ATOM 3440 N N . GLY A 1 417 ? -21.549 24.515 -33.855 1.00 86.19 417 GLY A N 1
ATOM 3441 C CA . GLY A 1 417 ? -22.650 23.949 -34.636 1.00 86.19 417 GLY A CA 1
ATOM 3442 C C . GLY A 1 417 ? -22.333 22.575 -35.228 1.00 86.19 417 GLY A C 1
ATOM 3443 O O . GLY A 1 417 ? -22.002 21.651 -34.494 1.00 86.19 417 GLY A O 1
ATOM 3444 N N . THR A 1 418 ? -22.519 22.422 -36.533 1.00 90.44 418 THR A N 1
ATOM 3445 C CA . THR A 1 418 ? -22.406 21.156 -37.285 1.00 90.44 418 THR A CA 1
ATOM 3446 C C . THR A 1 418 ? -20.955 20.744 -37.561 1.00 90.44 418 THR A C 1
ATOM 3448 O O . THR A 1 418 ? -20.025 21.518 -37.337 1.00 90.44 418 THR A O 1
ATOM 3451 N N . GLU A 1 419 ? -20.747 19.537 -38.092 1.00 88.00 419 GLU A N 1
ATOM 3452 C CA . GLU A 1 419 ? -19.422 19.039 -38.499 1.00 88.00 419 GLU A CA 1
ATOM 3453 C C . GLU A 1 419 ? -18.738 19.944 -39.535 1.00 88.00 419 GLU A C 1
ATOM 3455 O O . GLU A 1 419 ? -17.556 20.256 -39.405 1.00 88.00 419 GLU A O 1
ATOM 3460 N N . GLN A 1 420 ? -19.475 20.443 -40.535 1.00 88.94 420 GLN A N 1
ATOM 3461 C CA . GLN A 1 420 ? -18.911 21.354 -41.538 1.00 88.94 420 GLN A CA 1
ATOM 3462 C C . GLN A 1 420 ? -18.441 22.666 -40.896 1.00 88.94 420 GLN A C 1
ATOM 3464 O O . GLN A 1 420 ? -17.387 23.202 -41.248 1.00 88.94 420 GLN A O 1
ATOM 3469 N N . GLN A 1 421 ? -19.202 23.169 -39.920 1.00 89.75 421 GLN A N 1
ATOM 3470 C CA . GLN A 1 421 ? -18.850 24.375 -39.171 1.00 89.75 421 GLN A CA 1
ATOM 3471 C C . GLN A 1 421 ? -17.650 24.135 -38.249 1.00 89.75 421 GLN A C 1
ATOM 3473 O O . GLN A 1 421 ? -16.798 25.014 -38.127 1.00 89.75 421 GLN A O 1
ATOM 3478 N N . LEU A 1 422 ? -17.527 22.936 -37.670 1.00 93.00 422 LEU A N 1
ATOM 3479 C CA . LEU A 1 422 ? -16.329 22.521 -36.946 1.00 93.00 422 LEU A CA 1
ATOM 3480 C C . LEU A 1 422 ? -15.099 22.531 -37.855 1.00 93.00 422 LEU A C 1
ATOM 3482 O O . LEU A 1 422 ? -14.088 23.118 -37.481 1.00 93.00 422 LEU A O 1
ATOM 3486 N N . PHE A 1 423 ? -15.155 21.919 -39.039 1.00 93.31 423 PHE A N 1
ATOM 3487 C CA . PHE A 1 423 ? -13.998 21.899 -39.938 1.00 93.31 423 PHE A CA 1
ATOM 3488 C C . PHE A 1 423 ? -13.613 23.304 -40.408 1.00 93.31 423 PHE A C 1
ATOM 3490 O O . PHE A 1 423 ? -12.427 23.630 -40.438 1.00 93.31 423 PHE A O 1
ATOM 3497 N N . ALA A 1 424 ? -14.589 24.166 -40.711 1.00 91.50 424 ALA A N 1
ATOM 3498 C CA . ALA A 1 424 ? -14.333 25.574 -41.014 1.00 91.50 424 ALA A CA 1
ATOM 3499 C C . ALA A 1 424 ? -13.647 26.296 -39.841 1.00 91.50 424 ALA A C 1
ATOM 3501 O O . ALA A 1 424 ? -12.645 26.988 -40.040 1.00 91.50 424 ALA A O 1
ATOM 3502 N N . TYR A 1 425 ? -14.131 26.072 -38.617 1.00 92.81 425 TYR A N 1
ATOM 3503 C CA . TYR A 1 425 ? -13.516 26.593 -37.401 1.00 92.81 425 TYR A CA 1
ATOM 3504 C C . TYR A 1 425 ? -12.076 26.085 -37.232 1.00 92.81 425 TYR A C 1
ATOM 3506 O O . TYR A 1 425 ? -11.164 26.891 -37.073 1.00 92.81 425 TYR A O 1
ATOM 3514 N N . LEU A 1 426 ? -11.826 24.775 -37.334 1.00 92.00 426 LEU A N 1
ATOM 3515 C CA . LEU A 1 426 ? -10.486 24.193 -37.187 1.00 92.00 426 LEU A CA 1
ATOM 3516 C C . LEU A 1 426 ? -9.518 24.699 -38.263 1.00 92.00 426 LEU A C 1
ATOM 3518 O O . LEU A 1 426 ? -8.384 25.042 -37.937 1.00 92.00 426 LEU A O 1
ATOM 3522 N N . ARG A 1 427 ? -9.959 24.828 -39.522 1.00 92.75 427 ARG A N 1
ATOM 3523 C CA . ARG A 1 427 ? -9.157 25.441 -40.595 1.00 92.75 427 ARG A CA 1
ATOM 3524 C C . ARG A 1 427 ? -8.745 26.862 -40.234 1.00 92.75 427 ARG A C 1
ATOM 3526 O O . ARG A 1 427 ? -7.571 27.195 -40.348 1.00 92.75 427 ARG A O 1
ATOM 3533 N N . GLN A 1 428 ? -9.684 27.678 -39.753 1.00 90.31 428 GLN A N 1
ATOM 3534 C CA . GLN A 1 428 ? -9.391 29.040 -39.303 1.00 90.31 428 GLN A CA 1
ATOM 3535 C C . GLN A 1 428 ? -8.386 29.047 -38.140 1.00 90.31 428 GLN A C 1
ATOM 3537 O O . GLN A 1 428 ? -7.462 29.858 -38.131 1.00 90.31 428 GLN A O 1
ATOM 3542 N N . GLN A 1 429 ? -8.526 28.131 -37.176 1.00 87.69 429 GLN A N 1
ATOM 3543 C CA . GLN A 1 429 ? -7.586 28.006 -36.059 1.00 87.69 429 GLN A CA 1
ATOM 3544 C C . GLN A 1 429 ? -6.191 27.546 -36.513 1.00 87.69 429 GLN A C 1
ATOM 3546 O O . GLN A 1 429 ? -5.208 27.938 -35.899 1.00 87.69 429 GLN A O 1
ATOM 3551 N N . LEU A 1 430 ? -6.068 26.759 -37.582 1.00 86.94 430 LEU A N 1
ATOM 3552 C CA . LEU A 1 430 ? -4.785 26.221 -38.057 1.00 86.94 430 LEU A CA 1
ATOM 3553 C C . LEU A 1 430 ? -4.039 27.127 -39.050 1.00 86.94 430 LEU A C 1
ATOM 3555 O O . LEU A 1 430 ? -2.883 26.854 -39.365 1.00 86.94 430 LEU A O 1
ATOM 3559 N N . GLN A 1 431 ? -4.656 28.217 -39.524 1.00 83.06 431 GLN A N 1
ATOM 3560 C CA . GLN A 1 431 ? -3.992 29.196 -40.401 1.00 83.06 431 GLN A CA 1
ATOM 3561 C C . GLN A 1 431 ? -2.832 29.928 -39.710 1.00 83.06 431 GLN A C 1
ATOM 3563 O O . GLN A 1 431 ? -1.881 30.347 -40.371 1.00 83.06 431 GLN A O 1
ATOM 3568 N N . ALA A 1 432 ? -2.895 30.093 -38.387 1.00 79.25 432 ALA A N 1
ATOM 3569 C CA . ALA A 1 432 ? -1.825 30.714 -37.618 1.00 79.25 432 ALA A CA 1
ATOM 3570 C C . ALA A 1 432 ? -0.718 29.694 -37.318 1.00 79.25 432 ALA A C 1
ATOM 3572 O O . ALA A 1 432 ? -0.968 28.597 -36.819 1.00 79.25 432 ALA A O 1
ATOM 3573 N N . ASN A 1 433 ? 0.532 30.064 -37.606 1.00 73.44 433 ASN A N 1
ATOM 3574 C CA . ASN A 1 433 ? 1.658 29.133 -37.520 1.00 73.44 433 ASN A CA 1
ATOM 3575 C C . ASN A 1 433 ? 1.993 28.661 -36.105 1.00 73.44 433 ASN A C 1
ATOM 3577 O O . ASN A 1 433 ? 2.646 27.626 -35.965 1.00 73.44 433 ASN A O 1
ATOM 3581 N N . ASP A 1 434 ? 1.553 29.401 -35.098 1.00 80.00 434 ASP A N 1
ATOM 3582 C CA . ASP A 1 434 ? 1.808 29.171 -33.685 1.00 80.00 434 ASP A CA 1
ATOM 3583 C C . ASP A 1 434 ? 0.691 28.383 -32.986 1.00 80.00 434 ASP A C 1
ATOM 3585 O O . ASP A 1 434 ? 0.728 28.235 -31.767 1.00 80.00 434 ASP A O 1
ATOM 3589 N N . ARG A 1 435 ? -0.296 27.849 -33.710 1.00 87.19 435 ARG A N 1
ATOM 3590 C CA . ARG A 1 435 ? -1.377 27.039 -33.131 1.00 87.19 435 ARG A CA 1
ATOM 3591 C C . ARG A 1 435 ? -1.174 25.557 -33.407 1.00 87.19 435 ARG A C 1
ATOM 3593 O O . ARG A 1 435 ? -0.713 25.166 -34.478 1.00 87.19 435 ARG A O 1
ATOM 3600 N N . GLU A 1 436 ? -1.534 24.737 -32.427 1.00 89.44 436 GLU A N 1
ATOM 3601 C CA . GLU A 1 436 ? -1.434 23.277 -32.511 1.00 89.44 436 GLU A CA 1
ATOM 3602 C C . GLU A 1 436 ? -2.787 22.647 -32.182 1.00 89.44 436 GLU A C 1
ATOM 3604 O O . GLU A 1 436 ? -3.536 23.165 -31.349 1.00 89.44 436 GLU A O 1
ATOM 3609 N N . LEU A 1 437 ? -3.087 21.527 -32.839 1.00 92.38 437 LEU A N 1
ATOM 3610 C CA . LEU A 1 437 ? -4.321 20.771 -32.667 1.00 92.38 437 LEU A CA 1
ATOM 3611 C C . LEU A 1 437 ? -3.992 19.330 -32.279 1.00 92.38 437 LEU A C 1
ATOM 3613 O O . LEU A 1 437 ? -3.235 18.645 -32.970 1.00 92.38 437 LEU A O 1
ATOM 3617 N N . PHE A 1 438 ? -4.625 18.876 -31.206 1.00 93.25 438 PHE A N 1
ATOM 3618 C CA . PHE A 1 438 ? -4.602 17.500 -30.740 1.00 93.25 438 PHE A CA 1
ATOM 3619 C C . PHE A 1 438 ? -5.989 16.886 -30.909 1.00 93.25 438 PHE A C 1
ATOM 3621 O O . PHE A 1 438 ? -7.000 17.475 -30.518 1.00 93.25 438 PHE A O 1
ATOM 3628 N N . VAL A 1 439 ? -6.020 15.697 -31.498 1.00 89.88 439 VAL A N 1
ATOM 3629 C CA . VAL A 1 439 ? -7.218 14.881 -31.694 1.00 89.88 439 VAL A CA 1
ATOM 3630 C C . VAL A 1 439 ? -7.263 13.846 -30.577 1.00 89.88 439 VAL A C 1
ATOM 3632 O O . VAL A 1 439 ? -6.278 13.137 -30.378 1.00 89.88 439 VAL A O 1
ATOM 3635 N N . ILE A 1 440 ? -8.366 13.786 -29.829 1.00 90.81 440 ILE A N 1
ATOM 3636 C CA . ILE A 1 440 ? -8.499 12.901 -28.667 1.00 90.81 440 ILE A CA 1
ATOM 3637 C C . ILE A 1 440 ? -9.370 11.699 -29.026 1.00 90.81 440 ILE A C 1
ATOM 3639 O O . ILE A 1 440 ? -10.517 11.873 -29.440 1.00 90.81 440 ILE A O 1
ATOM 3643 N N . ILE A 1 441 ? -8.836 10.495 -28.839 1.00 83.69 441 ILE A N 1
ATOM 3644 C CA . ILE A 1 441 ? -9.468 9.216 -29.203 1.00 83.69 441 ILE A CA 1
ATOM 3645 C C . ILE A 1 441 ? -9.513 8.270 -28.003 1.00 83.69 441 ILE A C 1
ATOM 3647 O O . ILE A 1 441 ? -8.691 8.406 -27.102 1.00 83.69 441 ILE A O 1
ATOM 3651 N N . GLU A 1 442 ? -10.448 7.319 -27.981 1.00 77.44 442 GLU A N 1
ATOM 3652 C CA . GLU A 1 442 ? -10.465 6.255 -26.963 1.00 77.44 442 GLU A CA 1
ATOM 3653 C C . GLU A 1 442 ? -9.427 5.169 -27.290 1.00 77.44 442 GLU A C 1
ATOM 3655 O O . GLU A 1 442 ? -9.314 4.719 -28.432 1.00 77.44 442 GLU A O 1
ATOM 3660 N N . SER A 1 443 ? -8.673 4.736 -26.281 1.00 67.19 443 SER A N 1
ATOM 3661 C CA . SER A 1 443 ? -7.662 3.682 -26.384 1.00 67.19 443 SER A CA 1
ATOM 3662 C C . SER A 1 443 ? -8.326 2.301 -26.432 1.00 67.19 443 SER A C 1
ATOM 3664 O O . SER A 1 443 ? -9.001 1.895 -25.484 1.00 67.19 443 SER A O 1
ATOM 3666 N N . SER A 1 444 ? -8.122 1.536 -27.511 1.00 55.06 444 SER A N 1
ATOM 3667 C CA . SER A 1 444 ? -8.578 0.140 -27.606 1.00 55.06 444 SER A CA 1
ATOM 3668 C C . SER A 1 444 ? -7.554 -0.816 -26.985 1.00 55.06 444 SER A C 1
ATOM 3670 O O . SER A 1 444 ? -6.393 -0.802 -27.380 1.00 55.06 444 SER A O 1
ATOM 3672 N N . ALA A 1 445 ? -7.990 -1.689 -26.072 1.00 43.81 445 ALA A N 1
ATOM 3673 C CA . ALA A 1 445 ? -7.144 -2.523 -25.206 1.00 43.81 445 ALA A CA 1
ATOM 3674 C C . ALA A 1 445 ? -6.258 -3.596 -25.886 1.00 43.81 445 ALA A C 1
ATOM 3676 O O . ALA A 1 445 ? -5.581 -4.331 -25.180 1.00 43.81 445 ALA A O 1
ATOM 3677 N N . ASN A 1 446 ? -6.230 -3.706 -27.217 1.00 39.94 446 ASN A N 1
ATOM 3678 C CA . ASN A 1 446 ? -5.396 -4.668 -27.941 1.00 39.94 446 ASN A CA 1
ATOM 3679 C C . ASN A 1 446 ? -4.876 -4.032 -29.236 1.00 39.94 446 ASN A C 1
ATOM 3681 O O . ASN A 1 446 ? -5.672 -3.818 -30.146 1.00 39.94 446 ASN A O 1
ATOM 3685 N N . GLU A 1 447 ? -3.576 -3.725 -29.283 1.00 41.38 447 GLU A N 1
ATOM 3686 C CA . GLU A 1 447 ? -2.667 -3.712 -30.451 1.00 41.38 447 GLU A CA 1
ATOM 3687 C C . GLU A 1 447 ? -1.513 -2.732 -30.200 1.00 41.38 447 GLU A C 1
ATOM 3689 O O . GLU A 1 447 ? -1.651 -1.515 -30.308 1.00 41.38 447 GLU A O 1
ATOM 3694 N N . THR A 1 448 ? -0.347 -3.288 -29.887 1.00 40.62 448 THR A N 1
ATOM 3695 C CA . THR A 1 448 ? 0.946 -2.648 -30.132 1.00 40.62 448 THR A CA 1
ATOM 3696 C C . THR A 1 448 ? 1.148 -2.571 -31.652 1.00 40.62 448 THR A C 1
ATOM 3698 O O . THR A 1 448 ? 1.166 -3.610 -32.305 1.00 40.62 448 THR A O 1
ATOM 3701 N N . ASP A 1 449 ? 1.276 -1.351 -32.180 1.00 44.34 449 ASP A N 1
ATOM 3702 C CA . ASP A 1 449 ? 1.460 -0.963 -33.593 1.00 44.34 449 ASP A CA 1
ATOM 3703 C C . ASP A 1 449 ? 0.234 -1.024 -34.535 1.00 44.34 449 ASP A C 1
ATOM 3705 O O . ASP A 1 449 ? -0.007 -2.005 -35.234 1.00 44.34 449 ASP A O 1
ATOM 3709 N N . ALA A 1 450 ? -0.469 0.112 -34.689 1.00 38.88 450 ALA A N 1
ATOM 3710 C CA . ALA A 1 450 ? -1.295 0.397 -35.873 1.00 38.88 450 ALA A CA 1
ATOM 3711 C C . ALA A 1 450 ? -1.232 1.891 -36.285 1.00 38.88 450 ALA A C 1
ATOM 3713 O O . ALA A 1 450 ? -1.327 2.776 -35.429 1.00 38.88 450 ALA A O 1
ATOM 3714 N N . PRO A 1 451 ? -1.111 2.228 -37.588 1.00 47.38 451 PRO A N 1
ATOM 3715 C CA . PRO A 1 451 ? -1.041 3.613 -38.042 1.00 47.38 451 PRO A CA 1
ATOM 3716 C C . PRO A 1 451 ? -2.431 4.275 -38.024 1.00 47.38 451 PRO A C 1
ATOM 3718 O O . PRO A 1 451 ? -3.339 3.856 -38.727 1.00 47.38 451 PRO A O 1
ATOM 3721 N N . LYS A 1 452 ? -2.574 5.357 -37.247 1.00 56.94 452 LYS A N 1
ATOM 3722 C CA . LYS A 1 452 ? -3.591 6.428 -37.378 1.00 56.94 452 LYS A CA 1
ATOM 3723 C C . LYS A 1 452 ? -5.038 5.973 -37.686 1.00 56.94 452 LYS A C 1
ATOM 3725 O O . LYS A 1 452 ? -5.621 6.431 -38.665 1.00 56.94 452 LYS A O 1
ATOM 3730 N N . LYS A 1 453 ? -5.652 5.196 -36.779 1.00 65.69 453 LYS A N 1
ATOM 3731 C CA . LYS A 1 453 ? -7.077 4.761 -36.797 1.00 65.69 453 LYS A CA 1
ATOM 3732 C C . LYS A 1 453 ? -8.137 5.896 -36.830 1.00 65.69 453 LYS A C 1
ATOM 3734 O O . LYS A 1 453 ? -9.323 5.609 -36.867 1.00 65.69 453 LYS A O 1
ATOM 3739 N N . TRP A 1 454 ? -7.736 7.169 -36.803 1.00 73.06 454 TRP A N 1
ATOM 3740 C CA . TRP A 1 454 ? -8.616 8.353 -36.742 1.00 73.06 454 TRP A CA 1
ATOM 3741 C C . TRP A 1 454 ? -8.625 9.197 -38.025 1.00 73.06 454 TRP A C 1
ATOM 3743 O O . TRP A 1 454 ? -9.261 10.251 -38.079 1.00 73.06 454 TRP A O 1
ATOM 3753 N N . LEU A 1 455 ? -7.888 8.773 -39.053 1.00 80.06 455 LEU A N 1
ATOM 3754 C CA . LEU A 1 455 ? -7.959 9.369 -40.383 1.00 80.06 455 LEU A CA 1
ATOM 3755 C C . LEU A 1 455 ? -8.949 8.579 -41.237 1.00 80.06 455 LEU A C 1
ATOM 3757 O O . LEU A 1 455 ? -8.943 7.353 -41.214 1.00 80.06 455 LEU A O 1
ATOM 3761 N N . LYS A 1 456 ? -9.757 9.276 -42.035 1.00 78.75 456 LYS A N 1
ATOM 3762 C CA . LYS A 1 456 ? -10.606 8.645 -43.046 1.00 78.75 456 LYS A CA 1
ATOM 3763 C C . LYS A 1 456 ? -9.724 7.896 -44.044 1.00 78.75 456 LYS A C 1
ATOM 3765 O O . LYS A 1 456 ? -8.784 8.475 -44.594 1.00 78.75 456 LYS A O 1
ATOM 3770 N N . ASP A 1 457 ? -10.052 6.634 -44.306 1.00 62.72 457 ASP A N 1
ATOM 3771 C CA . ASP A 1 457 ? -9.390 5.836 -45.334 1.00 62.72 457 ASP A CA 1
ATOM 3772 C C . ASP A 1 457 ? -9.548 6.517 -46.697 1.00 62.72 457 ASP A C 1
ATOM 3774 O O . ASP A 1 457 ? -10.625 6.519 -47.295 1.00 62.72 457 ASP A O 1
ATOM 3778 N N . THR A 1 458 ? -8.456 7.046 -47.250 1.00 52.00 458 THR A N 1
ATOM 3779 C CA . THR A 1 458 ? -8.457 7.636 -48.599 1.00 52.00 458 THR A CA 1
ATOM 3780 C C . THR A 1 458 ? -8.631 6.601 -49.721 1.00 52.00 458 THR A C 1
ATOM 3782 O O . THR A 1 458 ? -8.569 6.968 -50.887 1.00 52.00 458 THR A O 1
ATOM 3785 N N . ASN A 1 459 ? -8.887 5.325 -49.401 1.00 39.66 459 ASN A N 1
ATOM 3786 C CA . ASN A 1 459 ? -9.058 4.231 -50.367 1.00 39.66 459 ASN A CA 1
ATOM 3787 C C . ASN A 1 459 ? -10.481 3.642 -50.435 1.00 39.66 459 ASN A C 1
ATOM 3789 O O . ASN A 1 459 ? -10.677 2.585 -51.031 1.00 39.66 459 ASN A O 1
ATOM 3793 N N . LYS A 1 460 ? -11.500 4.327 -49.901 1.00 38.53 460 LYS A N 1
ATOM 3794 C CA . LYS A 1 460 ? -12.914 3.990 -50.165 1.00 38.53 460 LYS A CA 1
ATOM 3795 C C . LYS A 1 460 ? -13.658 5.137 -50.850 1.00 38.53 460 LYS A C 1
ATOM 3797 O O . LYS A 1 460 ? -14.675 5.620 -50.373 1.00 38.53 460 LYS A O 1
ATOM 3802 N N . SER A 1 461 ? -13.157 5.547 -52.011 1.00 37.06 461 SER A N 1
ATOM 3803 C CA . SER A 1 461 ? -13.930 6.308 -53.002 1.00 37.06 461 SER A CA 1
ATOM 3804 C C . SER A 1 461 ? -13.414 6.040 -54.419 1.00 37.06 461 SER A C 1
ATOM 3806 O O . SER A 1 461 ? -12.843 6.897 -55.082 1.00 37.06 461 SER A O 1
ATOM 3808 N N . SER A 1 462 ? -13.587 4.804 -54.890 1.00 36.94 462 SER A N 1
ATOM 3809 C CA . SER A 1 462 ? -13.639 4.475 -56.328 1.00 36.94 462 SER A CA 1
ATOM 3810 C C . SER A 1 462 ? -14.088 3.025 -56.540 1.00 36.94 462 SER A C 1
ATOM 3812 O O . SER A 1 462 ? -13.367 2.199 -57.084 1.00 36.94 462 SER A O 1
ATOM 3814 N N . SER A 1 463 ? -15.290 2.675 -56.082 1.00 39.53 463 SER A N 1
ATOM 3815 C CA . SER A 1 463 ? -15.982 1.468 -56.569 1.00 39.53 463 SER A CA 1
ATOM 3816 C C . SER A 1 463 ? -17.482 1.504 -56.281 1.00 39.53 463 SER A C 1
ATOM 3818 O O . SER A 1 463 ? -18.013 0.641 -55.601 1.00 39.53 463 SER A O 1
ATOM 3820 N N . SER A 1 464 ? -18.167 2.506 -56.825 1.00 40.78 464 SER A N 1
ATOM 3821 C CA . SER A 1 464 ? -19.567 2.401 -57.261 1.00 40.78 464 SER A CA 1
ATOM 3822 C C . SER A 1 464 ? -19.989 3.766 -57.781 1.00 40.78 464 SER A C 1
ATOM 3824 O O . SER A 1 464 ? -20.139 4.690 -56.991 1.00 40.78 464 SER A O 1
ATOM 3826 N N . ASP A 1 465 ? -20.033 3.897 -59.106 1.00 35.00 465 ASP A N 1
ATOM 3827 C CA . ASP A 1 465 ? -21.049 4.641 -59.867 1.00 35.00 465 ASP A CA 1
ATOM 3828 C C . ASP A 1 465 ? -20.508 4.914 -61.275 1.00 35.00 465 ASP A C 1
ATOM 3830 O O . ASP A 1 465 ? -20.082 6.011 -61.628 1.00 35.00 465 ASP A O 1
ATOM 3834 N N . LEU A 1 466 ? -20.519 3.866 -62.102 1.00 29.44 466 LEU A N 1
ATOM 3835 C CA . LEU A 1 466 ? -20.671 4.029 -63.543 1.00 29.44 466 LEU A CA 1
ATOM 3836 C C . LEU A 1 466 ? -22.116 3.626 -63.861 1.00 29.44 466 LEU A C 1
ATOM 3838 O O . LEU A 1 466 ? -22.465 2.457 -63.676 1.00 29.44 466 LEU A O 1
ATOM 3842 N N . PRO A 1 467 ? -22.975 4.572 -64.272 1.00 32.19 467 PRO A N 1
ATOM 3843 C CA . PRO A 1 467 ? -24.358 4.276 -64.584 1.00 32.19 467 PRO A CA 1
ATOM 3844 C C . PRO A 1 467 ? -24.428 3.391 -65.828 1.00 32.19 467 PRO A C 1
ATOM 3846 O O . PRO A 1 467 ? -23.761 3.625 -66.836 1.00 32.19 467 PRO A O 1
ATOM 3849 N N . SER A 1 468 ? -25.268 2.366 -65.746 1.00 30.47 468 SER A N 1
ATOM 3850 C CA . SER A 1 468 ? -25.705 1.552 -66.870 1.00 30.47 468 SER A CA 1
ATOM 3851 C C . SER A 1 468 ? -26.366 2.438 -67.928 1.00 30.47 468 SER A C 1
ATOM 3853 O O . SER A 1 468 ? -27.536 2.802 -67.804 1.00 30.47 468 SER A O 1
ATOM 3855 N N . THR A 1 469 ? -25.626 2.778 -68.981 1.00 31.47 469 THR A N 1
ATOM 3856 C CA . THR A 1 469 ? -26.189 3.375 -70.191 1.00 31.47 469 THR A CA 1
ATOM 3857 C C . THR A 1 469 ? -26.947 2.292 -70.953 1.00 31.47 469 THR A C 1
ATOM 3859 O O . THR A 1 469 ? -26.373 1.522 -71.720 1.00 31.47 469 THR A O 1
ATOM 3862 N N . THR A 1 470 ? -28.259 2.226 -70.749 1.00 31.80 470 THR A N 1
ATOM 3863 C CA . THR A 1 470 ? -29.187 1.634 -71.715 1.00 31.80 470 THR A CA 1
ATOM 3864 C C . THR A 1 470 ? -29.112 2.432 -73.015 1.00 31.80 470 THR A C 1
ATOM 3866 O O . THR A 1 470 ? -29.704 3.504 -73.125 1.00 31.80 470 THR A O 1
ATOM 3869 N N . MET A 1 471 ? -28.390 1.913 -74.010 1.00 32.31 471 MET A N 1
ATOM 3870 C CA . MET A 1 471 ? -28.650 2.252 -75.406 1.00 32.31 471 MET A CA 1
ATOM 3871 C C . MET A 1 471 ? -29.896 1.488 -75.852 1.00 32.31 471 MET A C 1
ATOM 3873 O O . MET A 1 471 ? -29.857 0.275 -76.016 1.00 32.31 471 MET A O 1
ATOM 3877 N N . ASN A 1 472 ? -30.986 2.216 -76.072 1.00 34.03 472 ASN A N 1
ATOM 3878 C CA . ASN A 1 472 ? -32.011 1.830 -77.031 1.00 34.03 472 ASN A CA 1
ATOM 3879 C C . ASN A 1 472 ? -32.315 3.053 -77.891 1.00 34.03 472 ASN A C 1
ATOM 3881 O O . ASN A 1 472 ? -32.862 4.046 -77.420 1.00 34.03 472 ASN A O 1
ATOM 3885 N N . GLY A 1 473 ? -31.918 2.957 -79.154 1.00 30.03 473 GLY A N 1
ATOM 3886 C CA . GLY A 1 473 ? -32.129 3.963 -80.180 1.00 30.03 473 GLY A CA 1
ATOM 3887 C C . GLY A 1 473 ? -31.742 3.382 -81.531 1.00 30.03 473 GLY A C 1
ATOM 3888 O O . GLY A 1 473 ? -30.682 3.692 -82.060 1.00 30.03 473 GLY A O 1
ATOM 3889 N N . HIS A 1 474 ? -32.589 2.497 -82.061 1.00 39.28 474 HIS A N 1
ATOM 3890 C CA . HIS A 1 474 ? -32.672 2.277 -83.504 1.00 39.28 474 HIS A CA 1
ATOM 3891 C C . HIS A 1 474 ? -32.891 3.626 -84.203 1.00 39.28 474 HIS A C 1
ATOM 3893 O O . HIS A 1 474 ? -33.664 4.433 -83.690 1.00 39.28 474 HIS A O 1
ATOM 3899 N N . VAL A 1 475 ? -32.285 3.824 -85.377 1.00 40.12 475 VAL A N 1
ATOM 3900 C CA . VAL A 1 475 ? -32.966 4.200 -86.633 1.00 40.12 475 VAL A CA 1
ATOM 3901 C C . VAL A 1 475 ? -31.921 4.421 -87.743 1.00 40.12 475 VAL A C 1
ATOM 3903 O O . VAL A 1 475 ? -30.991 5.204 -87.575 1.00 40.12 475 VAL A O 1
ATOM 3906 N N . SER A 1 476 ? -32.213 3.792 -88.890 1.00 39.66 476 SER A N 1
ATOM 3907 C CA . SER A 1 476 ? -31.586 3.841 -90.231 1.00 39.66 476 SER A CA 1
ATOM 3908 C C . SER A 1 476 ? -30.379 2.946 -90.479 1.00 39.66 476 SER A C 1
ATOM 3910 O O . SER A 1 476 ? -29.257 3.312 -90.073 1.00 39.66 476 SER A O 1
#

Sequence (476 aa):
MAYDREVLRMIWEGQIALSFQADPDEIVGLQPENFYLMASRLSYLPLVTDKVKKYFSRFIAADQQDGVVWFDYNGIPLKLHYPIGILHDLQTDNDSQPWCLTIHFSKFPEDVLVKFDSKDLLESYFMSCLKEADVLKHRGQVISSMQKKEHNQLWIGIVNDKFDQFWAVNRRLMEPTGDLDTFRHVPVRFYSEDTNYMQKLISPLLESGTKKTVRDLLNELSTSNRKAIGIRTHGINIHEDTHLQWMSEHLSYPDNFLHLPNKFKIKEVFRKMPSANPKVYHERQTRQLCALHTLNNLFQSRQAFTKEQLDQICTNLNPNVWLNPHRSMLGLGNYDINVIMQALQLRNCEAAWFDKRKDPECIDLSVIVGFILNVPSDYKFGFITLPLHKRHWIAVRAIEGKYYNLDSKLHMPECIGTEQQLFAYLRQQLQANDRELFVIIESSANETDAPKKWLKDTNKSSSSDLPSTTMNGHVS

Secondary structure (DSSP, 8-state):
-HHHHHHHHHHHT-EEEEEEEE-TTTB-SSPPPPEEEEEETTS-HHHH-HHHHHHHGGGB-TTTTTS--EEEETTEE--TTS-HHHHHHHH-SS--SSEEEEEESS---TTT-----SHHHHHHHHHHHHHHHHHHHHTTHHHHTS-HHHHHHHHHHHHTT-HHHHHHHHGGGSSPPTT-SS-SSB-EEEE-TTS-EEE--B-SB-TTSPBPBHHHHHHHH--SSEEEEEEEETTEEEPTT-BHHHHHHHS--TTS-EEEEEEEEE--------SS------PPP-TT-HHHHHHHHHTT-TTS--HHHHHHHHHHH----SS-TTS-TTT-----HHHHHHHHHTTTEEEEE--TTS-GGGB-GGGEEEEEEEEEEEEEETTEEEEEEEEEEEEEEEETTEEEE--TTSSS-EEEESHHHHHHHHHHHHTSTT-EEEEEEEPPSS-S----TTB--TTSSSSS------------

Foldseek 3Di:
DVVLVVLLVCLLPQWAKEWEAEDPVFFADDGDHIDIDTGRQLAFCVLGCPVVLVVCLVGGDPVQSLAQKWKDQPPHTDARLDGNQLSDVLPDPDPDPRRYMYMYRDDPPVVPYDGPPDPVVSLVSLVVLLQVLLCLFPVSVQVVPDDPVLSVQLVVCRSVSPSCSNCVRCVSSLDHPDPDPAGQFQAEWEAESSRDTDTDGHGQADPVRHGDWQLNVQVVPDDPFKGQDFWDASNDTDDRRHGSSSCLNRVARSSSYHYTYTDIDGPPPPPPDDDDDDAQQAAADDFQAQLLRQQCSLVSHPVLDDLVLLVVLVCVVDVPDPPDPQDPPPSRHQDDVSSSQVSQVVVQKGKDWDDLVDQPVQFACVFFSWKKKKDFDWDDDDPDTDPDRGIGIWIWGDDPQWIWTRRSNDPGIDTLGHPVSVSVVVNVQSVDPRMIMITMGGHDPDDDDDPDPGGDPPPPPDPDDDDPDDDDDDDD

Organism: Lucilia cuprina (NCBI:txid7375)

Radius of gyration: 30.35 Å; chains: 1; bounding box: 68×72×123 Å